Protein AF-V5IDM8-F1 (afdb_monomer)

InterPro domains:
  IPR000008 C2 domain [PF00168] (2-63)
  IPR000008 C2 domain [PS50004] (1-68)
  IPR001192 Phosphoinositide phospholipase C family [PTHR10336] (2-86)
  IPR035892 C2 domain superfamily [G3DSA:2.60.40.150] (1-118)
  IPR035892 C2 domain superfamily [SSF49562] (2-84)

Radius of gyration: 34.67 Å; Cα contacts (8 Å, |Δi|>4): 335; chains: 1; bounding box: 96×81×104 Å

Foldseek 3Di:
DDDFDDDPDDVLDDDRPDDDDDDDPCLQPDKDKDWDWCDDPPDTHGDFMDIGRSVPDDAAWDWDFTADPVRHTDPPDIDIDGDDDADQQDDDDPPPPPVVVVPPDLDADDLLQVVLNVLLVQLPVLLVVLVVLVVQLLVLLQLLCVLLVGPSPDALLSSLLSLLLVLLVDPQWPFWFWDDDPLFTDIDIDGDADPSNVSNNVSSVSNSVSLVCLLVCLVVSLVSLVVSLVVLVVCVVPLVVSCVVSVQDDPRSVVSVVSSVSSNVSSVVSSVSSVVSNVVSSVSRVVCNVCRVVSRVSSVVSNVVVVVVVPPDDDDDDDDDDDDDDDDDDDDDDDDDDDDDDDDDDDDDDDDDDDDDDDDDDDDDDDDDDDDDDDDDDDDDDDDDDDDDDDDDDDDDDDDDDDD

Secondary structure (DSSP, 8-state):
---PPP--S-TTS-----------S-TTS-EEEEEEEE--TTS-EEEEEEEEEGGGPPPEEEEEEEE-TTSPEEEEEEEEEEE----SS---------GGGS----PPPP-S-HHHHHHHHHTHHHHHHHHHHHHHHHHHHHHHHHHHT--TT--HHHHHHHHHHHHHTSTTEEEEEEEEETTEEEEEEEEPPPHHHHHHHHHHHHHHHHHHHHHHHHHHHHHHHHHHHHHHHHHHTTHHHHHHHTT--THHHHHHHHHHHHHHHHHHHHHHHHHHHHHHHHHHHHHHHHHHHHHHHHHHHHHHHHHHHHT-S-------------------PPPPPPPPP---------------------------------------------------PPPPPPP-----

Sequence (404 aa):
EARTKTVSNEGHSPIFDESFEFTVAAPELAILRFAVLDDE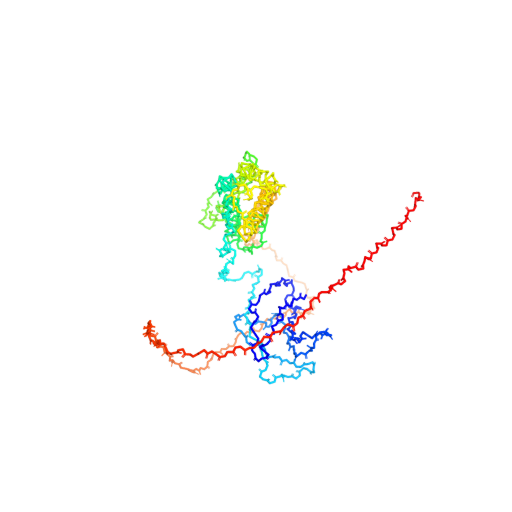FIGDDFIGQHSVPVSSLKTGYRHVQLTSDTGKALENSSLFLHVTMSTRSGDKKLKRKRSWQNRTQAEMRHIGLRNLDEACKGAAGALSDCQRLKGSLDRAMLECCEECGLPSSANLAQCLRAAALRLASAPEVLGLNIQEDKGCPVLKVQGELTVKATKLVSAFEKVLTECKTISETSQGVFKTLNELHKTMKSHAEDLNGLCAAVGLKGKKAEKAAEHFVWNASIVEARMDMLRKVDHESLLCMKQVLRLGPTARRLFQRERDGSSSRSHGSLSGSSSNTLSPPTGGANTLSCPQPPPPTPTSPGGTDLRIRGILKKTMNQPSSLGCLDTTSIGDTSNGDSLAPSPSPRMKEPPVAAEFGTSL

Mean predicted aligned error: 19.79 Å

pLDDT: mean 76.13, std 26.0, range [25.64, 97.88]

Nearest PDB structures (foldseek):
  5c22-assembly3_C  TM=2.563E-01  e=1.862E-01  Escherichia coli
  3qwe-assembly1_A-2  TM=3.216E-01  e=8.287E+00  Homo sapiens
  5xg2-assembly1_A  TM=2.304E-01  e=8.711E+00  Pyrococcus yayanosii CH1

Structure (mmCIF, N/CA/C/O backbone):
data_AF-V5IDM8-F1
#
_entry.id   AF-V5IDM8-F1
#
loop_
_atom_site.group_PDB
_atom_site.id
_atom_site.type_symbol
_atom_site.label_atom_id
_atom_site.label_alt_id
_atom_site.label_comp_id
_atom_site.label_asym_id
_atom_site.label_entity_id
_atom_site.label_seq_id
_atom_site.pdbx_PDB_ins_code
_atom_site.Cartn_x
_atom_site.Cartn_y
_atom_site.Cartn_z
_atom_site.occupancy
_atom_site.B_iso_or_equiv
_atom_site.auth_seq_id
_atom_site.auth_comp_id
_atom_site.auth_asym_id
_atom_site.auth_atom_id
_atom_site.pdbx_PDB_model_num
ATOM 1 N N . GLU A 1 1 ? -19.763 -9.813 -14.469 1.00 78.69 1 GLU A N 1
ATOM 2 C CA . GLU A 1 1 ? -19.396 -11.111 -15.069 1.00 78.69 1 GLU A CA 1
ATOM 3 C C . GLU A 1 1 ? -17.885 -11.269 -14.980 1.00 78.69 1 GLU A C 1
ATOM 5 O O . GLU A 1 1 ? -17.204 -10.251 -14.913 1.00 78.69 1 GLU A O 1
ATOM 10 N N . ALA A 1 2 ? -17.373 -12.494 -14.916 1.00 89.12 2 ALA A N 1
ATOM 11 C CA . ALA A 1 2 ? -15.947 -12.790 -15.014 1.00 89.12 2 ALA A CA 1
ATOM 12 C C . ALA A 1 2 ? -15.792 -14.075 -15.833 1.00 89.12 2 ALA A C 1
ATOM 14 O O . ALA A 1 2 ? -16.615 -14.979 -15.689 1.00 89.12 2 ALA A O 1
ATOM 15 N N . ARG A 1 3 ? -14.774 -14.129 -16.691 1.00 91.31 3 ARG A N 1
ATOM 16 C CA . ARG A 1 3 ? -14.491 -15.249 -17.594 1.00 91.31 3 ARG A CA 1
ATOM 17 C C . ARG A 1 3 ? -13.032 -15.657 -17.429 1.00 91.31 3 ARG A C 1
ATOM 19 O O . ARG A 1 3 ? -12.185 -14.793 -17.201 1.00 91.31 3 ARG A O 1
ATOM 26 N N . THR A 1 4 ? -12.766 -16.955 -17.507 1.00 90.88 4 THR A N 1
ATOM 27 C CA . THR A 1 4 ? -11.411 -17.504 -17.637 1.00 90.88 4 THR A CA 1
ATOM 28 C C . THR A 1 4 ? -10.895 -17.295 -19.057 1.00 90.88 4 THR A C 1
ATOM 30 O O . THR A 1 4 ? -11.645 -16.911 -19.956 1.00 90.88 4 THR A O 1
ATOM 33 N N . LYS A 1 5 ? -9.614 -17.573 -19.276 1.00 88.44 5 LYS A N 1
ATOM 34 C CA . LYS A 1 5 ? -9.050 -17.739 -20.615 1.00 88.44 5 LYS A CA 1
ATOM 35 C C . LYS A 1 5 ? -9.542 -19.040 -21.245 1.00 88.44 5 LYS A C 1
ATOM 37 O O . LYS A 1 5 ? -9.768 -20.032 -20.551 1.00 88.44 5 LYS A O 1
ATOM 42 N N . THR A 1 6 ? -9.624 -19.036 -22.566 1.00 87.31 6 THR A N 1
ATOM 43 C CA . THR A 1 6 ? -9.870 -20.215 -23.396 1.00 87.31 6 THR A CA 1
ATOM 44 C C . THR A 1 6 ? -8.682 -21.177 -23.329 1.00 87.31 6 THR A C 1
ATOM 46 O O . THR A 1 6 ? -7.527 -20.752 -23.415 1.00 87.31 6 THR A O 1
ATOM 49 N N . VAL A 1 7 ? -8.957 -22.476 -23.186 1.00 84.00 7 VAL A N 1
ATOM 50 C CA . VAL A 1 7 ? -7.949 -23.548 -23.192 1.00 84.00 7 VAL A CA 1
ATOM 51 C C . VAL A 1 7 ? -8.075 -24.321 -24.500 1.00 84.00 7 VAL A C 1
ATOM 53 O O . VAL A 1 7 ? -9.009 -25.098 -24.675 1.00 84.00 7 VAL A O 1
ATOM 56 N N . SER A 1 8 ? -7.133 -24.128 -25.421 1.00 69.06 8 SER A N 1
ATOM 57 C CA . SER A 1 8 ? -7.078 -24.904 -26.660 1.00 69.06 8 SER A CA 1
ATOM 58 C C . SER A 1 8 ? -6.445 -26.285 -26.429 1.00 69.06 8 SER A C 1
ATOM 60 O O . SER A 1 8 ? -5.420 -26.407 -25.763 1.00 69.06 8 SER A O 1
ATOM 62 N N . ASN A 1 9 ? -7.042 -27.316 -27.040 1.00 59.66 9 ASN A N 1
ATOM 63 C CA . ASN A 1 9 ? -6.574 -28.713 -27.140 1.00 59.66 9 ASN A CA 1
ATOM 64 C C . ASN A 1 9 ? -6.764 -29.685 -25.947 1.00 59.66 9 ASN A C 1
ATOM 66 O O . ASN A 1 9 ? -6.346 -30.833 -26.080 1.00 59.66 9 ASN A O 1
ATOM 70 N N . GLU A 1 10 ? -7.444 -29.335 -24.846 1.00 61.00 10 GLU A N 1
ATOM 71 C CA . GLU A 1 10 ? -7.716 -30.288 -23.736 1.00 61.00 10 GLU A CA 1
ATOM 72 C C . GLU A 1 10 ? -9.211 -30.447 -23.380 1.00 61.00 10 GLU A C 1
ATOM 74 O O . GLU A 1 10 ? -9.608 -30.416 -22.215 1.00 61.00 10 GLU A O 1
ATOM 79 N N . GLY A 1 11 ? -10.061 -30.682 -24.388 1.00 59.72 11 GLY A N 1
ATOM 80 C CA . GLY A 1 11 ? -11.528 -30.759 -24.244 1.00 59.72 11 GLY A CA 1
ATOM 81 C C . GLY A 1 11 ? -12.090 -31.831 -23.288 1.00 59.72 11 GLY A C 1
ATOM 82 O O . GLY A 1 11 ? -13.279 -31.812 -22.985 1.00 59.72 11 GLY A O 1
ATOM 83 N N . HIS A 1 12 ? -11.268 -32.754 -22.777 1.00 69.31 12 HIS A N 1
ATOM 84 C CA . HIS A 1 12 ? -11.696 -33.780 -21.815 1.00 69.31 12 HIS A CA 1
ATOM 85 C C . HIS A 1 12 ? -11.369 -33.454 -20.348 1.00 69.31 12 HIS A C 1
ATOM 87 O O . HIS A 1 12 ? -11.921 -34.104 -19.460 1.00 69.31 12 HIS A O 1
ATOM 93 N N . SER A 1 13 ? -10.473 -32.501 -20.056 1.00 81.25 13 SER A N 1
ATOM 94 C CA . SER A 1 13 ? -10.082 -32.118 -18.681 1.00 81.25 13 SER A CA 1
ATOM 95 C C . SER A 1 13 ? -9.376 -30.745 -18.624 1.00 81.25 13 SER A C 1
ATOM 97 O O . SER A 1 13 ? -8.239 -30.670 -18.162 1.00 81.25 13 SER A O 1
ATOM 99 N N . PRO A 1 14 ? -10.013 -29.643 -19.066 1.00 86.44 14 PRO A N 1
ATOM 100 C CA . PRO A 1 14 ? -9.356 -28.337 -19.126 1.00 86.44 14 PRO A CA 1
ATOM 101 C C . PRO A 1 14 ? -8.990 -27.804 -17.730 1.00 86.44 14 PRO A C 1
ATOM 103 O O . PRO A 1 14 ? -9.828 -27.747 -16.824 1.00 86.44 14 PRO A O 1
ATOM 106 N N . ILE A 1 15 ? -7.739 -27.363 -17.564 1.00 87.38 15 ILE A N 1
ATOM 107 C CA . ILE A 1 15 ? -7.224 -26.766 -16.323 1.00 87.38 15 ILE A CA 1
ATOM 108 C C . ILE A 1 15 ? -7.033 -25.259 -16.519 1.00 87.38 15 ILE A C 1
ATOM 110 O O . ILE A 1 15 ? -6.145 -24.826 -17.248 1.00 87.38 15 ILE A O 1
ATOM 114 N N . PHE A 1 16 ? -7.840 -24.456 -15.821 1.00 88.50 16 PHE A N 1
ATOM 115 C CA . PHE A 1 16 ? -7.758 -22.990 -15.879 1.00 88.50 16 PHE A CA 1
ATOM 116 C C . PHE A 1 16 ? -6.810 -22.389 -14.821 1.00 88.50 16 PHE A C 1
ATOM 118 O O . PHE A 1 16 ? -6.092 -21.440 -15.111 1.00 88.50 16 PHE A O 1
ATOM 125 N N . ASP A 1 17 ? -6.821 -22.922 -13.589 1.00 86.88 17 ASP A N 1
ATOM 126 C CA . ASP A 1 17 ? -6.099 -22.402 -12.401 1.00 86.88 17 ASP A CA 1
ATOM 127 C C . ASP A 1 17 ? -6.258 -20.878 -12.151 1.00 86.88 17 ASP A C 1
ATOM 129 O O . ASP A 1 17 ? -5.377 -20.191 -11.632 1.00 86.88 17 ASP A O 1
ATOM 133 N N . GLU A 1 18 ? -7.421 -20.328 -12.516 1.00 87.44 18 GLU A N 1
ATOM 134 C CA . GLU A 1 18 ? -7.778 -18.924 -12.291 1.00 87.44 18 GLU A CA 1
ATOM 135 C C . GLU A 1 18 ? -8.637 -18.739 -11.029 1.00 87.44 18 GLU A C 1
ATOM 137 O O . GLU A 1 18 ? -9.284 -19.659 -10.527 1.00 87.44 18 GLU A O 1
ATOM 142 N N . SER A 1 19 ? -8.637 -17.525 -10.473 1.00 88.38 19 SER A N 1
ATOM 143 C CA . SER A 1 19 ? -9.357 -17.193 -9.238 1.00 88.38 19 SER A CA 1
ATOM 144 C C . SER A 1 19 ? -10.042 -15.835 -9.338 1.00 88.38 19 SER A C 1
ATOM 146 O O . SER A 1 19 ? -9.403 -14.832 -9.652 1.00 88.38 19 SER A O 1
ATOM 148 N N . PHE A 1 20 ? -11.326 -15.795 -8.983 1.00 90.12 20 PHE A N 1
ATOM 149 C CA . PHE A 1 20 ? -12.156 -14.589 -8.994 1.00 90.12 20 PHE A CA 1
ATOM 150 C C . PHE A 1 20 ? -12.615 -14.228 -7.573 1.00 90.12 20 PHE A C 1
ATOM 152 O O . PHE A 1 20 ? -12.977 -15.107 -6.790 1.00 90.12 20 PHE A O 1
ATOM 159 N N . GLU A 1 21 ? -12.623 -12.935 -7.234 1.00 88.12 21 GLU A N 1
ATOM 160 C CA . GLU A 1 21 ? -13.109 -12.423 -5.945 1.00 88.12 21 GLU A CA 1
ATOM 161 C C . GLU A 1 21 ? -14.316 -11.502 -6.167 1.00 88.12 21 GLU A C 1
ATOM 163 O O . GLU A 1 21 ? -14.253 -10.546 -6.940 1.00 88.12 21 GLU A O 1
ATOM 168 N N . PHE A 1 22 ? -15.419 -11.776 -5.465 1.00 87.69 22 PHE A N 1
ATOM 169 C CA . PHE A 1 22 ? -16.663 -11.010 -5.552 1.00 87.69 22 PHE A CA 1
ATOM 170 C C . PHE A 1 22 ? -17.066 -10.500 -4.166 1.00 87.69 22 PHE A C 1
ATOM 172 O O . PHE A 1 22 ? -17.130 -11.267 -3.206 1.00 87.69 22 PHE A O 1
ATOM 179 N N . THR A 1 23 ? -17.386 -9.208 -4.054 1.00 88.00 23 THR A N 1
ATOM 180 C CA . THR A 1 23 ? -17.989 -8.645 -2.835 1.00 88.00 23 THR A CA 1
ATOM 181 C C . THR A 1 23 ? -19.506 -8.632 -2.986 1.00 88.00 23 THR A C 1
ATOM 183 O O . THR A 1 23 ? -20.047 -7.825 -3.736 1.00 88.00 23 THR A O 1
ATOM 186 N N . VAL A 1 24 ? -20.192 -9.516 -2.261 1.00 85.62 24 VAL A N 1
ATOM 187 C CA . VAL A 1 24 ? -21.658 -9.625 -2.271 1.00 85.62 24 VAL A CA 1
ATOM 188 C C . VAL A 1 24 ? -22.230 -8.893 -1.055 1.00 85.62 24 VAL A C 1
ATOM 190 O O . VAL A 1 24 ? -21.856 -9.194 0.077 1.00 85.62 24 VAL A O 1
ATOM 193 N N . ALA A 1 25 ? -23.115 -7.919 -1.284 1.00 81.25 25 ALA A N 1
ATOM 194 C CA . ALA A 1 25 ? -23.716 -7.113 -0.215 1.00 81.25 25 ALA A CA 1
ATOM 195 C C . ALA A 1 25 ? -24.873 -7.829 0.509 1.00 81.25 25 ALA A C 1
ATOM 197 O O . ALA A 1 25 ? -24.975 -7.723 1.727 1.00 81.25 25 ALA A O 1
ATOM 198 N N . ALA A 1 26 ? -25.695 -8.566 -0.246 1.00 85.69 26 ALA A N 1
ATOM 199 C CA . ALA A 1 26 ? -26.880 -9.298 0.210 1.00 85.69 26 ALA A CA 1
ATOM 200 C C . ALA A 1 26 ? -26.773 -10.781 -0.219 1.00 85.69 26 ALA A C 1
ATOM 202 O O . ALA A 1 26 ? -27.338 -11.169 -1.246 1.00 85.69 26 ALA A O 1
ATOM 203 N N . PRO A 1 27 ? -25.960 -11.612 0.468 1.00 87.19 27 PRO A N 1
ATOM 204 C CA . PRO A 1 27 ? -25.720 -13.008 0.080 1.00 87.19 27 PRO A CA 1
ATOM 205 C C . PRO A 1 27 ? -26.982 -13.885 0.102 1.00 87.19 27 PRO A C 1
ATOM 207 O O . PRO A 1 27 ? -27.043 -14.883 -0.610 1.00 87.19 27 PRO A O 1
ATOM 210 N N . GLU A 1 28 ? -27.994 -13.508 0.878 1.00 86.50 28 GLU A N 1
ATOM 211 C CA . GLU A 1 28 ? -29.312 -14.142 0.935 1.00 86.50 28 GLU A CA 1
ATOM 212 C C . GLU A 1 28 ? -30.166 -13.940 -0.330 1.00 86.50 28 GLU A C 1
ATOM 214 O O . GLU A 1 28 ? -31.054 -14.750 -0.584 1.00 86.50 28 GLU A O 1
ATOM 219 N N . LEU A 1 29 ? -29.871 -12.922 -1.150 1.00 90.69 29 LEU A N 1
ATOM 220 C CA . LEU A 1 29 ? -30.543 -12.654 -2.433 1.00 90.69 29 LEU A CA 1
ATOM 221 C C . LEU A 1 29 ? -29.679 -13.003 -3.658 1.00 90.69 29 LEU A C 1
ATOM 223 O O . LEU A 1 29 ? -30.114 -12.826 -4.795 1.00 90.69 29 LEU A O 1
ATOM 227 N N . ALA A 1 30 ? -28.443 -13.462 -3.452 1.00 93.38 30 ALA A N 1
ATOM 228 C CA . ALA A 1 30 ? -27.478 -13.675 -4.525 1.00 93.38 30 ALA A CA 1
ATOM 229 C C . ALA A 1 30 ? -27.435 -15.135 -5.003 1.00 93.38 30 ALA A C 1
ATOM 231 O O . ALA A 1 30 ? -27.435 -16.075 -4.206 1.00 93.38 30 ALA A O 1
ATOM 232 N N . ILE A 1 31 ? -27.304 -15.319 -6.317 1.00 94.94 31 ILE A N 1
ATOM 233 C CA . ILE A 1 31 ? -27.092 -16.614 -6.974 1.00 94.94 31 ILE A CA 1
ATOM 234 C C . ILE A 1 31 ? -25.758 -16.546 -7.717 1.00 94.94 31 ILE A C 1
ATOM 236 O O . ILE A 1 31 ? -25.507 -15.603 -8.466 1.00 94.94 31 ILE A O 1
ATOM 240 N N . LEU A 1 32 ? -24.903 -17.548 -7.517 1.00 94.00 32 LEU A N 1
ATOM 241 C CA . LEU A 1 32 ? -23.701 -17.751 -8.315 1.00 94.00 32 LEU A CA 1
ATOM 242 C C . LEU A 1 32 ? -24.046 -18.688 -9.476 1.00 94.00 32 LEU A C 1
ATOM 244 O O . LEU A 1 32 ? -24.414 -19.841 -9.246 1.00 94.00 32 LEU A O 1
ATOM 248 N N . ARG A 1 33 ? -23.931 -18.190 -10.712 1.00 95.38 33 ARG A N 1
ATOM 249 C CA . ARG A 1 33 ? -24.070 -18.987 -11.936 1.00 95.38 33 ARG A CA 1
ATOM 250 C C . ARG A 1 33 ? -22.698 -19.251 -12.541 1.00 95.38 33 ARG A C 1
ATOM 252 O O . ARG A 1 33 ? -21.981 -18.314 -12.882 1.00 95.38 33 ARG A O 1
ATOM 259 N N . PHE A 1 34 ? -22.380 -20.524 -12.710 1.00 94.94 34 PHE A N 1
ATOM 260 C CA . PHE A 1 34 ? -21.332 -21.009 -13.595 1.00 94.94 34 PHE A CA 1
ATOM 261 C C . PHE A 1 34 ? -21.943 -21.228 -14.979 1.00 94.94 34 PHE A C 1
ATOM 263 O O . PHE A 1 34 ? -23.047 -21.766 -15.083 1.00 94.94 34 PHE A O 1
ATOM 270 N N . ALA A 1 35 ? -21.236 -20.815 -16.022 1.00 94.50 35 ALA A N 1
ATOM 271 C CA . ALA A 1 35 ? -21.548 -21.127 -17.408 1.00 94.50 35 ALA A CA 1
ATOM 272 C C . ALA A 1 35 ? -20.244 -21.544 -18.088 1.00 94.50 35 ALA A C 1
ATOM 274 O O . ALA A 1 35 ? -19.215 -20.901 -17.885 1.00 94.50 35 ALA A O 1
ATOM 275 N N . VAL A 1 36 ? -20.301 -22.640 -18.831 1.00 92.94 36 VAL A N 1
ATOM 276 C CA . VAL A 1 36 ? -19.205 -23.201 -19.614 1.00 92.94 36 VAL A CA 1
ATOM 277 C C . VAL A 1 36 ? -19.596 -23.035 -21.071 1.00 92.94 36 VAL A C 1
ATOM 279 O O . VAL A 1 36 ? -20.703 -23.417 -21.457 1.00 92.94 36 VAL A O 1
ATOM 282 N N . LEU A 1 37 ? -18.702 -22.417 -21.832 1.00 91.81 37 LEU A N 1
ATOM 283 C CA . LEU A 1 37 ? -18.898 -22.053 -23.226 1.00 91.81 37 LEU A CA 1
ATOM 284 C C . LEU A 1 37 ? -17.716 -22.589 -24.040 1.00 91.81 37 LEU A C 1
ATOM 286 O O . LEU A 1 37 ? -16.608 -22.650 -23.497 1.00 91.81 37 LEU A O 1
ATOM 290 N N . ASP A 1 38 ? -17.950 -22.955 -25.297 1.00 88.12 38 ASP A N 1
ATOM 291 C CA . ASP A 1 38 ? -16.885 -23.171 -26.279 1.00 88.12 38 ASP A CA 1
ATOM 292 C C . ASP A 1 38 ? -16.620 -21.863 -27.036 1.00 88.12 38 ASP A C 1
ATOM 294 O O . ASP A 1 38 ? -17.557 -21.151 -27.387 1.00 88.12 38 ASP A O 1
ATOM 298 N N 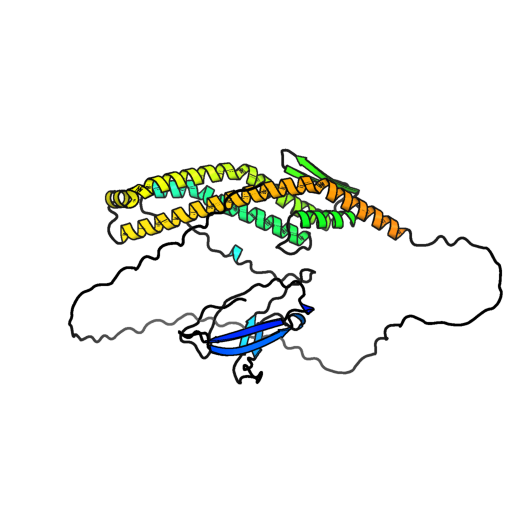. ASP A 1 39 ? -15.357 -21.512 -27.248 1.00 83.38 39 ASP A N 1
ATOM 299 C CA . ASP A 1 39 ? -14.941 -20.210 -27.795 1.00 83.38 39 ASP A CA 1
ATOM 300 C C . ASP A 1 39 ? -14.751 -20.321 -29.315 1.00 83.38 39 ASP A C 1
ATOM 302 O O . ASP A 1 39 ? -13.632 -20.445 -29.823 1.00 83.38 39 ASP A O 1
ATOM 306 N N . GLU A 1 40 ? -15.865 -20.348 -30.053 1.00 78.62 40 GLU A N 1
ATOM 307 C CA . GLU A 1 40 ? -15.843 -20.439 -31.512 1.00 78.62 40 GLU A CA 1
ATOM 308 C C . GLU A 1 40 ? -15.599 -19.085 -32.202 1.00 78.62 40 GLU A C 1
ATOM 310 O O . GLU A 1 40 ? -15.955 -18.007 -31.724 1.00 78.62 40 GLU A O 1
ATOM 315 N N . PHE A 1 41 ? -15.074 -19.144 -33.432 1.00 67.69 41 PHE A N 1
ATOM 316 C CA . PHE A 1 41 ? -14.824 -17.969 -34.280 1.00 67.69 41 PHE A CA 1
ATOM 317 C C . PHE A 1 41 ? -16.068 -17.097 -34.556 1.00 67.69 41 PHE A C 1
ATOM 319 O O . PHE A 1 41 ? -15.909 -15.946 -34.972 1.00 67.69 41 PHE A O 1
ATOM 326 N N . ILE A 1 42 ? -17.287 -17.629 -34.383 1.00 71.25 42 ILE A N 1
ATOM 327 C CA . ILE A 1 42 ? -18.558 -16.911 -34.583 1.00 71.25 42 ILE A CA 1
ATOM 328 C C . ILE A 1 42 ? -19.508 -17.163 -33.395 1.00 71.25 42 ILE A C 1
ATOM 330 O O . ILE A 1 42 ? -20.649 -17.586 -33.556 1.00 71.25 42 ILE A O 1
ATOM 334 N N . GLY A 1 43 ? -19.037 -16.810 -32.197 1.00 73.31 43 GLY A N 1
ATOM 335 C CA . GLY A 1 43 ? -19.850 -16.713 -30.983 1.00 73.31 43 GLY A CA 1
ATOM 336 C C . GLY A 1 43 ? -19.769 -17.946 -30.089 1.00 73.31 43 GLY A C 1
ATOM 337 O O . GLY A 1 43 ? -19.676 -19.068 -30.566 1.00 73.31 43 GLY A O 1
ATOM 338 N N . ASP A 1 44 ? -19.797 -17.706 -28.780 1.00 84.38 44 ASP A N 1
ATOM 339 C CA . ASP A 1 44 ? -19.539 -18.734 -27.778 1.00 84.38 44 ASP A CA 1
ATOM 340 C C . ASP A 1 44 ? -20.691 -19.770 -27.721 1.00 84.38 44 ASP A C 1
ATOM 342 O O . ASP A 1 44 ? -21.816 -19.412 -27.347 1.00 84.38 44 ASP A O 1
ATOM 346 N N . ASP A 1 45 ? -20.434 -21.045 -28.048 1.00 87.81 45 ASP A N 1
ATOM 347 C CA . ASP A 1 45 ? -21.450 -22.110 -27.959 1.00 87.81 45 ASP A CA 1
ATOM 348 C C . ASP A 1 45 ? -21.651 -22.568 -26.506 1.00 87.81 45 ASP A C 1
ATOM 350 O O . ASP A 1 45 ? -20.744 -22.512 -25.676 1.00 87.81 45 ASP A O 1
ATOM 354 N N . PHE A 1 46 ? -22.857 -23.008 -26.155 1.00 91.31 46 PHE A N 1
ATOM 355 C CA . PHE A 1 46 ? -23.216 -23.321 -24.776 1.00 91.31 46 PHE A CA 1
ATOM 356 C C . PHE A 1 46 ? -23.029 -24.806 -24.437 1.00 91.31 46 PHE A C 1
ATOM 358 O O . PHE A 1 46 ? -23.834 -25.657 -24.811 1.00 91.31 46 PHE A O 1
ATOM 365 N N . ILE A 1 47 ? -22.028 -25.107 -23.602 1.00 90.62 47 ILE A N 1
ATOM 366 C CA . ILE A 1 47 ? -21.748 -26.474 -23.136 1.00 90.62 47 ILE A CA 1
ATOM 367 C C . ILE A 1 47 ? -22.596 -26.834 -21.906 1.00 90.62 47 ILE A C 1
ATOM 369 O O . ILE A 1 47 ? -23.151 -27.929 -21.815 1.00 90.62 47 ILE A O 1
ATOM 373 N N . GLY A 1 48 ? -22.691 -25.941 -20.914 1.00 94.00 48 GLY A N 1
ATOM 374 C CA . GLY A 1 48 ? -23.409 -26.251 -19.675 1.00 94.00 48 GLY A CA 1
ATOM 375 C C . GLY A 1 48 ? -23.377 -25.154 -18.616 1.00 94.00 48 GLY A C 1
ATOM 376 O O . GLY A 1 48 ? -22.594 -24.210 -18.675 1.00 94.00 48 GLY A O 1
ATOM 377 N N . GLN A 1 49 ? -24.237 -25.271 -17.606 1.00 96.06 49 GLN A N 1
ATOM 378 C CA . GLN A 1 49 ? -24.354 -24.306 -16.512 1.00 96.06 49 GLN A CA 1
ATOM 379 C C . GLN A 1 49 ? -24.535 -24.967 -15.148 1.00 96.06 49 GLN A C 1
ATOM 381 O O . GLN A 1 49 ? -24.865 -26.141 -15.035 1.00 96.06 49 GLN A O 1
ATOM 386 N N . HIS A 1 50 ? -24.371 -24.179 -14.090 1.00 95.56 50 HIS A N 1
ATOM 387 C CA . HIS A 1 50 ? -24.858 -24.523 -12.760 1.00 95.56 50 HIS A CA 1
ATOM 388 C C . HIS A 1 50 ? -25.173 -23.248 -11.978 1.00 95.56 50 HIS A C 1
ATOM 390 O O . HIS A 1 50 ? -24.330 -22.358 -11.899 1.00 95.56 50 HIS A O 1
ATOM 396 N N . SER A 1 51 ? -26.352 -23.163 -11.364 1.00 94.94 51 SER A N 1
ATOM 397 C CA . SER A 1 51 ? -26.783 -21.996 -10.584 1.00 94.94 51 SER A CA 1
ATOM 398 C C . SER A 1 51 ? -27.042 -22.395 -9.137 1.00 94.94 51 SER A C 1
ATOM 400 O O . SER A 1 51 ? -27.881 -23.252 -8.875 1.00 94.94 51 SER A O 1
ATOM 402 N N . VAL A 1 52 ? -26.346 -21.759 -8.193 1.00 93.94 52 VAL A N 1
ATOM 403 C CA . VAL A 1 52 ? -26.429 -22.073 -6.759 1.00 93.94 52 VAL A CA 1
ATOM 404 C C . VAL A 1 52 ? -26.614 -20.796 -5.926 1.00 93.94 52 VAL A C 1
ATOM 406 O O . VAL A 1 52 ? -25.867 -19.832 -6.116 1.00 93.94 52 VAL A O 1
ATOM 409 N N . PRO A 1 53 ? -27.585 -20.740 -4.991 1.00 94.31 53 PRO A N 1
ATOM 410 C CA . PRO A 1 53 ? -27.708 -19.625 -4.055 1.00 94.31 53 PRO A CA 1
ATOM 411 C C . PRO A 1 53 ? -26.429 -19.458 -3.229 1.00 94.31 53 PRO A C 1
ATOM 413 O O . PRO A 1 53 ? -25.891 -20.437 -2.708 1.00 94.31 53 PRO A O 1
ATOM 416 N N . VAL A 1 54 ? -25.953 -18.224 -3.057 1.00 91.19 54 VAL A N 1
ATOM 417 C CA . VAL A 1 54 ? -24.713 -17.937 -2.313 1.00 91.19 54 VAL A CA 1
ATOM 418 C C . VAL A 1 54 ? -24.818 -18.401 -0.856 1.00 91.19 54 VAL A C 1
ATOM 420 O O . VAL A 1 54 ? -23.842 -18.897 -0.300 1.00 91.19 54 VAL A O 1
ATOM 423 N N . SER A 1 55 ? -26.015 -18.349 -0.267 1.00 86.62 55 SER A N 1
ATOM 424 C CA . SER A 1 55 ? -26.339 -18.915 1.052 1.00 86.62 55 SER A CA 1
ATOM 425 C C . SER A 1 55 ? -26.123 -20.434 1.175 1.00 86.62 55 SER A C 1
ATOM 427 O O . SER A 1 55 ? -25.966 -20.935 2.286 1.00 86.62 55 SER A O 1
ATOM 429 N N . SER A 1 56 ? -26.108 -21.169 0.058 1.00 90.44 56 SER A N 1
ATOM 430 C CA . SER A 1 56 ? -25.976 -22.635 0.003 1.00 90.44 56 SER A CA 1
ATOM 431 C C . SER A 1 56 ? -24.568 -23.116 -0.378 1.00 90.44 56 SER A C 1
ATOM 433 O O . SER A 1 56 ? -24.307 -24.323 -0.392 1.00 90.44 56 SER A O 1
ATOM 435 N N . LEU A 1 57 ? -23.645 -22.198 -0.683 1.00 90.69 57 LEU A N 1
ATOM 436 C CA . LEU A 1 57 ? -22.270 -22.533 -1.050 1.00 90.69 57 LEU A CA 1
ATOM 437 C C . LEU A 1 57 ? -21.488 -23.113 0.141 1.00 90.69 57 LEU A C 1
ATOM 439 O O . LEU A 1 57 ? -21.447 -22.549 1.232 1.00 90.69 57 LEU A O 1
ATOM 443 N N . LYS A 1 58 ? -20.802 -24.239 -0.091 1.00 88.81 58 LYS A N 1
ATOM 444 C CA . LYS A 1 58 ? -19.899 -24.873 0.884 1.00 88.81 58 LYS A CA 1
ATOM 445 C C . LYS A 1 58 ? -18.450 -24.560 0.530 1.00 88.81 58 LYS A C 1
ATOM 447 O O . LYS A 1 58 ? -18.012 -24.865 -0.575 1.00 88.81 58 LYS A O 1
ATOM 452 N N . THR A 1 59 ? -17.687 -24.032 1.483 1.00 90.56 59 THR A N 1
ATOM 453 C CA . THR A 1 59 ? -16.261 -23.719 1.295 1.00 90.56 59 THR A CA 1
ATOM 454 C C . THR A 1 59 ? -15.384 -24.968 1.132 1.00 90.56 59 THR A C 1
ATOM 456 O O . THR A 1 59 ? -15.794 -26.085 1.468 1.00 90.56 59 THR A O 1
ATOM 459 N N . GLY A 1 60 ? -14.164 -24.772 0.625 1.00 92.38 60 GLY A N 1
ATOM 460 C CA . GLY A 1 60 ? -13.179 -25.810 0.315 1.00 92.38 60 GLY A CA 1
ATOM 461 C C . GLY A 1 60 ? -13.262 -26.307 -1.131 1.00 92.38 60 GLY A C 1
ATOM 462 O O . GLY A 1 60 ? -13.931 -25.706 -1.969 1.00 92.38 60 GLY A O 1
ATOM 463 N N . TYR A 1 61 ? -12.572 -27.413 -1.416 1.00 94.25 61 TYR A N 1
ATOM 464 C CA . TYR A 1 61 ? -12.605 -28.075 -2.723 1.00 94.25 61 TYR A CA 1
ATOM 465 C C . TYR A 1 61 ? -13.935 -28.815 -2.938 1.00 94.25 61 TYR A C 1
ATOM 467 O O . TYR A 1 61 ? -14.392 -29.556 -2.056 1.00 94.25 61 TYR A O 1
ATOM 475 N N . ARG A 1 62 ? -14.567 -28.596 -4.095 1.00 93.75 62 ARG A N 1
ATOM 476 C CA . ARG A 1 62 ? -15.893 -29.117 -4.462 1.00 93.75 62 ARG A CA 1
ATOM 477 C C . ARG A 1 62 ? -15.949 -29.446 -5.953 1.00 93.75 62 ARG A C 1
ATOM 479 O O . ARG A 1 62 ? -15.367 -28.727 -6.758 1.00 93.75 62 ARG A O 1
ATOM 486 N N . HIS A 1 63 ? -16.713 -30.479 -6.296 1.00 93.19 63 HIS A N 1
ATOM 487 C CA . HIS A 1 63 ? -17.225 -30.666 -7.652 1.00 93.19 63 HIS A CA 1
ATOM 488 C C . HIS A 1 63 ? -18.602 -30.012 -7.773 1.00 93.19 63 HIS A C 1
ATOM 490 O O . HIS A 1 63 ? -19.404 -30.072 -6.838 1.00 93.19 63 HIS A O 1
ATOM 496 N N . VAL A 1 64 ? -18.866 -29.408 -8.926 1.00 93.81 64 VAL A N 1
ATOM 497 C CA . VAL A 1 64 ? -20.151 -28.819 -9.305 1.00 93.81 64 VAL A CA 1
ATOM 498 C C . VAL A 1 64 ? -20.618 -29.510 -10.581 1.00 93.81 64 VAL A C 1
ATOM 500 O O . VAL A 1 64 ? -19.962 -29.383 -11.612 1.00 93.81 64 VAL A O 1
ATOM 503 N N . GLN A 1 65 ? -21.719 -30.263 -10.511 1.00 94.81 65 GLN A N 1
ATOM 504 C CA . GLN A 1 65 ? -22.265 -30.971 -11.672 1.00 94.81 65 GLN A CA 1
ATOM 505 C C . GLN A 1 65 ? -22.903 -29.980 -12.645 1.00 94.81 65 GLN A C 1
ATOM 507 O O . GLN A 1 65 ? -23.724 -29.156 -12.232 1.00 94.81 65 GLN A O 1
ATOM 512 N N . LEU A 1 66 ? -22.552 -30.074 -13.925 1.00 95.19 66 LEU A N 1
ATOM 513 C CA . LEU A 1 66 ? -23.132 -29.227 -14.960 1.00 95.19 66 LEU A CA 1
ATOM 514 C C . LEU A 1 66 ? -24.510 -29.741 -15.393 1.00 95.19 66 LEU A C 1
ATOM 516 O O . LEU A 1 66 ? -24.787 -30.943 -15.411 1.00 95.19 66 LEU A O 1
ATOM 520 N N . THR A 1 67 ? -25.376 -28.803 -15.754 1.00 96.00 67 THR A N 1
ATOM 5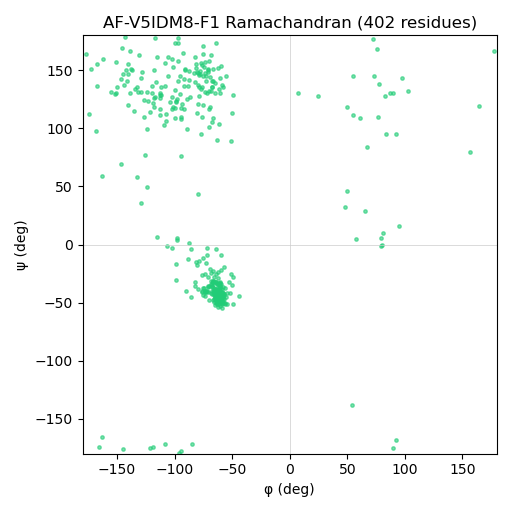21 C CA . THR A 1 67 ? -26.670 -29.041 -16.384 1.00 96.00 67 THR A CA 1
ATOM 522 C C . THR A 1 67 ? -26.7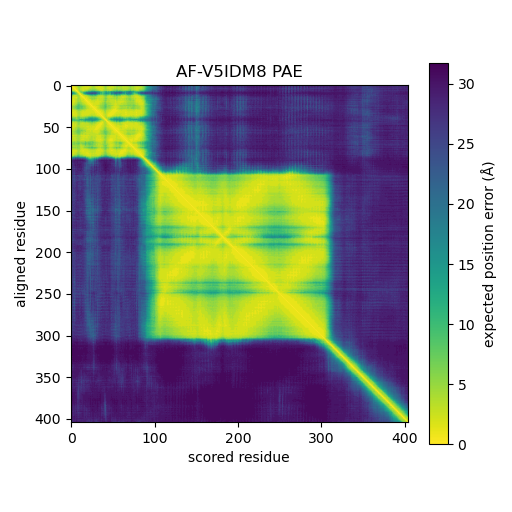06 -28.394 -17.764 1.00 96.00 67 THR A C 1
ATOM 524 O O . THR A 1 67 ? -26.062 -27.376 -18.015 1.00 96.00 67 THR A O 1
ATOM 527 N N . SER A 1 68 ? -27.481 -28.991 -18.660 1.00 93.38 68 SER A N 1
ATOM 528 C CA . SER A 1 68 ? -27.839 -28.413 -19.957 1.00 93.38 68 SER A CA 1
ATOM 529 C C . SER A 1 68 ? -28.677 -27.133 -19.806 1.00 93.38 68 SER A C 1
ATOM 531 O O . SER A 1 68 ? -29.131 -26.763 -18.716 1.00 93.38 68 SER A O 1
ATOM 533 N N . ASP A 1 69 ? -28.925 -26.472 -20.931 1.00 90.69 69 ASP A N 1
ATOM 534 C CA . ASP A 1 69 ? -29.863 -25.361 -21.093 1.00 90.69 69 ASP A CA 1
ATOM 535 C C . ASP A 1 69 ? -31.276 -25.735 -20.601 1.00 90.69 69 ASP A C 1
ATOM 537 O O . ASP A 1 69 ? -31.893 -24.982 -19.849 1.00 90.69 69 ASP A O 1
ATOM 541 N N . THR A 1 70 ? -31.726 -26.959 -20.906 1.00 89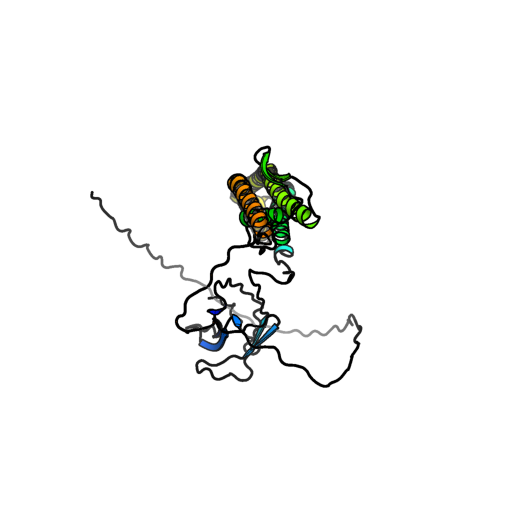.69 70 THR A N 1
ATOM 542 C CA . THR A 1 70 ? -32.992 -27.549 -20.431 1.00 89.69 70 THR A CA 1
ATOM 543 C C . THR A 1 70 ? -32.992 -27.929 -18.943 1.00 89.69 70 THR A C 1
ATOM 545 O O . THR A 1 70 ? -34.001 -28.407 -18.425 1.00 89.69 70 THR A O 1
ATOM 548 N N . GLY A 1 71 ? -31.870 -27.758 -18.237 1.00 87.44 71 GLY A N 1
ATOM 549 C CA . GLY A 1 71 ? -31.725 -28.083 -16.817 1.00 87.44 71 GLY A CA 1
ATOM 550 C C . GLY A 1 71 ? -31.488 -29.565 -16.505 1.00 87.44 71 GLY A C 1
ATOM 551 O O . GLY A 1 71 ? -31.301 -29.907 -15.337 1.00 87.44 71 GLY A O 1
ATOM 552 N N . LYS A 1 72 ? -31.437 -30.454 -17.507 1.00 92.88 72 LYS A N 1
ATOM 553 C CA . LYS A 1 72 ? -31.038 -31.859 -17.304 1.00 92.88 72 LYS A CA 1
ATOM 554 C C . LYS A 1 72 ? -29.561 -31.939 -16.926 1.00 92.88 72 LYS A C 1
ATOM 556 O O . LYS A 1 72 ? -28.741 -31.280 -17.567 1.00 92.88 72 LYS A O 1
ATOM 561 N N . ALA A 1 73 ? -29.226 -32.753 -15.927 1.00 91.88 73 ALA A N 1
ATOM 562 C CA . ALA A 1 73 ? -27.841 -33.024 -15.550 1.00 91.88 73 ALA A CA 1
ATOM 563 C C . ALA A 1 73 ? -27.077 -33.683 -16.706 1.00 91.88 73 ALA A C 1
ATOM 565 O O . ALA A 1 73 ? -27.583 -34.608 -17.337 1.00 91.88 73 ALA A O 1
ATOM 566 N N . LEU A 1 74 ? -25.867 -33.192 -16.967 1.00 92.00 74 LEU A N 1
ATOM 567 C CA . LEU A 1 74 ? -24.955 -33.760 -17.953 1.00 92.00 74 LEU A CA 1
ATOM 568 C C . LEU A 1 74 ? -24.137 -34.868 -17.283 1.00 92.00 74 LEU A C 1
ATOM 570 O O . LEU A 1 74 ? -23.536 -34.650 -16.226 1.00 92.00 74 LEU A O 1
ATOM 574 N N . GLU A 1 75 ? -24.130 -36.066 -17.864 1.00 90.94 75 GLU A N 1
ATOM 575 C CA . GLU A 1 75 ? -23.341 -37.183 -17.341 1.00 90.94 75 GLU A CA 1
ATOM 576 C C . GLU A 1 75 ? -21.841 -36.900 -17.481 1.00 90.94 75 GLU A C 1
ATOM 578 O O . GLU A 1 75 ? -21.388 -36.321 -18.465 1.00 90.94 75 GLU A O 1
ATOM 583 N N . ASN A 1 76 ? -21.058 -37.290 -16.472 1.00 87.38 76 ASN A N 1
ATOM 584 C CA . ASN A 1 76 ? -19.599 -37.114 -16.412 1.00 87.38 76 ASN A CA 1
ATOM 585 C C . ASN A 1 76 ? -19.075 -35.661 -16.537 1.00 87.38 76 ASN A C 1
ATOM 587 O O . ASN A 1 76 ? -17.865 -35.450 -16.514 1.00 87.38 76 ASN A O 1
ATOM 591 N N . SER A 1 77 ? -19.946 -34.646 -16.596 1.00 91.50 77 SER A N 1
ATOM 592 C CA . SER A 1 77 ? -19.562 -33.233 -16.724 1.00 91.50 77 SER A CA 1
ATOM 593 C C . SER A 1 77 ? -19.610 -32.496 -15.379 1.00 91.50 77 SER A C 1
ATOM 595 O O . SER A 1 77 ? -20.685 -32.204 -14.846 1.00 91.50 77 SER A O 1
ATOM 597 N N . SER A 1 78 ? -18.445 -32.149 -14.823 1.00 93.75 78 SER A N 1
ATOM 598 C CA . SER A 1 78 ? -18.354 -31.369 -13.580 1.00 93.75 78 SER A CA 1
ATOM 599 C C . SER A 1 78 ? -17.209 -30.357 -13.597 1.00 93.75 78 SER A C 1
ATOM 601 O O . SER A 1 78 ? -16.170 -30.601 -14.203 1.00 93.75 78 SER A O 1
ATOM 603 N N . LEU A 1 79 ? -17.378 -29.248 -12.876 1.00 93.88 79 LEU A N 1
ATOM 604 C CA . LEU A 1 79 ? -16.306 -28.299 -12.575 1.00 93.88 79 LEU A CA 1
ATOM 605 C C . LEU A 1 79 ? -15.693 -28.620 -11.210 1.00 93.88 79 LEU A C 1
ATOM 607 O O . LEU A 1 79 ? -16.421 -28.723 -10.221 1.00 93.88 79 LEU A O 1
ATOM 611 N N . PHE A 1 80 ? -14.365 -28.722 -11.133 1.00 94.38 80 PHE A N 1
ATOM 612 C CA . PHE A 1 80 ? -13.640 -28.800 -9.864 1.00 94.38 80 PHE A CA 1
ATOM 613 C C . PHE A 1 80 ? -13.185 -27.405 -9.428 1.00 94.38 80 PHE A C 1
ATOM 615 O O . PHE A 1 80 ? -12.472 -26.719 -10.154 1.00 94.38 80 PHE A O 1
ATOM 622 N N . LEU A 1 81 ? -13.619 -26.970 -8.244 1.00 94.56 81 LEU A N 1
ATOM 623 C CA . LEU A 1 81 ? -13.487 -25.589 -7.780 1.00 94.56 81 LEU A CA 1
ATOM 624 C C . LEU A 1 81 ? -13.047 -25.532 -6.314 1.00 94.56 81 LEU A C 1
ATOM 626 O O . LEU A 1 81 ? -13.418 -26.385 -5.505 1.00 94.56 81 LEU A O 1
ATOM 630 N N . HIS A 1 82 ? -12.324 -24.474 -5.941 1.00 92.94 82 HIS A N 1
ATOM 631 C CA . HIS A 1 82 ? -12.014 -24.156 -4.547 1.00 92.94 82 HIS A CA 1
ATOM 632 C C . HIS A 1 82 ? -12.788 -22.913 -4.089 1.00 92.94 82 HIS A C 1
ATOM 634 O O . HIS A 1 82 ? -12.429 -21.779 -4.406 1.00 92.94 82 HIS A O 1
ATOM 640 N N . VAL A 1 83 ? -13.855 -23.117 -3.316 1.00 92.38 83 VAL A N 1
ATOM 641 C CA . VAL A 1 83 ? -14.722 -22.030 -2.845 1.00 92.38 83 VAL A CA 1
ATOM 642 C C . VAL A 1 83 ? -14.199 -21.476 -1.521 1.00 92.38 83 VAL A C 1
ATOM 644 O O . VAL A 1 83 ? -14.076 -22.201 -0.532 1.00 92.38 83 VAL A O 1
ATOM 647 N N . THR A 1 84 ? -13.959 -20.165 -1.454 1.00 90.12 84 THR A N 1
ATOM 648 C CA . THR A 1 84 ? -13.712 -19.466 -0.183 1.00 90.12 84 THR A CA 1
ATOM 649 C C . THR A 1 84 ? -14.766 -18.399 0.044 1.00 90.12 84 THR A C 1
ATOM 651 O O . THR A 1 84 ? -15.132 -17.671 -0.871 1.00 90.12 84 THR A O 1
ATOM 654 N N . MET A 1 85 ? -15.262 -18.321 1.276 1.00 85.81 85 MET A N 1
ATOM 655 C CA . MET A 1 85 ? -16.235 -17.325 1.703 1.00 85.81 85 MET A CA 1
ATOM 656 C C . MET A 1 85 ? -15.758 -16.737 3.024 1.00 85.81 85 MET A C 1
ATOM 658 O O . MET A 1 85 ? -15.325 -17.469 3.914 1.00 85.81 85 MET A O 1
ATOM 662 N N . SER A 1 86 ? -15.839 -15.417 3.148 1.00 78.50 86 SER A N 1
ATOM 663 C CA . SER A 1 86 ? -15.531 -14.695 4.380 1.00 78.50 86 SER A CA 1
ATOM 664 C C . SER A 1 86 ? -16.605 -13.649 4.631 1.00 78.50 86 SER A C 1
ATOM 666 O O . SER A 1 86 ? -16.737 -12.696 3.860 1.00 78.50 86 SER A O 1
ATOM 668 N N . THR A 1 87 ? -17.362 -13.809 5.710 1.00 65.56 87 THR A N 1
ATOM 669 C CA . THR A 1 87 ? -18.309 -12.799 6.181 1.00 65.56 87 THR A CA 1
ATOM 670 C C . THR A 1 87 ? -17.555 -11.586 6.728 1.00 65.56 87 THR A C 1
ATOM 672 O O . THR A 1 87 ? -16.503 -11.713 7.355 1.00 65.56 87 THR A O 1
ATOM 675 N N . ARG A 1 88 ? -18.098 -10.378 6.520 1.00 56.34 88 ARG A N 1
ATOM 676 C CA . ARG A 1 88 ? -17.539 -9.142 7.108 1.00 56.34 88 ARG A CA 1
ATOM 677 C C . ARG A 1 88 ? -17.676 -9.112 8.641 1.00 56.34 88 ARG A C 1
ATOM 679 O O . ARG A 1 88 ? -16.904 -8.427 9.305 1.00 56.34 88 ARG A O 1
ATOM 686 N N . SER A 1 89 ? -18.630 -9.872 9.176 1.00 46.34 89 SER A N 1
ATOM 687 C CA . SER A 1 89 ? -18.846 -10.119 10.604 1.00 46.34 89 SER A CA 1
ATOM 688 C C . SER A 1 89 ? -18.249 -11.481 10.956 1.00 46.34 89 SER A C 1
ATOM 690 O O . SER A 1 89 ? -18.629 -12.485 10.355 1.00 46.34 89 SER A O 1
ATOM 692 N N . GLY A 1 90 ? -17.252 -11.492 11.839 1.00 51.94 90 GLY A N 1
ATOM 693 C CA . GLY A 1 90 ? -16.232 -12.540 11.864 1.00 51.94 90 GLY A CA 1
ATOM 694 C C . GLY A 1 90 ? -16.672 -13.953 12.252 1.00 51.94 90 GLY A C 1
ATOM 695 O O . GLY A 1 90 ? -17.521 -14.138 13.116 1.00 51.94 90 GLY A O 1
ATOM 696 N N . ASP A 1 91 ? -15.944 -14.935 11.713 1.00 39.25 91 ASP A N 1
ATOM 697 C CA . ASP A 1 91 ? -15.188 -15.873 12.551 1.00 39.25 91 ASP A CA 1
ATOM 698 C C . ASP A 1 91 ? -13.938 -16.404 11.801 1.00 39.25 91 ASP A C 1
ATOM 700 O O . ASP A 1 91 ? -13.881 -16.390 10.575 1.00 39.25 91 ASP A O 1
ATOM 704 N N . LYS A 1 92 ? -12.944 -16.859 12.573 1.00 42.38 92 LYS A N 1
ATOM 705 C CA . LYS A 1 92 ? -11.747 -17.660 12.230 1.00 42.38 92 LYS A CA 1
ATOM 706 C C . LYS A 1 92 ? -10.850 -17.242 11.049 1.00 42.38 92 LYS A C 1
ATOM 708 O O . LYS A 1 92 ? -11.160 -17.344 9.868 1.00 42.38 92 LYS A O 1
ATOM 713 N N . LYS A 1 93 ? -9.597 -16.958 11.428 1.00 43.00 93 LYS A N 1
ATOM 714 C CA . LYS A 1 93 ? -8.407 -16.766 10.584 1.00 43.00 93 LYS A CA 1
ATOM 715 C C . LYS A 1 93 ? -8.177 -17.898 9.566 1.00 43.00 93 LYS A C 1
ATOM 717 O O . LYS A 1 93 ? -7.349 -18.781 9.795 1.00 43.00 93 LYS A O 1
ATOM 722 N N . LEU A 1 94 ? -8.750 -17.785 8.370 1.00 44.72 94 LEU A N 1
ATOM 723 C CA . LEU A 1 94 ? -8.051 -18.264 7.179 1.00 44.72 94 LEU A CA 1
ATOM 724 C C . LEU A 1 94 ? -6.839 -17.352 6.968 1.00 44.72 94 LEU A C 1
ATOM 726 O O . LEU A 1 94 ? -6.972 -16.204 6.540 1.00 44.72 94 LEU A O 1
ATOM 730 N N . LYS A 1 95 ? -5.639 -17.856 7.283 1.00 46.41 95 LYS A N 1
ATOM 731 C CA . LYS A 1 95 ? -4.388 -17.220 6.856 1.00 46.41 95 LYS A CA 1
ATOM 732 C C . LYS A 1 95 ? -4.348 -17.252 5.326 1.00 46.41 95 LYS A C 1
ATOM 734 O O . LYS A 1 95 ? -3.813 -18.198 4.751 1.00 46.41 95 LYS A O 1
ATOM 739 N N . ARG A 1 96 ? -4.886 -16.218 4.665 1.00 47.44 96 ARG A N 1
ATOM 740 C CA . ARG A 1 96 ? -4.586 -15.943 3.254 1.00 47.44 96 ARG A CA 1
ATOM 741 C C . ARG A 1 96 ? -3.062 -15.963 3.123 1.00 47.44 96 ARG A C 1
ATOM 743 O O . ARG A 1 96 ? -2.402 -15.087 3.683 1.00 47.44 96 ARG A O 1
ATOM 750 N N . LYS A 1 97 ? -2.503 -16.937 2.394 1.00 44.00 97 LYS A N 1
ATOM 751 C CA . LYS A 1 97 ? -1.161 -16.783 1.823 1.00 44.00 97 LYS A CA 1
ATOM 752 C C . LYS A 1 97 ? -1.273 -15.586 0.889 1.00 44.00 97 LYS A C 1
ATOM 754 O O . LYS A 1 97 ? -1.927 -15.665 -0.145 1.00 44.00 97 LYS A O 1
ATOM 759 N N . ARG A 1 98 ? -0.760 -14.436 1.321 1.00 50.88 98 ARG A N 1
ATOM 760 C CA . ARG A 1 98 ? -0.940 -13.182 0.593 1.00 50.88 98 ARG A CA 1
ATOM 761 C C . ARG A 1 98 ? 0.013 -13.268 -0.592 1.00 50.88 98 ARG A C 1
ATOM 763 O O . ARG A 1 98 ? 1.217 -13.215 -0.378 1.00 50.88 98 ARG A O 1
ATOM 770 N N . SER A 1 99 ? -0.494 -13.418 -1.814 1.00 45.31 99 SER A N 1
ATOM 771 C CA . SER A 1 99 ? 0.345 -13.526 -3.024 1.00 45.31 99 SER A CA 1
ATOM 772 C C . SER A 1 99 ? 1.357 -12.374 -3.138 1.00 45.31 99 SER A C 1
ATOM 774 O O . SER A 1 99 ? 2.495 -12.583 -3.543 1.00 45.31 99 SER A O 1
ATOM 776 N N . TRP A 1 100 ? 0.986 -11.192 -2.639 1.00 45.94 100 TRP A N 1
ATOM 777 C CA . TRP A 1 100 ? 1.836 -10.016 -2.425 1.00 45.94 100 TRP A CA 1
ATOM 778 C C . TRP A 1 100 ? 3.158 -10.268 -1.675 1.00 45.94 100 TRP A C 1
ATOM 780 O O . TRP A 1 100 ? 4.110 -9.531 -1.895 1.00 45.94 100 TRP A O 1
ATOM 790 N N . GLN A 1 101 ? 3.240 -11.283 -0.808 1.00 46.38 101 GLN A N 1
ATOM 791 C CA . GLN A 1 101 ? 4.464 -11.647 -0.075 1.00 46.38 101 GLN A CA 1
ATOM 792 C C . GLN A 1 101 ? 5.443 -12.475 -0.925 1.00 46.38 101 GLN A C 1
ATOM 794 O O . GLN A 1 101 ? 6.620 -12.536 -0.591 1.00 46.38 101 GLN A O 1
ATOM 799 N N . ASN A 1 102 ? 4.965 -13.071 -2.024 1.00 42.75 102 ASN A N 1
ATOM 800 C CA . ASN A 1 102 ? 5.738 -13.919 -2.935 1.00 42.75 102 ASN A CA 1
ATOM 801 C C . ASN A 1 102 ? 5.869 -13.321 -4.348 1.00 42.75 102 ASN A C 1
ATOM 803 O O . ASN A 1 102 ? 6.380 -13.992 -5.243 1.00 42.75 102 ASN A O 1
ATOM 807 N N . ARG A 1 103 ? 5.411 -12.082 -4.584 1.00 52.03 103 ARG A N 1
ATOM 808 C CA . ARG A 1 103 ? 5.643 -11.406 -5.866 1.00 52.03 103 ARG A CA 1
ATOM 809 C C . ARG A 1 103 ? 7.142 -11.140 -5.988 1.00 52.03 103 ARG A C 1
ATOM 811 O O . ARG A 1 103 ? 7.664 -10.289 -5.272 1.00 52.03 103 ARG A O 1
ATOM 818 N N . THR A 1 104 ? 7.808 -11.870 -6.881 1.00 55.09 104 THR A N 1
ATOM 819 C CA . THR A 1 104 ? 9.230 -11.698 -7.187 1.00 55.09 104 THR A CA 1
ATOM 820 C C . THR A 1 104 ? 9.528 -10.225 -7.436 1.00 55.09 104 THR A C 1
ATOM 822 O O . THR A 1 104 ? 8.817 -9.541 -8.183 1.00 55.09 104 THR A O 1
ATOM 825 N N . GLN A 1 105 ? 10.548 -9.720 -6.745 1.00 65.25 105 GLN A N 1
ATOM 826 C CA . GLN A 1 105 ? 10.956 -8.331 -6.859 1.00 65.25 105 GLN A CA 1
ATOM 827 C C . GLN A 1 105 ? 11.358 -8.055 -8.310 1.00 65.25 105 GLN A C 1
ATOM 829 O O . GLN A 1 105 ? 12.120 -8.806 -8.911 1.00 65.25 105 GLN A O 1
ATOM 834 N N . ALA A 1 106 ? 10.821 -6.980 -8.887 1.00 70.81 106 ALA A N 1
ATOM 835 C CA . ALA A 1 106 ? 11.274 -6.511 -10.187 1.00 70.81 106 ALA A CA 1
ATOM 836 C C . ALA A 1 106 ? 12.689 -5.941 -10.010 1.00 70.81 106 ALA A C 1
ATOM 838 O O . ALA A 1 106 ? 12.859 -4.848 -9.464 1.00 70.81 106 ALA A O 1
ATOM 839 N N . GLU A 1 107 ? 13.685 -6.737 -10.388 1.00 84.06 107 GLU A N 1
ATOM 840 C CA . GLU A 1 107 ? 15.103 -6.394 -10.314 1.00 84.06 107 GLU A CA 1
ATOM 841 C C . GLU A 1 107 ? 15.567 -5.670 -11.579 1.00 84.06 107 GLU A C 1
ATOM 843 O O . GLU A 1 107 ? 15.059 -5.895 -12.683 1.00 84.06 107 GLU A O 1
ATOM 848 N N . MET A 1 108 ? 16.548 -4.789 -11.399 1.00 91.81 108 MET A N 1
ATOM 849 C CA . MET A 1 108 ? 17.190 -4.055 -12.485 1.00 91.81 108 MET A CA 1
ATOM 850 C C . MET A 1 108 ? 18.152 -4.990 -13.225 1.00 91.81 108 MET A C 1
ATOM 852 O O . MET A 1 108 ? 18.904 -5.740 -12.605 1.00 91.81 108 MET A O 1
ATOM 856 N N . ARG A 1 109 ? 18.130 -4.950 -14.556 1.00 94.62 109 ARG A N 1
ATOM 857 C CA . ARG A 1 109 ? 18.967 -5.779 -15.430 1.00 94.62 109 ARG A CA 1
ATOM 858 C C . ARG A 1 109 ? 20.217 -5.011 -15.845 1.00 94.62 109 ARG A C 1
ATOM 860 O O . ARG A 1 109 ? 20.151 -3.809 -16.078 1.00 94.62 109 ARG A O 1
ATOM 867 N N . HIS A 1 110 ? 21.337 -5.712 -15.988 1.00 95.75 110 HIS A N 1
ATOM 868 C CA . HIS A 1 110 ? 22.581 -5.134 -16.499 1.00 95.75 110 HIS A CA 1
ATOM 869 C C . HIS A 1 110 ? 22.441 -4.796 -17.991 1.00 95.75 110 HIS A C 1
ATOM 871 O O . HIS A 1 110 ? 22.203 -5.693 -18.804 1.00 95.75 110 HIS A O 1
ATOM 877 N N . ILE A 1 111 ? 22.578 -3.522 -18.350 1.00 96.12 111 ILE A N 1
ATOM 878 C CA . ILE A 1 111 ? 22.365 -2.997 -19.706 1.00 96.12 111 ILE A CA 1
ATOM 879 C C . ILE A 1 111 ? 23.612 -3.223 -20.575 1.00 96.12 111 ILE A C 1
ATOM 881 O O . ILE A 1 111 ? 23.485 -3.546 -21.753 1.00 96.12 111 ILE A O 1
ATOM 885 N N . GLY A 1 112 ? 24.815 -3.123 -20.000 1.00 94.31 112 GLY A N 1
ATOM 886 C CA . GLY A 1 112 ? 26.082 -3.171 -20.742 1.00 94.31 112 GLY A CA 1
ATOM 887 C C . GLY A 1 112 ? 26.632 -1.792 -21.113 1.00 94.31 112 GLY A C 1
ATOM 888 O O . GLY A 1 112 ? 27.519 -1.693 -21.957 1.00 94.31 112 GLY A O 1
ATOM 889 N N . LEU A 1 113 ? 26.129 -0.736 -20.473 1.00 94.81 113 LEU A N 1
ATOM 890 C CA . LEU A 1 113 ? 26.537 0.651 -20.660 1.00 94.81 113 LEU A CA 1
ATOM 891 C C . LEU A 1 113 ? 26.949 1.206 -19.294 1.00 94.81 113 LEU A C 1
ATOM 893 O O . LEU A 1 113 ? 26.099 1.607 -18.504 1.00 94.81 113 LEU A O 1
ATOM 897 N N . ARG A 1 114 ? 28.264 1.246 -19.026 1.00 94.88 114 ARG A N 1
ATOM 898 C CA . ARG A 1 114 ? 28.854 1.534 -17.698 1.00 94.88 114 ARG A CA 1
ATOM 899 C C . ARG A 1 114 ? 28.197 2.706 -16.958 1.00 94.88 114 ARG A C 1
ATOM 901 O O . ARG A 1 114 ? 27.928 2.587 -15.768 1.00 94.88 114 ARG A O 1
ATOM 908 N N . ASN A 1 115 ? 27.933 3.815 -17.650 1.00 93.44 115 ASN A N 1
ATOM 909 C CA . ASN A 1 115 ? 27.333 5.013 -17.053 1.00 93.44 115 ASN A CA 1
ATOM 910 C C . ASN A 1 115 ? 25.908 4.749 -16.534 1.00 93.44 115 ASN A C 1
ATOM 912 O O . ASN A 1 115 ? 25.556 5.191 -15.442 1.00 93.44 115 ASN A O 1
ATOM 916 N N . LEU A 1 116 ? 25.105 3.998 -17.293 1.00 96.00 116 LEU A N 1
ATOM 917 C CA . LEU A 1 116 ? 23.759 3.596 -16.890 1.00 96.00 116 LEU A CA 1
ATOM 918 C C . LEU A 1 116 ? 23.795 2.509 -15.820 1.00 96.00 116 LEU A C 1
ATOM 920 O O . LEU A 1 116 ? 23.026 2.597 -14.871 1.00 96.00 116 LEU A O 1
ATOM 924 N N . ASP A 1 117 ? 24.684 1.523 -15.934 1.00 96.88 117 ASP A N 1
ATOM 925 C CA . ASP A 1 117 ? 24.795 0.432 -14.960 1.00 96.88 117 ASP A CA 1
ATOM 926 C C . ASP A 1 117 ? 25.250 0.942 -13.574 1.00 96.88 117 ASP A C 1
ATOM 928 O O . ASP A 1 117 ? 24.675 0.551 -12.555 1.00 96.88 117 ASP A O 1
ATOM 932 N N . GLU A 1 118 ? 26.190 1.894 -13.504 1.00 96.50 118 GLU A N 1
ATOM 933 C CA . GLU A 1 118 ? 26.565 2.544 -12.236 1.00 96.50 118 GLU A CA 1
ATOM 934 C C . GLU A 1 118 ? 25.469 3.493 -11.709 1.00 96.50 118 GLU A C 1
ATOM 936 O O . GLU A 1 118 ? 25.212 3.502 -10.504 1.00 96.50 118 GLU A O 1
ATOM 941 N N . ALA A 1 119 ? 24.741 4.222 -12.568 1.00 96.69 119 ALA A N 1
ATOM 942 C CA . ALA A 1 119 ? 23.579 5.013 -12.134 1.00 96.69 119 ALA A CA 1
ATOM 943 C C . ALA A 1 119 ? 22.449 4.122 -11.572 1.00 96.69 119 ALA A C 1
ATOM 945 O O . ALA A 1 119 ? 21.863 4.419 -10.528 1.00 96.69 119 ALA A O 1
ATOM 946 N N . CYS A 1 120 ? 22.184 2.990 -12.231 1.00 96.44 120 CYS A N 1
ATOM 947 C CA . CYS A 1 120 ? 21.240 1.958 -11.804 1.00 96.44 120 CYS A CA 1
ATOM 948 C C . CYS A 1 120 ? 21.602 1.398 -10.420 1.00 96.44 120 CYS A C 1
ATOM 950 O O . CYS A 1 120 ? 20.745 1.288 -9.541 1.00 96.44 120 CYS A O 1
ATOM 952 N N . LYS A 1 121 ? 22.884 1.086 -10.214 1.00 95.94 121 LYS A N 1
ATOM 953 C CA . LYS A 1 121 ? 23.451 0.597 -8.952 1.00 95.94 121 LYS A CA 1
ATOM 954 C C . LYS A 1 121 ? 23.393 1.649 -7.840 1.00 95.94 121 LYS A C 1
ATOM 956 O O . LYS A 1 121 ? 22.998 1.317 -6.726 1.00 95.94 121 LYS A O 1
ATOM 961 N N . GLY A 1 122 ? 23.689 2.916 -8.142 1.00 95.88 122 GLY A N 1
ATOM 962 C CA . GLY A 1 122 ? 23.561 4.031 -7.196 1.00 95.88 122 GLY A CA 1
ATOM 963 C C . GLY A 1 122 ? 22.130 4.231 -6.681 1.00 95.88 122 GLY A C 1
ATOM 964 O O . GLY A 1 122 ? 21.927 4.533 -5.507 1.00 95.88 122 GLY A O 1
ATOM 965 N N . ALA A 1 123 ? 21.122 3.982 -7.521 1.00 96.50 123 ALA A N 1
ATOM 966 C CA . ALA A 1 123 ? 19.709 4.082 -7.147 1.00 96.50 123 ALA A CA 1
ATOM 967 C C . ALA A 1 123 ? 19.115 2.809 -6.504 1.00 96.50 123 ALA A C 1
ATOM 969 O O . ALA A 1 123 ? 17.955 2.825 -6.080 1.00 96.50 123 ALA A O 1
ATOM 970 N N . ALA A 1 124 ? 19.864 1.702 -6.408 1.00 93.69 124 ALA A N 1
ATOM 971 C CA . ALA A 1 124 ? 19.340 0.417 -5.929 1.00 93.69 124 ALA A CA 1
ATOM 972 C C . ALA A 1 124 ? 18.800 0.478 -4.483 1.00 93.69 124 ALA A C 1
ATOM 974 O O . ALA A 1 124 ? 17.798 -0.171 -4.163 1.00 93.69 124 ALA A O 1
ATOM 975 N N . GLY A 1 125 ? 19.409 1.311 -3.628 1.00 94.56 125 GLY A N 1
ATOM 976 C CA . GLY A 1 125 ? 18.900 1.612 -2.286 1.00 94.56 125 GLY A CA 1
ATOM 977 C C . GLY A 1 125 ? 17.520 2.274 -2.331 1.00 94.56 125 GLY A C 1
ATOM 978 O O . GLY A 1 125 ? 16.569 1.751 -1.757 1.00 94.56 125 GLY A O 1
ATOM 979 N N . ALA A 1 126 ? 17.369 3.343 -3.118 1.00 95.94 126 ALA A N 1
ATOM 980 C CA . ALA A 1 126 ? 16.103 4.064 -3.279 1.00 95.94 126 ALA A CA 1
ATOM 981 C C . ALA A 1 126 ? 14.972 3.172 -3.843 1.00 95.94 126 ALA A C 1
ATOM 983 O O . ALA A 1 126 ? 13.839 3.211 -3.362 1.00 95.94 126 ALA A O 1
ATOM 984 N N . LEU A 1 127 ? 15.277 2.298 -4.811 1.00 94.19 127 LEU A N 1
ATOM 985 C CA . LEU A 1 127 ? 14.321 1.313 -5.344 1.00 94.19 127 LEU A CA 1
ATOM 986 C C . LEU A 1 127 ? 13.866 0.283 -4.296 1.00 94.19 127 LEU A C 1
ATOM 988 O O . LEU A 1 127 ? 12.726 -0.199 -4.347 1.00 94.19 127 LEU A O 1
ATOM 992 N N . SER A 1 128 ? 14.749 -0.061 -3.359 1.00 93.25 128 SER A N 1
ATOM 993 C CA . SER A 1 128 ? 14.455 -0.951 -2.232 1.00 93.25 128 SER A CA 1
ATOM 994 C C . SER A 1 128 ? 13.636 -0.226 -1.160 1.00 93.25 128 SER A C 1
ATOM 996 O O . SER A 1 128 ? 12.649 -0.770 -0.662 1.00 93.25 128 SER A O 1
ATOM 998 N N . ASP A 1 129 ? 13.961 1.036 -0.878 1.00 94.75 129 ASP A N 1
ATOM 999 C CA . ASP A 1 129 ? 13.240 1.876 0.078 1.00 94.75 129 ASP A CA 1
ATOM 1000 C C . ASP A 1 129 ? 11.792 2.142 -0.340 1.00 94.75 129 ASP A C 1
ATOM 1002 O O . ASP A 1 129 ? 10.901 2.002 0.496 1.00 94.75 129 ASP A O 1
ATOM 1006 N N . CYS A 1 130 ? 11.504 2.393 -1.624 1.00 93.75 130 CYS A N 1
ATOM 1007 C CA . CYS A 1 130 ? 10.120 2.482 -2.116 1.00 93.75 130 CYS A CA 1
ATOM 1008 C C . CYS A 1 130 ? 9.270 1.259 -1.730 1.00 93.75 130 CYS A C 1
ATOM 1010 O O . CYS A 1 130 ? 8.105 1.387 -1.351 1.00 93.75 130 CYS A O 1
ATOM 1012 N N . GLN A 1 131 ? 9.848 0.060 -1.838 1.00 90.25 131 GLN A N 1
ATOM 1013 C CA . GLN A 1 131 ? 9.163 -1.197 -1.528 1.00 90.25 131 GLN A CA 1
ATOM 1014 C C . GLN A 1 131 ? 9.048 -1.413 -0.017 1.00 90.25 131 GLN A C 1
ATOM 1016 O O . GLN A 1 131 ? 7.992 -1.824 0.466 1.00 90.25 131 GLN A O 1
ATOM 1021 N N . ARG A 1 132 ? 10.107 -1.084 0.732 1.00 93.75 132 ARG A N 1
ATOM 1022 C CA . ARG A 1 132 ? 10.143 -1.134 2.198 1.00 93.75 132 ARG A CA 1
ATOM 1023 C C . ARG A 1 132 ? 9.085 -0.219 2.815 1.00 93.75 132 ARG A C 1
ATOM 1025 O O . ARG A 1 132 ? 8.332 -0.684 3.663 1.00 93.75 132 ARG A O 1
ATOM 1032 N N . LEU A 1 133 ? 8.990 1.030 2.356 1.00 95.62 133 LEU A N 1
ATOM 1033 C CA . LEU A 1 133 ? 8.017 2.022 2.823 1.00 95.62 133 LEU A CA 1
ATOM 1034 C C . LEU A 1 133 ? 6.569 1.552 2.583 1.00 95.62 133 LEU A C 1
ATOM 1036 O O . LEU A 1 133 ? 5.803 1.437 3.540 1.00 95.62 133 LEU A O 1
ATOM 1040 N N . LYS A 1 134 ? 6.213 1.166 1.343 1.00 94.38 134 LYS A N 1
ATOM 1041 C CA . LYS A 1 134 ? 4.886 0.587 1.031 1.00 94.38 134 LYS A CA 1
ATOM 1042 C C . LYS A 1 134 ? 4.593 -0.642 1.896 1.00 94.38 134 LYS A C 1
ATOM 1044 O O . LYS A 1 134 ? 3.533 -0.739 2.508 1.00 94.38 134 LYS A O 1
ATOM 1049 N N . GLY A 1 135 ? 5.534 -1.585 1.938 1.00 92.50 135 GLY A N 1
ATOM 1050 C CA . GLY A 1 135 ? 5.358 -2.874 2.601 1.00 92.50 135 GLY A CA 1
ATOM 1051 C C . GLY A 1 135 ? 5.272 -2.776 4.123 1.00 92.50 135 GLY A C 1
ATOM 1052 O O . GLY A 1 135 ? 4.583 -3.582 4.746 1.00 92.50 135 GLY A O 1
ATOM 1053 N N . SER A 1 136 ? 5.947 -1.815 4.755 1.00 94.88 136 SER A N 1
ATOM 1054 C CA . SER A 1 136 ? 5.818 -1.581 6.196 1.00 94.88 136 SER A CA 1
ATOM 1055 C C . SER A 1 136 ? 4.493 -0.913 6.558 1.00 94.88 136 SER A C 1
ATOM 1057 O O . SER A 1 136 ? 3.807 -1.442 7.434 1.00 94.88 136 SER A O 1
ATOM 1059 N N . LEU A 1 137 ? 4.055 0.119 5.822 1.00 95.88 137 LEU A N 1
ATOM 1060 C CA . LEU A 1 137 ? 2.726 0.713 6.019 1.00 95.88 137 LEU A CA 1
ATOM 1061 C C . LEU A 1 137 ? 1.604 -0.315 5.819 1.00 95.88 137 LEU A C 1
ATOM 1063 O O . LEU A 1 137 ? 0.710 -0.411 6.658 1.00 95.88 137 LEU A O 1
ATOM 1067 N N . ASP A 1 138 ? 1.675 -1.131 4.762 1.00 92.62 138 ASP A N 1
ATOM 1068 C CA . ASP A 1 138 ? 0.703 -2.203 4.526 1.00 92.62 138 ASP A CA 1
ATOM 1069 C C . ASP A 1 138 ? 0.663 -3.181 5.704 1.00 92.62 138 ASP A C 1
ATOM 1071 O O . ASP A 1 138 ? -0.409 -3.488 6.222 1.00 92.62 138 ASP A O 1
ATOM 1075 N N . ARG A 1 139 ? 1.824 -3.658 6.175 1.00 93.06 139 ARG A N 1
ATOM 1076 C CA . ARG A 1 139 ? 1.895 -4.578 7.322 1.00 93.06 139 ARG A CA 1
ATOM 1077 C C . ARG A 1 139 ? 1.320 -3.951 8.595 1.00 93.06 139 ARG A C 1
ATOM 1079 O O . ARG A 1 139 ? 0.541 -4.620 9.270 1.00 93.06 139 ARG A O 1
ATOM 1086 N N . ALA A 1 140 ? 1.635 -2.688 8.883 1.00 96.88 140 ALA A N 1
ATOM 1087 C CA . ALA A 1 140 ? 1.095 -1.966 10.033 1.00 96.88 140 ALA A CA 1
ATOM 1088 C C . ALA A 1 140 ? -0.431 -1.786 9.939 1.00 96.88 140 ALA A C 1
ATOM 1090 O O . ALA A 1 140 ? -1.143 -2.064 10.902 1.00 96.88 140 ALA A O 1
ATOM 1091 N N . MET A 1 141 ? -0.956 -1.404 8.769 1.00 95.75 141 MET A N 1
ATOM 1092 C CA . MET A 1 141 ? -2.401 -1.292 8.533 1.00 95.75 141 MET A CA 1
ATOM 1093 C C . MET A 1 141 ? -3.125 -2.622 8.758 1.00 95.75 141 MET A C 1
ATOM 1095 O O . MET A 1 141 ? -4.225 -2.648 9.306 1.00 95.75 141 MET A O 1
ATOM 1099 N N . LEU A 1 142 ? -2.506 -3.734 8.367 1.00 91.38 142 LEU A N 1
ATOM 1100 C CA . LEU A 1 142 ? -3.078 -5.072 8.497 1.00 91.38 142 LEU A CA 1
ATOM 1101 C C . LEU A 1 142 ? -3.076 -5.588 9.937 1.00 91.38 142 LEU A C 1
ATOM 1103 O O . LEU A 1 142 ? -4.068 -6.174 10.364 1.00 91.38 142 LEU A O 1
ATOM 1107 N N . GLU A 1 143 ? -2.003 -5.332 10.681 1.00 93.00 143 GLU A N 1
ATOM 1108 C CA . GLU A 1 143 ? -1.910 -5.584 12.123 1.00 93.00 143 GLU A CA 1
ATOM 1109 C C . GLU A 1 143 ? -2.942 -4.744 12.892 1.00 93.00 143 GLU A C 1
ATOM 1111 O O . GLU A 1 143 ? -3.688 -5.271 13.714 1.00 93.00 143 GLU A O 1
ATOM 1116 N N . CYS A 1 144 ? -3.086 -3.464 12.532 1.00 96.06 144 CYS A N 1
ATOM 1117 C CA . CYS A 1 144 ? -4.114 -2.575 13.068 1.00 96.06 144 CYS A CA 1
ATOM 1118 C C . CYS A 1 144 ? -5.538 -3.079 12.768 1.00 96.06 144 CYS A C 1
ATOM 1120 O O . CYS A 1 144 ? -6.379 -3.090 13.665 1.00 96.06 144 CYS A O 1
ATOM 1122 N N . CYS A 1 145 ? -5.816 -3.566 11.551 1.00 91.69 145 CYS A N 1
ATOM 1123 C CA . CYS A 1 145 ? -7.103 -4.195 11.225 1.00 91.69 145 CYS A CA 1
ATOM 1124 C C . CYS A 1 145 ? -7.359 -5.459 12.062 1.00 91.69 145 CYS A C 1
ATOM 1126 O O . CYS A 1 145 ? -8.475 -5.641 12.549 1.00 91.69 145 CYS A O 1
ATOM 1128 N N . GLU A 1 146 ? -6.344 -6.310 12.253 1.00 91.19 146 GLU A N 1
ATOM 1129 C CA . GLU A 1 146 ? -6.452 -7.551 13.029 1.00 91.19 146 GLU A CA 1
ATOM 1130 C C . GLU A 1 146 ? -6.764 -7.273 14.508 1.00 91.19 146 GLU A C 1
ATOM 1132 O O . GLU A 1 146 ? -7.754 -7.794 15.023 1.00 91.19 146 GLU A O 1
ATOM 1137 N N . GLU A 1 147 ? -6.005 -6.390 15.164 1.00 92.00 147 GLU A N 1
ATOM 1138 C CA . GLU A 1 147 ? -6.273 -5.963 16.548 1.00 92.00 147 GLU A CA 1
ATOM 1139 C C . GLU A 1 147 ? -7.600 -5.182 16.663 1.00 92.00 147 GLU A C 1
ATOM 1141 O O . GLU A 1 147 ? -8.290 -5.232 17.686 1.00 92.00 147 GLU A O 1
ATOM 1146 N N . CYS A 1 148 ? -8.035 -4.508 15.590 1.00 91.62 148 CYS A N 1
ATOM 1147 C CA . CYS A 1 148 ? -9.360 -3.895 15.522 1.00 91.62 148 CYS A CA 1
ATOM 1148 C C . CYS A 1 148 ? -10.511 -4.891 15.306 1.00 91.62 148 CYS A C 1
ATOM 1150 O O . CYS A 1 148 ? -11.663 -4.485 15.480 1.00 91.62 148 CYS A O 1
ATOM 1152 N N . GLY A 1 149 ? -10.248 -6.156 14.962 1.00 87.31 149 GLY A N 1
ATOM 1153 C CA . GLY A 1 149 ? -11.280 -7.127 14.582 1.00 87.31 149 GLY A CA 1
ATOM 1154 C C . GLY A 1 149 ? -12.002 -6.766 13.276 1.00 87.31 149 GLY A C 1
ATOM 1155 O O . GLY A 1 149 ? -13.184 -7.066 13.121 1.00 87.31 149 GLY A O 1
ATOM 1156 N N . LEU A 1 150 ? -11.315 -6.071 12.367 1.00 86.06 150 LEU A N 1
ATOM 1157 C CA . LEU A 1 150 ? -11.846 -5.538 11.112 1.00 86.06 150 LEU A CA 1
ATOM 1158 C C . LEU A 1 150 ? -11.309 -6.310 9.892 1.00 86.06 150 LEU A C 1
ATOM 1160 O O . LEU A 1 150 ? -10.231 -6.905 9.955 1.00 86.06 150 LEU A O 1
ATOM 1164 N N . PRO A 1 151 ? -12.023 -6.297 8.747 1.00 80.31 151 PRO A N 1
ATOM 1165 C CA . PRO A 1 151 ? -11.504 -6.868 7.507 1.00 80.31 151 PRO A CA 1
ATOM 1166 C C . PRO A 1 151 ? -10.234 -6.138 7.054 1.00 80.31 151 PRO A C 1
ATOM 1168 O O . PRO A 1 151 ? -10.092 -4.935 7.248 1.00 80.31 151 PRO A O 1
ATOM 1171 N N . SER A 1 152 ? -9.350 -6.837 6.337 1.00 83.00 152 SER A N 1
ATOM 1172 C CA . SER A 1 152 ? -8.089 -6.279 5.813 1.00 83.00 152 SER A CA 1
ATOM 1173 C C . SER A 1 152 ? -8.244 -5.154 4.778 1.00 83.00 152 SER A C 1
ATOM 1175 O O . SER A 1 152 ? -7.242 -4.638 4.297 1.00 83.00 152 SER A O 1
ATOM 1177 N N . SER A 1 153 ? -9.477 -4.833 4.385 1.00 83.25 153 SER A N 1
ATOM 1178 C CA . SER A 1 153 ? -9.842 -3.709 3.519 1.00 83.25 153 SER A CA 1
ATOM 1179 C C . SER A 1 153 ? -10.317 -2.481 4.311 1.00 83.25 153 SER A C 1
ATOM 1181 O O . SER A 1 153 ? -10.870 -1.556 3.718 1.00 83.25 153 SER A O 1
ATOM 1183 N N . ALA A 1 154 ? -10.239 -2.508 5.645 1.00 87.56 154 ALA A N 1
ATOM 1184 C CA . ALA A 1 154 ? -10.663 -1.396 6.480 1.00 87.56 154 ALA A CA 1
ATOM 1185 C C . ALA A 1 154 ? -9.647 -0.246 6.434 1.00 87.56 154 ALA A C 1
ATOM 1187 O O . ALA A 1 154 ? -8.438 -0.456 6.353 1.00 87.56 154 ALA A O 1
ATOM 1188 N N . ASN A 1 155 ? -10.153 0.984 6.490 1.00 91.62 155 ASN A N 1
ATOM 1189 C CA . ASN A 1 155 ? -9.326 2.188 6.537 1.00 91.62 155 ASN A CA 1
ATOM 1190 C C . ASN A 1 155 ? -9.045 2.625 7.984 1.00 91.62 155 ASN A C 1
ATOM 1192 O O . ASN A 1 155 ? -9.729 2.213 8.925 1.00 91.62 155 ASN A O 1
ATOM 1196 N N . LEU A 1 156 ? -8.058 3.507 8.175 1.00 94.81 156 LEU A N 1
ATOM 1197 C CA . LEU A 1 156 ? -7.632 3.906 9.519 1.00 94.81 156 LEU A CA 1
ATOM 1198 C C . LEU A 1 156 ? -8.732 4.638 10.312 1.00 94.81 156 LEU A C 1
ATOM 1200 O O . LEU A 1 156 ? -8.762 4.547 11.536 1.00 94.81 156 LEU A O 1
ATOM 1204 N N . ALA A 1 157 ? -9.690 5.294 9.648 1.00 93.94 157 ALA A N 1
ATOM 1205 C CA . ALA A 1 157 ? -10.855 5.885 10.312 1.00 93.94 157 ALA A CA 1
ATOM 1206 C C . ALA A 1 157 ? -11.802 4.829 10.916 1.00 93.94 157 ALA A C 1
ATOM 1208 O O . ALA A 1 157 ? -12.357 5.039 11.997 1.00 93.94 157 ALA A O 1
ATOM 1209 N N . GLN A 1 158 ? -11.970 3.680 10.253 1.00 94.56 158 GLN A N 1
ATOM 1210 C CA . GLN A 1 158 ? -12.714 2.539 10.795 1.00 94.56 158 GLN A CA 1
ATOM 1211 C C . GLN A 1 158 ? -11.962 1.905 11.971 1.00 94.56 158 GLN A C 1
ATOM 1213 O O . GLN A 1 158 ? -12.582 1.636 13.001 1.00 94.56 158 GLN A O 1
ATOM 1218 N N . CYS A 1 159 ? -10.637 1.756 11.865 1.00 96.94 159 CYS A N 1
ATOM 1219 C CA . CYS A 1 159 ? -9.792 1.303 12.972 1.00 96.94 159 CYS A CA 1
ATOM 1220 C C . CYS A 1 159 ? -9.875 2.250 14.180 1.00 96.94 159 CYS A C 1
ATOM 1222 O O . CYS A 1 159 ? -10.124 1.795 15.292 1.00 96.94 159 CYS A O 1
ATOM 1224 N N . LEU A 1 160 ? -9.785 3.570 13.971 1.00 97.50 160 LEU A N 1
ATOM 1225 C CA . LEU A 1 160 ? -9.930 4.579 15.026 1.00 97.50 160 LEU A CA 1
ATOM 1226 C C . LEU A 1 160 ? -11.292 4.482 15.731 1.00 97.50 160 LEU A C 1
ATOM 1228 O O . LEU A 1 160 ? -11.363 4.538 16.957 1.00 97.50 160 LEU A O 1
ATOM 1232 N N . ARG A 1 161 ? -12.381 4.296 14.973 1.00 96.00 161 ARG A N 1
ATOM 1233 C CA . ARG A 1 161 ? -13.718 4.084 15.549 1.00 96.00 161 ARG A CA 1
ATOM 1234 C C . ARG A 1 161 ? -13.777 2.806 16.391 1.00 96.00 161 ARG A C 1
ATOM 1236 O O . ARG A 1 161 ? -14.328 2.838 17.488 1.00 96.00 161 ARG A O 1
ATOM 1243 N N . ALA A 1 162 ? -13.230 1.698 15.890 1.00 95.31 162 ALA A N 1
ATOM 1244 C CA . ALA A 1 162 ? -13.189 0.430 16.617 1.00 95.31 162 ALA A CA 1
ATOM 1245 C C . ALA A 1 162 ? -12.331 0.527 17.891 1.00 95.31 162 ALA A C 1
ATOM 1247 O O . ALA A 1 162 ? -12.722 0.002 18.933 1.00 95.31 162 ALA A O 1
ATOM 1248 N N . ALA A 1 163 ? -11.206 1.246 17.827 1.00 96.12 163 ALA A N 1
ATOM 1249 C CA . ALA A 1 163 ? -10.345 1.515 18.969 1.00 96.12 163 ALA A CA 1
ATOM 1250 C C . ALA A 1 163 ? -11.053 2.360 20.035 1.00 96.12 163 ALA A C 1
ATOM 1252 O O . ALA A 1 163 ? -11.080 1.961 21.195 1.00 96.12 163 ALA A O 1
ATOM 1253 N N . ALA A 1 164 ? -11.699 3.464 19.646 1.00 96.81 164 ALA A N 1
ATOM 1254 C CA . ALA A 1 164 ? -12.429 4.329 20.571 1.00 96.81 164 ALA A CA 1
ATOM 1255 C C . ALA A 1 164 ? -13.547 3.589 21.325 1.00 96.81 164 ALA A C 1
ATOM 1257 O O . ALA A 1 164 ? -13.661 3.738 22.538 1.00 96.81 164 ALA A O 1
ATOM 1258 N N . LEU A 1 165 ? -14.328 2.751 20.631 1.00 94.50 165 LEU A N 1
ATOM 1259 C CA . LEU A 1 165 ? -15.379 1.946 21.263 1.00 94.50 165 LEU A CA 1
ATOM 1260 C C . LEU A 1 165 ? -14.796 0.885 22.207 1.00 94.50 165 LEU A C 1
ATOM 1262 O O . LEU A 1 165 ? -15.220 0.789 23.353 1.00 94.50 165 LEU A O 1
ATOM 1266 N N . ARG A 1 166 ? -13.783 0.123 21.768 1.00 93.38 166 ARG A N 1
ATOM 1267 C CA . ARG A 1 166 ? -13.200 -0.955 22.586 1.00 93.38 166 ARG A CA 1
ATOM 1268 C C . ARG A 1 166 ? -12.454 -0.437 23.816 1.00 93.38 166 ARG A C 1
ATOM 1270 O O . ARG A 1 166 ? -12.476 -1.094 24.851 1.00 93.38 166 ARG A O 1
ATOM 1277 N N . LEU A 1 167 ? -11.808 0.724 23.706 1.00 95.00 167 LEU A N 1
ATOM 1278 C CA . LEU A 1 167 ? -11.172 1.396 24.837 1.00 95.00 167 LEU A CA 1
ATOM 1279 C C . LEU A 1 167 ? -12.214 1.949 25.817 1.00 95.00 167 LEU A C 1
ATOM 1281 O O . LEU A 1 167 ? -12.000 1.854 27.017 1.00 95.00 167 LEU A O 1
ATOM 1285 N N . ALA A 1 168 ? -13.364 2.442 25.344 1.00 93.94 168 ALA A N 1
ATOM 1286 C CA . ALA A 1 168 ? -14.453 2.858 26.230 1.00 93.94 168 ALA A CA 1
ATOM 1287 C C . ALA A 1 168 ? -15.087 1.684 26.997 1.00 93.94 168 ALA A C 1
ATOM 1289 O O . ALA A 1 168 ? -15.502 1.852 28.139 1.00 93.94 168 ALA A O 1
ATOM 1290 N N . SER A 1 169 ? -15.119 0.481 26.416 1.00 91.31 169 SER A N 1
ATOM 1291 C CA . SER A 1 169 ? -15.574 -0.730 27.116 1.00 91.31 169 SER A CA 1
ATOM 1292 C C . SER A 1 169 ? -14.602 -1.242 28.195 1.00 91.31 169 SER A C 1
ATOM 1294 O O . SER A 1 169 ? -14.953 -2.172 28.918 1.00 91.31 169 SER A O 1
ATOM 1296 N N . ALA A 1 170 ? -13.383 -0.699 28.301 1.00 90.00 170 ALA A N 1
ATOM 1297 C CA . ALA A 1 170 ? -12.395 -1.117 29.296 1.00 90.00 170 ALA A CA 1
ATOM 1298 C C . ALA A 1 170 ? -12.475 -0.217 30.549 1.00 90.00 170 ALA A C 1
ATOM 1300 O O . ALA A 1 170 ? -12.211 0.980 30.432 1.00 90.00 170 ALA A O 1
ATOM 1301 N N . PRO A 1 171 ? -12.806 -0.750 31.745 1.00 88.31 171 PRO A N 1
ATOM 1302 C CA . PRO A 1 171 ? -13.088 0.064 32.931 1.00 88.31 171 PRO A CA 1
ATOM 1303 C C . PRO A 1 171 ? -11.904 0.925 33.382 1.00 88.31 171 PRO A C 1
ATOM 1305 O O . PRO A 1 171 ? -12.124 2.072 33.765 1.00 88.31 171 PRO A O 1
ATOM 1308 N N . GLU A 1 172 ? -10.676 0.431 33.227 1.00 91.94 172 GLU A N 1
ATOM 1309 C CA . GLU A 1 172 ? -9.447 1.129 33.628 1.00 91.94 172 GLU A CA 1
ATOM 1310 C C . GLU A 1 172 ? -9.062 2.313 32.726 1.00 91.94 172 GLU A C 1
ATOM 1312 O O . GLU A 1 172 ? -8.241 3.146 33.106 1.0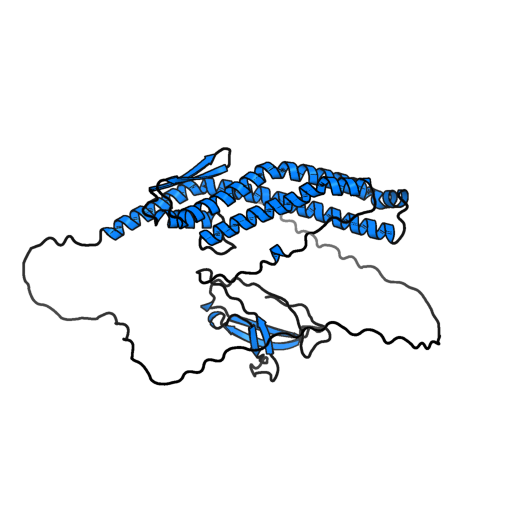0 91.94 172 GLU A O 1
ATOM 1317 N N . VAL A 1 173 ? -9.635 2.413 31.519 1.00 94.50 173 VAL A N 1
ATOM 1318 C CA . VAL A 1 173 ? -9.261 3.437 30.533 1.00 94.50 173 VAL A CA 1
ATOM 1319 C C . VAL A 1 173 ? -10.111 4.686 30.734 1.00 94.50 173 VAL A C 1
ATOM 1321 O O . VAL A 1 173 ? -11.251 4.751 30.282 1.00 94.50 173 VAL A O 1
ATOM 1324 N N . LEU A 1 174 ? -9.575 5.693 31.413 1.00 93.44 174 LEU A N 1
ATOM 1325 C CA . LEU A 1 174 ? -10.304 6.899 31.818 1.00 93.44 174 LEU A CA 1
ATOM 1326 C C . LEU A 1 174 ? -10.593 7.872 30.664 1.00 93.44 174 LEU A C 1
ATOM 1328 O O . LEU A 1 174 ? -11.558 8.630 30.731 1.00 93.44 174 LEU A O 1
ATOM 1332 N N . GLY A 1 175 ? -9.793 7.860 29.594 1.00 93.38 175 GLY A N 1
ATOM 1333 C CA . GLY A 1 175 ? -9.941 8.837 28.515 1.00 93.38 175 GLY A CA 1
ATOM 1334 C C . GLY A 1 175 ? -9.163 8.508 27.246 1.00 93.38 175 GLY A C 1
ATOM 1335 O O . GLY A 1 175 ? -8.137 7.832 27.283 1.00 93.38 175 GLY A O 1
ATOM 1336 N N . LEU A 1 176 ? -9.636 9.037 26.116 1.00 95.50 176 LEU A N 1
ATOM 1337 C CA . LEU A 1 176 ? -8.975 8.953 24.814 1.00 95.50 176 LEU A CA 1
ATOM 1338 C C . LEU A 1 176 ? -8.871 10.339 24.174 1.00 95.50 176 LEU A C 1
ATOM 1340 O O . LEU A 1 176 ? -9.853 11.075 24.063 1.00 95.50 176 LEU A O 1
ATOM 1344 N N . ASN A 1 177 ? -7.681 10.683 23.699 1.00 94.81 177 ASN A N 1
ATOM 1345 C CA . ASN A 1 177 ? -7.406 11.921 22.992 1.00 94.81 177 ASN A CA 1
ATOM 1346 C C . ASN A 1 177 ? -6.485 11.672 21.789 1.00 94.81 177 ASN A C 1
ATOM 1348 O O . ASN A 1 177 ? -5.647 10.779 21.819 1.00 94.81 177 ASN A O 1
ATOM 1352 N N . ILE A 1 178 ? -6.612 12.490 20.747 1.00 96.06 178 ILE A N 1
ATOM 1353 C CA . ILE A 1 178 ? -5.629 12.584 19.667 1.00 96.06 178 ILE A CA 1
ATOM 1354 C C . ILE A 1 178 ? -5.092 14.011 19.685 1.00 96.06 178 ILE A C 1
ATOM 1356 O O . ILE A 1 178 ? -5.869 14.965 19.665 1.00 96.06 178 ILE A O 1
ATOM 1360 N N . GLN A 1 179 ? -3.772 14.140 19.755 1.00 91.75 179 GLN A N 1
ATOM 1361 C CA . GLN A 1 179 ? -3.053 15.412 19.679 1.00 91.75 179 GLN A CA 1
ATOM 1362 C C . GLN A 1 179 ? -2.180 15.435 18.428 1.00 91.75 179 GLN A C 1
ATOM 1364 O O . GLN A 1 179 ? -1.885 14.388 17.859 1.00 91.75 179 GLN A O 1
ATOM 1369 N N . GLU A 1 180 ? -1.771 16.626 18.011 1.00 93.19 180 GLU A N 1
ATOM 1370 C CA . GLU A 1 180 ? -0.786 16.813 16.951 1.00 93.19 180 GLU A CA 1
ATOM 1371 C C . GLU A 1 180 ? 0.585 17.077 17.585 1.00 93.19 180 GLU A C 1
ATOM 1373 O O . GLU A 1 180 ? 0.727 18.008 18.375 1.00 93.19 180 GLU A O 1
ATOM 1378 N N . ASP A 1 181 ? 1.585 16.261 17.251 1.00 89.50 181 ASP A N 1
ATOM 1379 C CA . ASP A 1 181 ? 2.999 16.522 17.533 1.00 89.50 181 ASP A CA 1
ATOM 1380 C C . ASP A 1 181 ? 3.742 16.619 16.200 1.00 89.50 181 ASP A C 1
ATOM 1382 O O . ASP A 1 181 ? 3.765 15.664 15.423 1.00 89.50 181 ASP A O 1
ATOM 1386 N N . LYS A 1 182 ? 4.331 17.786 15.912 1.00 84.56 182 LYS A N 1
ATOM 1387 C CA . LYS A 1 182 ? 5.132 18.040 14.697 1.00 84.56 182 LYS A CA 1
ATOM 1388 C C . LYS A 1 182 ? 4.427 17.608 13.393 1.00 84.56 182 LYS A C 1
ATOM 1390 O O . LYS A 1 182 ? 5.020 16.934 12.555 1.00 84.56 182 LYS A O 1
ATOM 1395 N N . GLY A 1 183 ? 3.146 17.955 13.236 1.00 80.50 183 GLY A N 1
ATOM 1396 C CA . GLY A 1 183 ? 2.340 17.596 12.058 1.00 80.50 183 GLY A CA 1
ATOM 1397 C C . GLY A 1 183 ? 1.788 16.164 12.048 1.00 80.50 183 GLY A C 1
ATOM 1398 O O . GLY A 1 183 ? 1.075 15.790 11.117 1.00 80.50 183 GLY A O 1
ATOM 1399 N N . CYS A 1 184 ? 2.098 15.354 13.065 1.00 89.62 184 CYS A N 1
ATOM 1400 C CA . CYS A 1 184 ? 1.709 13.948 13.146 1.00 89.62 184 CYS A CA 1
ATOM 1401 C C . CYS A 1 184 ? 0.673 13.721 14.263 1.00 89.62 184 CYS A C 1
ATOM 1403 O O . CYS A 1 184 ? 0.852 14.224 15.374 1.00 89.62 184 CYS A O 1
ATOM 1405 N N . PRO A 1 185 ? -0.400 12.944 14.030 1.00 95.06 185 PRO A N 1
ATOM 1406 C CA . PRO A 1 185 ? -1.302 12.525 15.098 1.00 95.06 185 PRO A CA 1
ATOM 1407 C C . PRO A 1 185 ? -0.598 11.610 16.108 1.00 95.06 185 PRO A C 1
ATOM 1409 O O . PRO A 1 185 ? 0.120 10.685 15.734 1.00 95.06 185 PRO A O 1
ATOM 1412 N N . VAL A 1 186 ? -0.888 11.817 17.390 1.00 94.31 186 VAL A N 1
ATOM 1413 C CA . VAL A 1 186 ? -0.462 10.972 18.509 1.00 94.31 186 VAL A CA 1
ATOM 1414 C C . VAL A 1 186 ? -1.691 10.581 19.320 1.00 94.31 186 VAL A C 1
ATOM 1416 O O . VAL A 1 186 ? -2.443 11.447 19.779 1.00 94.31 186 VAL A O 1
ATOM 1419 N N . LEU A 1 187 ? -1.899 9.277 19.507 1.00 94.50 187 LEU A N 1
ATOM 1420 C CA . LEU A 1 187 ? -2.963 8.746 20.352 1.00 94.50 187 LEU A CA 1
ATOM 1421 C C . LEU A 1 187 ? -2.521 8.831 21.821 1.00 94.50 187 LEU A C 1
ATOM 1423 O O . LEU A 1 187 ? -1.505 8.274 22.215 1.00 94.50 187 LEU A O 1
ATOM 1427 N N . LYS A 1 188 ? -3.280 9.547 22.648 1.00 94.12 188 LYS A N 1
ATOM 1428 C CA . LYS A 1 188 ? -3.071 9.633 24.095 1.00 94.12 188 LYS A CA 1
ATOM 1429 C C . LYS A 1 188 ? -4.235 8.956 24.798 1.00 94.12 188 LYS A C 1
ATOM 1431 O O . LYS A 1 188 ? -5.374 9.409 24.689 1.00 94.12 188 LYS A O 1
ATOM 1436 N N . VAL A 1 189 ? -3.941 7.885 25.522 1.00 95.19 189 VAL A N 1
ATOM 1437 C CA . VAL A 1 189 ? -4.912 7.167 26.351 1.00 95.19 189 VAL A CA 1
ATOM 1438 C C . VAL A 1 189 ? -4.592 7.438 27.820 1.00 95.19 189 VAL A C 1
ATOM 1440 O O . VAL A 1 189 ? -3.425 7.477 28.202 1.00 95.19 189 VAL A O 1
ATOM 1443 N N . GLN A 1 190 ? -5.622 7.695 28.621 1.00 93.88 190 GLN A N 1
ATOM 1444 C CA . GLN A 1 190 ? -5.532 7.937 30.062 1.00 93.88 190 GLN A CA 1
ATOM 1445 C C . GLN A 1 190 ? -6.051 6.710 30.816 1.00 93.88 190 GLN A C 1
ATOM 1447 O O . GLN A 1 190 ? -7.014 6.090 30.366 1.00 93.88 190 GLN A O 1
ATOM 1452 N N . GLY A 1 191 ? -5.459 6.400 31.971 1.00 92.56 191 GLY A N 1
ATOM 1453 C CA . GLY A 1 191 ? -5.769 5.195 32.750 1.00 92.56 191 GLY A CA 1
ATOM 1454 C C . GLY A 1 191 ? -4.903 3.987 32.375 1.00 92.56 191 GLY A C 1
ATOM 1455 O O . GLY A 1 191 ? -3.966 4.112 31.584 1.00 92.56 191 GLY A O 1
ATOM 1456 N N . GLU A 1 192 ? -5.191 2.823 32.958 1.00 91.44 192 GLU A N 1
ATOM 1457 C CA . GLU A 1 192 ? -4.381 1.616 32.755 1.00 91.44 192 GLU A CA 1
ATOM 1458 C C . GLU A 1 192 ?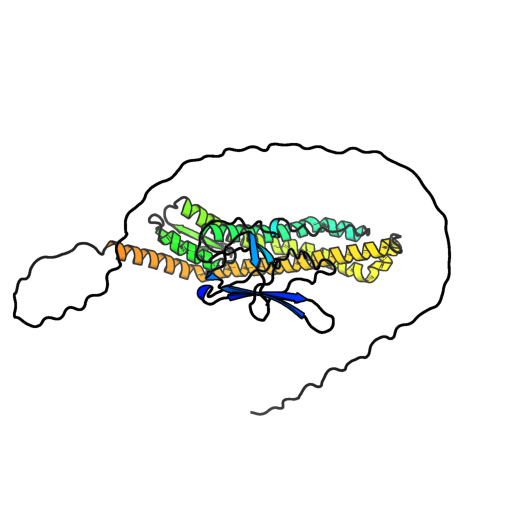 -4.830 0.815 31.524 1.00 91.44 192 GLU A C 1
ATOM 1460 O O . GLU A 1 192 ? -6.017 0.672 31.221 1.00 91.44 192 GLU A O 1
ATOM 1465 N N . LEU A 1 193 ? -3.861 0.266 30.785 1.00 92.00 193 LEU A N 1
ATOM 1466 C CA . LEU A 1 193 ? -4.116 -0.527 29.585 1.00 92.00 193 LEU A CA 1
ATOM 1467 C C . LEU A 1 193 ? -3.973 -2.021 29.882 1.00 92.00 193 LEU A C 1
ATOM 1469 O O . LEU A 1 193 ? -2.882 -2.523 30.150 1.00 92.00 193 LEU A O 1
ATOM 1473 N N . THR A 1 194 ? -5.073 -2.763 29.735 1.00 91.62 194 THR A N 1
ATOM 1474 C CA . THR A 1 194 ? -5.012 -4.232 29.667 1.00 91.62 194 THR A CA 1
ATOM 1475 C C . THR A 1 194 ? -4.145 -4.680 28.485 1.00 91.62 194 THR A C 1
ATOM 1477 O O . THR A 1 194 ? -4.104 -4.009 27.456 1.00 91.62 194 THR A O 1
ATOM 1480 N N . VAL A 1 195 ? -3.544 -5.874 28.551 1.00 91.31 195 VAL A N 1
ATOM 1481 C CA . VAL A 1 195 ? -2.687 -6.425 27.473 1.00 91.31 195 VAL A CA 1
ATOM 1482 C C . VAL A 1 195 ? -3.343 -6.369 26.080 1.00 91.31 195 VAL A C 1
ATOM 1484 O O . VAL A 1 195 ? -2.660 -6.145 25.081 1.00 91.31 195 VAL A O 1
ATOM 1487 N N . LYS A 1 196 ? -4.670 -6.546 25.992 1.00 88.56 196 LYS A N 1
ATOM 1488 C CA . LYS A 1 196 ? -5.431 -6.424 24.732 1.00 88.56 196 LYS A CA 1
ATOM 1489 C C . LYS A 1 196 ? -5.565 -4.968 24.268 1.00 88.56 196 LYS A C 1
ATOM 1491 O O . LYS A 1 196 ? -5.455 -4.699 23.077 1.00 88.56 196 LYS A O 1
ATOM 1496 N N . ALA A 1 197 ? -5.790 -4.037 25.194 1.00 91.25 197 ALA A N 1
ATOM 1497 C CA . ALA A 1 197 ? -5.856 -2.610 24.897 1.00 91.25 197 ALA A CA 1
ATOM 1498 C C . ALA A 1 197 ? -4.484 -2.058 24.467 1.00 91.25 197 ALA A C 1
ATOM 1500 O O . ALA A 1 197 ? -4.416 -1.314 23.493 1.00 91.25 197 ALA A O 1
ATOM 1501 N N . THR A 1 198 ? -3.393 -2.489 25.109 1.00 94.81 198 THR A N 1
ATOM 1502 C CA . THR A 1 198 ? -2.021 -2.111 24.732 1.00 94.81 198 THR A CA 1
ATOM 1503 C C . THR A 1 198 ? -1.701 -2.518 23.297 1.00 94.81 198 THR A C 1
ATOM 1505 O O . THR A 1 198 ? -1.271 -1.676 22.518 1.00 94.81 198 THR A O 1
ATOM 1508 N N . LYS A 1 199 ? -1.975 -3.772 22.904 1.00 94.44 199 LYS A N 1
ATOM 1509 C CA . LYS A 1 199 ? -1.741 -4.242 21.524 1.00 94.44 199 LYS A CA 1
ATOM 1510 C C . LYS A 1 199 ? -2.492 -3.420 20.481 1.00 94.44 199 LYS A C 1
ATOM 1512 O O . LYS A 1 199 ? -1.906 -3.023 19.480 1.00 94.44 199 LYS A O 1
ATOM 1517 N N . LEU A 1 200 ? -3.762 -3.122 20.746 1.00 94.69 200 LEU A N 1
ATOM 1518 C CA . LEU A 1 200 ? -4.601 -2.283 19.893 1.00 94.69 200 LEU A CA 1
ATOM 1519 C C . LEU A 1 200 ? -4.044 -0.862 19.731 1.00 94.69 200 LEU A C 1
ATOM 1521 O O . LEU A 1 200 ? -3.991 -0.354 18.612 1.00 94.69 200 LEU A O 1
ATOM 1525 N N . VAL A 1 201 ? -3.623 -0.233 20.833 1.00 96.00 201 VAL A N 1
ATOM 1526 C CA . VAL A 1 201 ? -3.004 1.102 20.820 1.00 96.00 201 VAL A CA 1
ATOM 1527 C C . VAL A 1 201 ? -1.691 1.063 20.038 1.00 96.00 201 VAL A C 1
ATOM 1529 O O . VAL A 1 201 ? -1.553 1.811 19.074 1.00 96.00 201 VAL A O 1
ATOM 1532 N N . SER A 1 202 ? -0.785 0.132 20.350 1.00 96.62 202 SER A N 1
ATOM 1533 C CA . SER A 1 202 ? 0.502 0.002 19.658 1.00 96.62 202 SER A CA 1
ATOM 1534 C C . SER A 1 202 ? 0.351 -0.298 18.163 1.00 96.62 202 SER A C 1
ATOM 1536 O O . SER A 1 202 ? 1.093 0.259 17.359 1.00 96.62 202 SER A O 1
ATOM 1538 N N . ALA A 1 203 ? -0.617 -1.125 17.757 1.00 97.12 203 ALA A N 1
ATOM 1539 C CA . ALA A 1 203 ? -0.883 -1.398 16.344 1.00 97.12 203 ALA A CA 1
ATOM 1540 C C . ALA A 1 203 ? -1.422 -0.160 15.601 1.00 97.12 203 ALA A C 1
ATOM 1542 O O . ALA A 1 203 ? -1.068 0.063 14.443 1.00 97.12 203 ALA A O 1
ATOM 1543 N N . PHE A 1 204 ? -2.231 0.675 16.262 1.00 97.19 204 PHE A N 1
ATOM 1544 C CA . PHE A 1 204 ? -2.694 1.948 15.705 1.00 97.19 204 PHE A CA 1
ATOM 1545 C C . PHE A 1 204 ? -1.555 2.975 15.607 1.00 97.19 204 PHE A C 1
ATOM 1547 O O . PHE A 1 204 ? -1.344 3.555 14.544 1.00 97.19 204 PHE A O 1
ATOM 1554 N N . GLU A 1 205 ? -0.775 3.156 16.676 1.00 95.75 205 GLU A N 1
ATOM 1555 C CA . GLU A 1 205 ? 0.392 4.050 16.706 1.00 95.75 205 GLU A CA 1
ATOM 1556 C C . GLU A 1 205 ? 1.458 3.650 15.682 1.00 95.75 205 GLU A C 1
ATOM 1558 O O . GLU A 1 205 ? 2.047 4.516 15.040 1.00 95.75 205 GLU A O 1
ATOM 1563 N N . LYS A 1 206 ? 1.661 2.349 15.451 1.00 97.25 206 LYS A N 1
ATOM 1564 C CA . LYS A 1 206 ? 2.568 1.838 14.417 1.00 97.25 206 LYS A CA 1
ATOM 1565 C C . LYS A 1 206 ? 2.198 2.342 13.023 1.00 97.25 206 LYS A C 1
ATOM 1567 O O . LYS A 1 206 ? 3.088 2.758 12.292 1.00 97.25 206 LYS A O 1
ATOM 1572 N N . VAL A 1 207 ? 0.910 2.385 12.665 1.00 97.62 207 VAL A N 1
ATOM 1573 C CA . VAL A 1 207 ? 0.471 2.970 11.381 1.00 97.62 207 VAL A CA 1
ATOM 1574 C C . VAL A 1 207 ? 0.860 4.445 11.286 1.00 97.62 207 VAL A C 1
ATOM 1576 O O . VAL A 1 207 ? 1.345 4.884 10.246 1.00 97.62 207 VAL A O 1
ATOM 1579 N N . LEU A 1 208 ? 0.669 5.211 12.364 1.00 96.75 208 LEU A N 1
ATOM 1580 C CA . LEU A 1 208 ? 1.007 6.637 12.393 1.00 96.75 208 LEU A CA 1
ATOM 1581 C C . LEU A 1 208 ? 2.520 6.857 12.267 1.00 96.75 208 LEU A C 1
ATOM 1583 O O . LEU A 1 208 ? 2.946 7.742 11.528 1.00 96.75 208 LEU A O 1
ATOM 1587 N N . THR A 1 209 ? 3.320 6.008 12.916 1.00 96.38 209 THR A N 1
ATOM 1588 C CA . THR A 1 209 ? 4.783 5.991 12.795 1.00 96.38 209 THR A CA 1
ATOM 1589 C C . THR A 1 209 ? 5.229 5.699 11.361 1.00 96.38 209 THR A C 1
ATOM 1591 O O . THR A 1 209 ? 6.039 6.449 10.829 1.00 96.38 209 THR A O 1
ATOM 1594 N N . GLU A 1 210 ? 4.668 4.685 10.692 1.00 97.44 210 GLU A N 1
ATOM 1595 C CA . GLU A 1 210 ? 4.998 4.392 9.286 1.00 97.44 210 GLU A CA 1
ATOM 1596 C C . GLU A 1 210 ? 4.595 5.551 8.353 1.00 97.44 210 GLU A C 1
ATOM 1598 O O . GLU A 1 210 ? 5.391 5.960 7.509 1.00 97.44 210 GLU A O 1
ATOM 1603 N N . CYS A 1 211 ? 3.407 6.148 8.534 1.00 96.62 211 CYS A N 1
ATOM 1604 C CA . CYS A 1 211 ? 2.985 7.342 7.784 1.00 96.62 211 CYS A CA 1
ATOM 1605 C C . CYS A 1 211 ? 3.947 8.527 7.972 1.00 96.62 211 CYS A C 1
ATOM 1607 O O . CYS A 1 211 ? 4.259 9.224 7.004 1.00 96.62 211 CYS A O 1
ATOM 1609 N N . LYS A 1 212 ? 4.436 8.741 9.198 1.00 95.75 212 LYS A N 1
ATOM 1610 C CA . LYS A 1 212 ? 5.440 9.763 9.506 1.00 95.75 212 LYS A CA 1
ATOM 1611 C C . LYS A 1 212 ? 6.770 9.462 8.813 1.00 95.75 212 LYS A C 1
ATOM 1613 O O . LYS A 1 212 ? 7.265 10.308 8.071 1.00 95.75 212 LYS A O 1
ATOM 1618 N N . THR A 1 213 ? 7.306 8.251 8.978 1.00 96.50 213 THR A N 1
ATOM 1619 C CA . THR A 1 213 ? 8.557 7.815 8.336 1.00 96.50 213 THR A CA 1
ATOM 1620 C C . THR A 1 213 ? 8.489 7.946 6.816 1.00 96.50 213 THR A C 1
ATOM 1622 O O . THR A 1 213 ? 9.468 8.365 6.201 1.00 96.50 213 THR A O 1
ATOM 1625 N N . ILE A 1 214 ? 7.336 7.658 6.203 1.00 97.31 214 ILE A N 1
ATOM 1626 C CA . ILE A 1 214 ? 7.089 7.920 4.782 1.00 97.31 214 ILE A CA 1
ATOM 1627 C C . ILE A 1 214 ? 7.253 9.409 4.473 1.00 97.31 214 ILE A C 1
ATOM 1629 O O . ILE A 1 214 ? 8.085 9.733 3.634 1.00 97.31 214 ILE A O 1
ATOM 1633 N N . SER A 1 215 ? 6.552 10.304 5.177 1.00 94.38 215 SER A N 1
ATOM 1634 C CA . SER A 1 215 ? 6.626 11.753 4.913 1.00 94.38 215 SER A CA 1
ATOM 1635 C C . SER A 1 215 ? 8.021 12.367 5.120 1.00 94.38 215 SER A C 1
ATOM 1637 O O . SER A 1 215 ? 8.377 13.333 4.449 1.00 94.38 215 SER A O 1
ATOM 1639 N N . GLU A 1 216 ? 8.833 11.791 6.012 1.00 93.94 216 GLU A N 1
ATOM 1640 C CA . GLU A 1 216 ? 10.212 12.226 6.277 1.00 93.94 216 GLU A CA 1
ATOM 1641 C C . GLU A 1 216 ? 11.215 11.657 5.250 1.00 93.94 216 GLU A C 1
ATOM 1643 O O . GLU A 1 216 ? 12.203 12.310 4.917 1.00 93.94 216 GLU A O 1
ATOM 1648 N N . THR A 1 217 ? 10.966 10.452 4.720 1.00 96.62 217 THR A N 1
ATOM 1649 C CA . THR A 1 217 ? 11.914 9.719 3.853 1.00 96.62 217 THR A CA 1
ATOM 1650 C C . THR A 1 217 ? 11.611 9.872 2.355 1.00 96.62 217 THR A C 1
ATOM 1652 O O . THR A 1 217 ? 12.526 9.827 1.527 1.00 96.62 217 THR A O 1
ATOM 1655 N N . SER A 1 218 ? 10.339 10.042 1.977 1.00 96.62 218 SER A N 1
ATOM 1656 C CA . SER A 1 218 ? 9.855 9.962 0.590 1.00 96.62 218 SER A CA 1
ATOM 1657 C C . SER A 1 218 ? 10.566 10.932 -0.351 1.00 96.62 218 SER A C 1
ATOM 1659 O O . SER A 1 218 ? 10.963 10.540 -1.446 1.00 96.62 218 SER A O 1
ATOM 1661 N N . GLN A 1 219 ? 10.791 12.173 0.081 1.00 95.69 219 GLN A N 1
ATOM 1662 C CA . GLN A 1 219 ? 11.390 13.222 -0.747 1.00 95.69 219 GLN A CA 1
ATOM 1663 C C . GLN A 1 219 ? 12.845 12.911 -1.131 1.00 95.69 219 GLN A C 1
ATOM 1665 O O . GLN A 1 219 ? 13.246 13.149 -2.271 1.00 95.69 219 GLN A O 1
ATOM 1670 N N . GLY A 1 220 ? 13.624 12.322 -0.216 1.00 97.12 220 GLY A N 1
ATOM 1671 C CA . GLY A 1 220 ? 14.999 11.894 -0.494 1.00 97.12 220 GLY A CA 1
ATOM 1672 C C . GLY A 1 220 ? 15.045 10.763 -1.522 1.00 97.12 220 GLY A C 1
ATOM 1673 O O . GLY A 1 220 ? 15.730 10.869 -2.538 1.00 97.12 220 GLY A O 1
ATOM 1674 N N . VAL A 1 221 ? 14.234 9.722 -1.305 1.00 97.69 221 VAL A N 1
ATOM 1675 C CA . VAL A 1 221 ? 14.104 8.575 -2.222 1.00 97.69 221 VAL A CA 1
ATOM 1676 C C . VAL A 1 221 ? 13.618 9.030 -3.603 1.00 97.69 221 VAL A C 1
ATOM 1678 O O . VAL A 1 221 ? 14.175 8.633 -4.628 1.00 97.69 221 VAL A O 1
ATOM 1681 N N . PHE A 1 222 ? 12.615 9.912 -3.644 1.00 97.31 222 PHE A N 1
ATOM 1682 C CA . PHE A 1 222 ? 12.076 10.467 -4.881 1.00 97.31 222 PHE A CA 1
ATOM 1683 C C . PHE A 1 222 ? 13.124 11.272 -5.657 1.00 97.31 222 PHE A C 1
ATOM 1685 O O . PHE A 1 222 ? 13.209 11.131 -6.877 1.00 97.31 222 PHE A O 1
ATOM 1692 N N . LYS A 1 223 ? 13.955 12.072 -4.972 1.00 97.56 223 LYS A N 1
ATOM 1693 C CA . LYS A 1 223 ? 15.047 12.825 -5.603 1.00 97.56 223 LYS A CA 1
ATOM 1694 C C . LYS A 1 223 ? 16.033 11.891 -6.313 1.00 97.56 223 LYS A C 1
ATOM 1696 O O . LYS A 1 223 ? 16.278 12.090 -7.500 1.00 97.56 223 LYS A O 1
ATOM 1701 N N . THR A 1 224 ? 16.521 10.848 -5.637 1.00 97.88 224 THR A N 1
ATOM 1702 C CA . THR A 1 224 ? 17.462 9.874 -6.221 1.00 97.88 224 THR A CA 1
ATOM 1703 C C . THR A 1 224 ? 16.863 9.131 -7.420 1.00 97.88 224 THR A C 1
ATOM 1705 O O . THR A 1 224 ? 17.527 8.968 -8.443 1.00 97.88 224 THR A O 1
ATOM 1708 N N . LEU A 1 225 ? 15.590 8.718 -7.349 1.00 97.38 225 LEU A N 1
ATOM 1709 C CA . LEU A 1 225 ? 14.922 8.076 -8.489 1.00 97.38 225 LEU A CA 1
ATOM 1710 C C . LEU A 1 225 ? 14.693 9.041 -9.660 1.00 97.38 225 LEU A C 1
ATOM 1712 O O . LEU A 1 225 ? 14.840 8.645 -10.812 1.00 97.38 225 LEU A O 1
ATOM 1716 N N . ASN A 1 226 ? 14.385 10.309 -9.383 1.00 97.69 226 ASN A N 1
ATOM 1717 C CA . ASN A 1 226 ? 14.226 11.346 -10.401 1.00 97.69 226 ASN A CA 1
ATOM 1718 C C . ASN A 1 226 ? 15.558 11.694 -11.093 1.00 97.69 226 ASN A C 1
ATOM 1720 O O . ASN A 1 226 ? 15.573 11.984 -12.287 1.00 97.69 226 ASN A O 1
ATOM 1724 N N . GLU A 1 227 ? 16.679 11.641 -10.371 1.00 97.56 227 GLU A N 1
ATOM 1725 C CA . GLU A 1 227 ? 18.026 11.771 -10.940 1.00 97.56 227 GLU A CA 1
ATOM 1726 C C . GLU A 1 227 ? 18.352 10.594 -11.873 1.00 97.56 227 GLU A C 1
ATOM 1728 O O . GLU A 1 227 ? 18.741 10.827 -13.018 1.00 97.56 227 GLU A O 1
ATOM 1733 N N . LEU A 1 228 ? 18.091 9.344 -11.459 1.00 97.56 228 LEU A N 1
ATOM 1734 C CA . LEU A 1 228 ? 18.225 8.185 -12.352 1.00 97.56 228 LEU A CA 1
ATOM 1735 C C . LEU A 1 228 ? 17.309 8.301 -13.581 1.00 97.56 228 LEU A C 1
ATOM 1737 O O . LEU A 1 228 ? 17.779 8.124 -14.702 1.00 97.56 228 LEU A O 1
ATOM 1741 N N . HIS A 1 229 ? 16.029 8.634 -13.399 1.00 97.50 229 HIS A N 1
ATOM 1742 C CA . HIS A 1 229 ? 15.072 8.781 -14.499 1.00 97.50 229 HIS A CA 1
ATOM 1743 C C . HIS A 1 229 ? 15.533 9.829 -15.528 1.00 97.50 229 HIS A C 1
ATOM 1745 O O . HIS A 1 229 ? 15.473 9.573 -16.729 1.00 9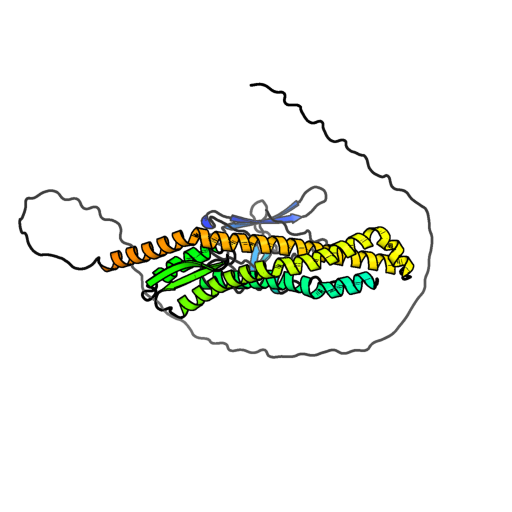7.50 229 HIS A O 1
ATOM 1751 N N . LYS A 1 230 ? 16.074 10.974 -15.083 1.00 96.94 230 LYS A N 1
ATOM 1752 C CA . LYS A 1 230 ? 16.676 11.982 -15.975 1.00 96.94 230 LYS A CA 1
ATOM 1753 C C . LYS A 1 230 ? 17.883 11.440 -16.741 1.00 96.94 230 LYS A C 1
ATOM 1755 O O . LYS A 1 230 ? 17.960 11.640 -17.951 1.00 96.94 230 LYS A O 1
ATOM 1760 N N . THR A 1 231 ? 18.793 10.735 -16.065 1.00 96.12 231 THR A N 1
ATOM 1761 C CA . THR A 1 231 ? 19.960 10.103 -16.704 1.00 96.12 231 THR A CA 1
ATOM 1762 C C . THR A 1 231 ? 19.526 9.098 -17.768 1.00 96.12 231 THR A C 1
ATOM 1764 O O . THR A 1 231 ? 20.008 9.162 -18.897 1.00 96.12 231 THR A O 1
ATOM 1767 N N . MET A 1 232 ? 18.570 8.220 -17.445 1.00 96.81 232 MET A N 1
ATOM 1768 C CA . MET A 1 232 ? 18.015 7.257 -18.397 1.00 96.81 232 MET A CA 1
ATOM 1769 C C . MET A 1 232 ? 17.361 7.965 -19.584 1.00 96.81 232 MET A C 1
ATOM 1771 O O . MET A 1 232 ? 17.695 7.652 -20.721 1.00 96.81 232 MET A O 1
ATOM 1775 N N . LYS A 1 233 ? 16.506 8.968 -19.345 1.00 96.12 233 LYS A N 1
ATOM 1776 C CA . LYS A 1 233 ? 15.849 9.735 -20.411 1.00 96.12 233 LYS A CA 1
ATOM 1777 C C . LYS A 1 233 ? 16.853 10.386 -21.369 1.00 96.12 233 LYS A C 1
ATOM 1779 O O . LYS A 1 233 ? 16.678 10.275 -22.573 1.00 96.12 233 LYS A O 1
ATOM 1784 N N . SER A 1 234 ? 17.930 10.978 -20.850 1.00 94.88 234 SER A N 1
ATOM 1785 C CA . SER A 1 234 ? 19.003 11.549 -21.677 1.00 94.88 234 SER A CA 1
ATOM 1786 C C . SER A 1 234 ? 19.751 10.497 -22.510 1.00 94.88 234 SER A C 1
ATOM 1788 O O . SER A 1 234 ? 20.175 10.802 -23.618 1.00 94.88 234 SER A O 1
ATOM 1790 N N . HIS A 1 235 ? 19.895 9.260 -22.021 1.00 93.62 235 HIS A N 1
ATOM 1791 C CA . HIS A 1 235 ? 20.518 8.176 -22.792 1.00 93.62 235 HIS A CA 1
ATOM 1792 C C . HIS A 1 235 ? 19.547 7.506 -23.781 1.00 93.62 235 HIS A C 1
ATOM 1794 O O . HIS A 1 235 ? 20.002 6.798 -24.673 1.00 93.62 235 HIS A O 1
ATOM 1800 N N . ALA A 1 236 ? 18.230 7.712 -23.650 1.00 94.62 236 ALA A N 1
ATOM 1801 C CA . ALA A 1 236 ? 17.238 7.159 -24.574 1.00 94.62 236 ALA A CA 1
ATOM 1802 C C . ALA A 1 236 ? 17.345 7.769 -25.983 1.00 94.62 236 ALA A C 1
ATOM 1804 O O . ALA A 1 236 ? 17.089 7.078 -26.965 1.00 94.62 236 ALA A O 1
ATOM 1805 N N . GLU A 1 237 ? 17.738 9.044 -26.073 1.00 92.56 237 GLU A N 1
ATOM 1806 C CA . GLU A 1 237 ? 17.814 9.811 -27.325 1.00 92.56 237 GLU A CA 1
ATOM 1807 C C . GLU A 1 237 ? 18.902 9.286 -28.283 1.00 92.56 237 GLU A C 1
ATOM 1809 O O . GLU A 1 237 ? 18.699 9.307 -29.494 1.00 92.56 237 GLU A O 1
ATOM 1814 N N . ASP A 1 238 ? 20.007 8.742 -27.754 1.00 93.75 238 ASP A N 1
ATOM 1815 C CA . ASP A 1 238 ? 21.104 8.133 -28.531 1.00 93.75 238 ASP A CA 1
ATOM 1816 C C . ASP A 1 238 ? 21.484 6.724 -28.028 1.00 93.75 238 ASP A C 1
ATOM 1818 O O . ASP A 1 238 ? 22.646 6.313 -28.018 1.00 93.75 238 ASP A O 1
ATOM 1822 N N . LEU A 1 239 ? 20.504 5.930 -27.582 1.00 94.50 239 LEU A N 1
ATOM 1823 C CA . LEU A 1 239 ? 20.789 4.603 -27.015 1.00 94.50 239 LEU A CA 1
ATOM 1824 C C . LEU A 1 239 ? 21.535 3.691 -28.008 1.00 94.50 239 LEU A C 1
ATOM 1826 O O . LEU A 1 239 ? 22.424 2.929 -27.619 1.00 94.50 239 LEU A O 1
ATOM 1830 N N . ASN A 1 240 ? 21.204 3.799 -29.298 1.00 93.12 240 ASN A N 1
ATOM 1831 C CA . ASN A 1 240 ? 21.829 3.024 -30.369 1.00 93.12 240 ASN A CA 1
ATOM 1832 C C . ASN A 1 240 ? 23.275 3.467 -30.655 1.00 93.12 240 ASN A C 1
ATOM 1834 O O . ASN A 1 240 ? 24.135 2.599 -30.830 1.00 93.12 240 ASN A O 1
ATOM 1838 N N . GLY A 1 241 ? 23.569 4.774 -30.666 1.00 94.06 241 GLY A N 1
ATOM 1839 C CA . GLY A 1 241 ? 24.934 5.287 -30.817 1.00 94.06 241 GLY A CA 1
ATOM 1840 C C . GLY A 1 241 ? 25.812 4.914 -29.626 1.00 94.06 241 GLY A C 1
ATOM 1841 O O . GLY A 1 241 ? 26.912 4.389 -29.809 1.00 94.06 241 GLY A O 1
ATOM 1842 N N . LEU A 1 242 ? 25.282 5.043 -28.406 1.00 94.25 242 LEU A N 1
ATOM 1843 C CA . LEU A 1 242 ? 25.943 4.613 -27.170 1.00 94.25 242 LEU A CA 1
ATOM 1844 C C . LEU A 1 242 ? 26.246 3.104 -27.162 1.00 94.25 242 LEU A C 1
ATOM 1846 O O . LEU A 1 242 ? 27.359 2.700 -26.819 1.00 94.25 242 LEU A O 1
ATOM 1850 N N . CYS A 1 243 ? 25.302 2.262 -27.598 1.00 94.94 243 CYS A N 1
ATOM 1851 C CA . CYS A 1 243 ? 25.539 0.827 -27.774 1.00 94.94 243 CYS A CA 1
ATOM 1852 C C . CYS A 1 243 ? 26.647 0.554 -28.800 1.00 94.94 243 CYS A C 1
ATOM 1854 O O . CYS A 1 243 ? 27.575 -0.208 -28.517 1.00 94.94 243 CYS A O 1
ATOM 1856 N N . ALA A 1 244 ? 26.593 1.207 -29.965 1.00 94.44 244 ALA A N 1
ATOM 1857 C CA . ALA A 1 244 ? 27.582 1.036 -31.024 1.00 94.44 244 ALA A CA 1
ATOM 1858 C C . ALA A 1 244 ? 28.995 1.479 -30.596 1.00 94.44 244 ALA A C 1
ATOM 1860 O O . ALA A 1 244 ? 29.963 0.788 -30.922 1.00 94.44 244 ALA A O 1
ATOM 1861 N N . ALA A 1 245 ? 29.111 2.568 -29.828 1.00 94.25 245 ALA A N 1
ATOM 1862 C CA . ALA A 1 245 ? 30.370 3.090 -29.290 1.00 94.25 245 ALA A CA 1
ATOM 1863 C C . ALA A 1 245 ? 31.042 2.132 -28.287 1.00 94.25 245 ALA A C 1
ATOM 1865 O O . ALA A 1 245 ? 32.267 2.046 -28.240 1.00 94.25 245 ALA A O 1
ATOM 1866 N N . VAL A 1 246 ? 30.253 1.359 -27.530 1.00 94.38 246 VAL A N 1
ATOM 1867 C CA . VAL A 1 246 ? 30.737 0.297 -26.621 1.00 94.38 246 VAL A CA 1
ATOM 1868 C C . VAL A 1 246 ? 30.901 -1.056 -27.353 1.00 94.38 246 VAL A C 1
ATOM 1870 O O . VAL A 1 246 ? 31.308 -2.057 -26.768 1.00 94.38 246 VAL A O 1
ATOM 1873 N N . GLY A 1 247 ? 30.630 -1.108 -28.663 1.00 93.31 247 GLY A N 1
ATOM 1874 C CA . GLY A 1 247 ? 30.775 -2.310 -29.491 1.00 93.31 247 GLY A CA 1
ATOM 1875 C C . GLY A 1 247 ? 29.605 -3.298 -29.407 1.00 93.31 247 GLY A C 1
ATOM 1876 O O . GLY A 1 247 ? 29.698 -4.405 -29.943 1.00 93.31 247 GLY A O 1
ATOM 1877 N N . LEU A 1 248 ? 28.488 -2.921 -28.777 1.00 93.44 248 LEU A N 1
ATOM 1878 C CA . LEU A 1 248 ? 27.250 -3.700 -28.785 1.00 93.44 248 LEU A CA 1
ATOM 1879 C C . LEU A 1 248 ? 26.571 -3.549 -30.155 1.00 93.44 248 LEU A C 1
ATOM 1881 O O . LEU A 1 248 ? 26.232 -2.446 -30.577 1.00 93.44 248 LEU A O 1
ATOM 1885 N N . LYS A 1 249 ? 26.383 -4.667 -30.867 1.00 93.56 249 LYS A N 1
ATOM 1886 C CA . LYS A 1 249 ? 25.784 -4.716 -32.214 1.00 93.56 249 LYS A CA 1
ATOM 1887 C C . LYS A 1 249 ? 24.848 -5.921 -32.365 1.00 93.56 249 LYS A C 1
ATOM 1889 O O . LYS A 1 249 ? 25.003 -6.925 -31.663 1.00 93.56 249 LYS A O 1
ATOM 1894 N N . GLY A 1 250 ? 23.885 -5.823 -33.285 1.00 93.81 250 GLY A N 1
ATOM 1895 C CA . GLY A 1 250 ? 22.883 -6.866 -33.548 1.00 93.81 250 GLY A CA 1
ATOM 1896 C C . GLY A 1 250 ? 22.126 -7.280 -32.280 1.00 93.81 250 GLY A C 1
ATOM 1897 O O . GLY A 1 250 ? 21.836 -6.438 -31.431 1.00 93.81 250 GLY A O 1
ATOM 1898 N N . LYS A 1 251 ? 21.905 -8.590 -32.101 1.00 93.62 251 LYS A N 1
ATOM 1899 C CA . LYS A 1 251 ? 21.185 -9.179 -30.950 1.00 93.62 251 LYS A CA 1
ATOM 1900 C C . LYS A 1 251 ? 21.688 -8.724 -29.566 1.00 93.62 251 LYS A C 1
ATOM 1902 O O . LYS A 1 251 ? 20.938 -8.761 -28.596 1.00 93.62 251 LYS A O 1
ATOM 1907 N N . LYS A 1 252 ? 22.958 -8.304 -29.437 1.00 93.31 252 LYS A N 1
ATOM 1908 C CA . LYS A 1 252 ? 23.491 -7.766 -28.168 1.00 93.31 252 LYS A CA 1
ATOM 1909 C C . LYS A 1 252 ? 23.001 -6.344 -27.877 1.00 93.31 252 LYS A C 1
ATOM 1911 O O . LYS A 1 252 ? 22.747 -6.037 -26.719 1.00 93.31 252 LYS A O 1
ATOM 1916 N N . ALA A 1 253 ? 22.870 -5.502 -28.904 1.00 94.25 253 ALA A N 1
ATOM 1917 C CA . ALA A 1 253 ? 22.322 -4.150 -28.769 1.00 94.25 253 ALA A CA 1
ATOM 1918 C C . ALA A 1 253 ? 20.804 -4.190 -28.538 1.00 94.25 253 ALA A C 1
ATOM 1920 O O . ALA A 1 253 ? 20.299 -3.505 -27.658 1.00 94.25 253 ALA A O 1
ATOM 1921 N N . GLU A 1 254 ? 20.100 -5.071 -29.252 1.00 94.25 254 GLU A N 1
ATOM 1922 C CA . GLU A 1 254 ? 18.670 -5.350 -29.057 1.00 94.25 254 GLU A CA 1
ATOM 1923 C C . GLU A 1 254 ? 18.363 -5.734 -27.598 1.00 94.25 254 GLU A C 1
ATOM 1925 O O . GLU A 1 254 ? 17.571 -5.073 -26.930 1.00 94.25 254 GLU A O 1
ATOM 1930 N N . LYS A 1 255 ? 19.098 -6.706 -27.040 1.00 95.81 255 LYS A N 1
ATOM 1931 C CA . LYS A 1 255 ? 18.961 -7.098 -25.630 1.00 95.81 255 LYS A CA 1
ATOM 1932 C C . LYS A 1 255 ? 19.327 -5.982 -24.638 1.00 95.81 255 LYS A C 1
ATOM 1934 O O . LYS A 1 255 ? 18.723 -5.889 -23.569 1.00 95.81 255 LYS A O 1
ATOM 1939 N N . ALA A 1 256 ? 20.297 -5.126 -24.967 1.00 96.06 256 ALA A N 1
ATOM 1940 C CA . ALA A 1 256 ? 20.614 -3.953 -24.150 1.00 96.06 256 ALA A CA 1
ATOM 1941 C C . ALA A 1 256 ? 19.448 -2.945 -24.141 1.00 96.06 256 ALA A C 1
ATOM 1943 O O . ALA A 1 256 ? 19.104 -2.423 -23.079 1.00 96.06 256 ALA A O 1
ATOM 1944 N N . ALA A 1 257 ? 18.783 -2.737 -25.282 1.00 95.75 257 ALA A N 1
ATOM 1945 C CA . ALA A 1 257 ? 17.587 -1.904 -25.381 1.00 95.75 257 ALA A CA 1
ATOM 1946 C C . ALA A 1 257 ? 16.395 -2.491 -24.598 1.00 95.75 257 ALA A C 1
ATOM 1948 O O . ALA A 1 257 ? 15.747 -1.762 -23.848 1.00 95.75 257 ALA A O 1
ATOM 1949 N N . GLU A 1 258 ? 16.153 -3.806 -24.665 1.00 95.62 258 GLU A N 1
ATOM 1950 C CA . GLU A 1 258 ? 15.152 -4.481 -23.818 1.00 95.62 258 GLU A CA 1
ATOM 1951 C C . GLU A 1 258 ? 15.421 -4.259 -22.320 1.00 95.62 258 GLU A C 1
ATOM 1953 O O . GLU A 1 258 ? 14.518 -3.927 -21.550 1.00 95.62 258 GLU A O 1
ATOM 1958 N N . HIS A 1 259 ? 16.676 -4.436 -21.892 1.00 96.75 259 HIS A N 1
ATOM 1959 C CA . HIS A 1 259 ? 17.091 -4.238 -20.503 1.00 96.75 259 HIS A CA 1
ATOM 1960 C C . HIS A 1 259 ? 16.943 -2.774 -20.064 1.00 96.75 259 HIS A C 1
ATOM 1962 O O . HIS A 1 259 ? 16.505 -2.511 -18.944 1.00 96.75 259 HIS A O 1
ATOM 1968 N N . PHE A 1 260 ? 17.252 -1.824 -20.949 1.00 97.62 260 PHE A N 1
ATOM 1969 C CA . PHE A 1 260 ? 17.048 -0.398 -20.716 1.00 97.62 260 PHE A CA 1
ATOM 1970 C C . PHE A 1 260 ? 15.562 -0.063 -20.503 1.00 97.62 260 PHE A C 1
ATOM 1972 O O . PHE A 1 260 ? 15.220 0.557 -19.495 1.00 97.62 260 PHE A O 1
ATOM 1979 N N . VAL A 1 261 ? 14.672 -0.526 -21.389 1.00 95.62 261 VAL A N 1
ATOM 1980 C CA . VAL A 1 261 ? 13.215 -0.299 -21.287 1.00 95.62 261 VAL A CA 1
ATOM 1981 C C . VAL A 1 261 ? 12.635 -0.951 -20.025 1.00 95.62 261 VAL A C 1
ATOM 1983 O O . VAL A 1 261 ? 11.813 -0.349 -19.326 1.00 95.62 261 VAL A O 1
ATOM 1986 N N . TRP A 1 262 ? 13.100 -2.152 -19.675 1.00 95.06 262 TRP A N 1
ATOM 1987 C CA . TRP A 1 262 ? 12.727 -2.828 -18.430 1.00 95.06 262 TRP A CA 1
ATOM 1988 C C . TRP A 1 262 ? 13.141 -2.024 -17.187 1.00 95.06 262 TRP A C 1
ATOM 1990 O O . TRP A 1 262 ? 12.337 -1.834 -16.275 1.00 95.06 262 TRP A O 1
ATOM 2000 N N . ASN A 1 263 ? 14.366 -1.493 -17.154 1.00 96.56 263 ASN A N 1
ATOM 2001 C CA . ASN A 1 263 ? 14.830 -0.681 -16.027 1.00 96.56 263 ASN A CA 1
ATOM 2002 C C . ASN A 1 263 ? 14.069 0.653 -15.941 1.00 96.56 263 ASN A C 1
ATOM 2004 O O . ASN A 1 263 ? 13.650 1.045 -14.853 1.00 96.56 263 ASN A O 1
ATOM 2008 N N . ALA A 1 264 ? 13.832 1.322 -17.074 1.00 96.31 264 ALA A N 1
ATOM 2009 C CA . ALA A 1 264 ? 13.114 2.596 -17.120 1.00 96.31 264 ALA A CA 1
ATOM 2010 C C . ALA A 1 264 ? 11.679 2.454 -16.583 1.00 96.31 264 ALA A C 1
ATOM 2012 O O . ALA A 1 264 ? 11.264 3.214 -15.706 1.00 96.31 264 ALA A O 1
ATOM 2013 N N . SER A 1 265 ? 10.962 1.416 -17.027 1.00 95.12 265 SER A N 1
ATOM 2014 C CA . SER A 1 265 ? 9.599 1.127 -16.562 1.00 95.12 265 SER A CA 1
ATOM 2015 C C . SER A 1 265 ? 9.538 0.720 -15.081 1.00 95.12 265 SER A C 1
ATOM 2017 O O . SER A 1 265 ? 8.581 1.084 -14.392 1.00 95.12 265 SER A O 1
ATOM 2019 N N . ILE A 1 266 ? 10.569 0.055 -14.533 1.00 94.25 266 ILE A N 1
ATOM 2020 C CA . ILE A 1 266 ? 10.696 -0.145 -13.075 1.00 94.25 266 ILE A CA 1
ATOM 2021 C C . ILE A 1 266 ? 10.822 1.195 -12.344 1.00 94.25 266 ILE A C 1
ATOM 2023 O O . ILE A 1 266 ? 10.116 1.407 -11.355 1.00 94.25 266 ILE A O 1
ATOM 2027 N N . VAL A 1 267 ? 11.707 2.090 -12.793 1.00 95.81 267 VAL A N 1
ATOM 2028 C CA . VAL A 1 267 ? 11.947 3.384 -12.129 1.00 95.81 267 VAL A CA 1
ATOM 2029 C C . VAL A 1 267 ? 10.670 4.224 -12.102 1.00 95.81 267 VAL A C 1
ATOM 2031 O O . VAL A 1 267 ? 10.263 4.669 -11.027 1.00 95.81 267 VAL A O 1
ATOM 2034 N N . GLU A 1 268 ? 9.982 4.361 -13.237 1.00 95.00 268 GLU A N 1
ATOM 2035 C CA . GLU A 1 268 ? 8.708 5.087 -13.335 1.00 95.00 268 GLU A CA 1
ATOM 2036 C C . GLU A 1 268 ? 7.635 4.492 -12.411 1.00 95.00 268 GLU A C 1
ATOM 2038 O O . GLU A 1 268 ? 7.071 5.201 -11.571 1.00 95.00 268 GLU A O 1
ATOM 2043 N N . ALA A 1 269 ? 7.417 3.173 -12.471 1.00 93.44 269 ALA A N 1
ATOM 2044 C CA . ALA A 1 269 ? 6.430 2.496 -11.632 1.00 93.44 269 ALA A CA 1
ATOM 2045 C C . ALA A 1 269 ? 6.732 2.631 -10.126 1.00 93.44 269 ALA A C 1
ATOM 2047 O O . ALA A 1 269 ? 5.813 2.701 -9.304 1.00 93.44 269 ALA A O 1
ATOM 2048 N N . ARG A 1 270 ? 8.014 2.682 -9.735 1.00 92.88 270 ARG A N 1
ATOM 2049 C CA . ARG A 1 270 ? 8.434 2.904 -8.341 1.00 92.88 270 ARG A CA 1
ATOM 2050 C C . ARG A 1 270 ? 8.250 4.355 -7.907 1.00 92.88 270 ARG A C 1
ATOM 2052 O O . ARG A 1 270 ? 7.827 4.566 -6.771 1.00 92.88 270 ARG A O 1
ATOM 2059 N N . MET A 1 271 ? 8.501 5.328 -8.784 1.00 96.00 271 MET A N 1
ATOM 2060 C CA . MET A 1 271 ? 8.228 6.745 -8.518 1.00 96.00 271 MET A CA 1
ATOM 2061 C C . MET A 1 271 ? 6.726 7.004 -8.340 1.00 96.00 271 MET A C 1
ATOM 2063 O O . MET A 1 271 ? 6.334 7.656 -7.375 1.00 96.00 271 MET A O 1
ATOM 2067 N N . ASP A 1 272 ? 5.874 6.441 -9.199 1.00 94.75 272 ASP A N 1
ATOM 2068 C CA . ASP A 1 272 ? 4.416 6.571 -9.080 1.00 94.75 272 ASP A CA 1
ATOM 2069 C C . ASP A 1 272 ? 3.851 5.885 -7.839 1.00 94.75 272 ASP A C 1
ATOM 2071 O O . ASP A 1 272 ? 2.971 6.433 -7.171 1.00 94.75 272 ASP A O 1
ATOM 2075 N N . MET A 1 273 ? 4.370 4.704 -7.495 1.00 94.50 273 MET A N 1
ATOM 2076 C CA . MET A 1 273 ? 4.020 4.034 -6.246 1.00 94.50 273 MET A CA 1
ATOM 2077 C C . MET A 1 273 ? 4.399 4.896 -5.035 1.00 94.50 273 MET A C 1
ATOM 2079 O O . MET A 1 273 ? 3.579 5.053 -4.135 1.00 94.50 273 MET A O 1
ATOM 2083 N N . LEU A 1 274 ? 5.597 5.491 -5.021 1.00 96.31 274 LEU A N 1
ATOM 2084 C CA . LEU A 1 274 ? 6.050 6.345 -3.921 1.00 96.31 274 LEU A CA 1
ATOM 2085 C C . LEU A 1 274 ? 5.198 7.616 -3.783 1.00 96.31 274 LEU A C 1
ATOM 2087 O O . LEU A 1 274 ? 4.771 7.924 -2.675 1.00 96.31 274 LEU A O 1
ATOM 2091 N N . ARG A 1 275 ? 4.888 8.306 -4.893 1.00 96.44 275 ARG A N 1
ATOM 2092 C CA . ARG A 1 275 ? 3.993 9.482 -4.907 1.00 96.44 275 ARG A CA 1
ATOM 2093 C C . ARG A 1 275 ? 2.624 9.164 -4.296 1.00 96.44 275 ARG A C 1
ATOM 2095 O O . ARG A 1 275 ? 2.115 9.941 -3.493 1.00 96.44 275 ARG A O 1
ATOM 2102 N N . LYS A 1 276 ? 2.032 8.022 -4.670 1.00 95.00 276 LYS A N 1
ATOM 2103 C CA . LYS A 1 276 ? 0.730 7.573 -4.145 1.00 95.00 276 LYS A CA 1
ATOM 2104 C C . LYS A 1 276 ? 0.801 7.289 -2.647 1.00 95.00 276 LYS A C 1
ATOM 2106 O O . LYS A 1 276 ? -0.029 7.798 -1.906 1.00 95.00 276 LYS A O 1
ATOM 2111 N N . VAL A 1 277 ? 1.821 6.554 -2.203 1.00 95.31 277 VAL A N 1
ATOM 2112 C CA . VAL A 1 277 ? 2.029 6.206 -0.786 1.00 95.31 277 VAL A CA 1
ATOM 2113 C C . VAL A 1 277 ? 2.240 7.438 0.086 1.00 95.31 277 VAL A C 1
ATOM 2115 O O . VAL A 1 277 ? 1.606 7.549 1.127 1.00 95.31 277 VAL A O 1
ATOM 2118 N N . ASP A 1 278 ? 3.078 8.379 -0.349 1.00 96.88 278 ASP A N 1
ATOM 2119 C CA . ASP A 1 278 ? 3.324 9.636 0.364 1.00 96.88 278 ASP A CA 1
ATOM 2120 C C . ASP A 1 278 ? 2.032 10.453 0.538 1.00 96.88 278 ASP A C 1
ATOM 2122 O O . ASP A 1 278 ? 1.671 10.858 1.648 1.00 96.88 278 ASP A O 1
ATOM 2126 N N . HIS A 1 279 ? 1.267 10.597 -0.547 1.00 96.00 279 HIS A N 1
ATOM 2127 C CA . HIS A 1 279 ? -0.016 11.288 -0.531 1.00 96.00 279 HIS A CA 1
ATOM 2128 C C . HIS A 1 279 ? -1.054 10.588 0.366 1.00 96.00 279 HIS A C 1
ATOM 2130 O O . HIS A 1 279 ? -1.702 11.240 1.189 1.00 96.00 279 HIS A O 1
ATOM 2136 N N . GLU A 1 280 ? -1.192 9.264 0.251 1.00 93.25 280 GLU A N 1
ATOM 2137 C CA . GLU A 1 280 ? -2.082 8.448 1.083 1.00 93.25 280 GLU A CA 1
ATOM 2138 C C . GLU A 1 280 ? -1.713 8.547 2.571 1.00 93.25 280 GLU A C 1
ATOM 2140 O O . GLU A 1 280 ? -2.600 8.758 3.400 1.00 93.25 280 GLU A O 1
ATOM 2145 N N . SER A 1 281 ? -0.424 8.483 2.923 1.00 95.94 281 SER A N 1
ATOM 2146 C CA . SER A 1 281 ? 0.064 8.656 4.298 1.00 95.94 281 SER A CA 1
ATOM 2147 C C . SER A 1 281 ? -0.277 10.032 4.871 1.00 95.94 281 SER A C 1
ATOM 2149 O O . SER A 1 281 ? -0.772 10.125 5.999 1.00 95.94 281 SER A O 1
ATOM 2151 N N . LEU A 1 282 ? -0.094 11.103 4.093 1.00 94.81 282 LEU A N 1
ATOM 2152 C CA . LEU A 1 282 ? -0.449 12.460 4.509 1.00 94.81 282 LEU A CA 1
ATOM 2153 C C . LEU A 1 282 ? -1.965 12.631 4.703 1.00 94.81 282 LEU A C 1
ATOM 2155 O O . LEU A 1 282 ? -2.401 13.233 5.690 1.00 94.81 282 LEU A O 1
ATOM 2159 N N . LEU A 1 283 ? -2.785 12.093 3.792 1.00 93.81 283 LEU A N 1
ATOM 2160 C CA . LEU A 1 283 ? -4.246 12.093 3.935 1.00 93.81 283 LEU A CA 1
ATOM 2161 C C . LEU A 1 283 ? -4.694 11.288 5.161 1.00 93.81 283 LEU A C 1
ATOM 2163 O O . LEU A 1 283 ? -5.594 11.724 5.879 1.00 93.81 283 LEU A O 1
ATOM 2167 N N . CYS A 1 284 ? -4.046 10.154 5.426 1.00 93.81 284 CYS A N 1
ATOM 2168 C CA . CYS A 1 284 ? -4.303 9.287 6.571 1.00 93.81 284 CYS A CA 1
ATOM 2169 C C . CYS A 1 284 ? -4.064 10.030 7.900 1.00 93.81 284 CYS A C 1
ATOM 2171 O O . CYS A 1 284 ? -4.954 10.085 8.753 1.00 93.81 284 CYS A O 1
ATOM 2173 N N . MET A 1 285 ? -2.918 10.709 8.039 1.00 95.31 285 MET A N 1
ATOM 2174 C CA . MET A 1 285 ? -2.601 11.526 9.219 1.00 95.31 285 MET A CA 1
ATOM 2175 C C . MET A 1 285 ? -3.602 12.677 9.419 1.00 95.31 285 MET A C 1
ATOM 2177 O O . MET A 1 285 ? -4.176 12.820 10.502 1.00 95.31 285 MET A O 1
ATOM 2181 N N . LYS A 1 286 ? -3.902 13.439 8.356 1.00 94.56 286 LYS A N 1
ATOM 2182 C CA . LYS A 1 286 ? -4.906 14.523 8.384 1.00 94.56 286 LYS A CA 1
ATOM 2183 C C . LYS A 1 286 ? -6.308 14.016 8.741 1.00 94.56 286 LYS A C 1
ATOM 2185 O O . LYS A 1 286 ? -7.044 14.682 9.471 1.00 94.56 286 LYS A O 1
ATOM 2190 N N . GLN A 1 287 ? -6.690 12.833 8.256 1.00 95.12 287 GLN A N 1
ATOM 2191 C CA . GLN A 1 287 ? -7.972 12.206 8.575 1.00 95.12 287 GLN A CA 1
ATOM 2192 C C . GLN A 1 287 ? -8.068 11.837 10.061 1.00 95.12 287 GLN A C 1
ATOM 2194 O O . GLN A 1 287 ? -9.115 12.077 10.661 1.00 95.12 287 GLN A O 1
ATOM 2199 N N . VAL A 1 288 ? -7.002 11.298 10.663 1.00 96.56 288 VAL A N 1
ATOM 2200 C CA . VAL A 1 288 ? -6.972 10.953 12.095 1.00 96.56 288 VAL A CA 1
ATOM 2201 C C . VAL A 1 288 ? -7.082 12.199 12.973 1.00 96.56 288 VAL A C 1
ATOM 2203 O O . VAL A 1 288 ? -7.928 12.215 13.867 1.00 96.56 288 VAL A O 1
ATOM 2206 N N . LEU A 1 289 ? -6.328 13.265 12.677 1.00 95.69 289 LEU A N 1
ATOM 2207 C CA . LEU A 1 289 ? -6.435 14.549 13.385 1.00 95.69 289 LEU A 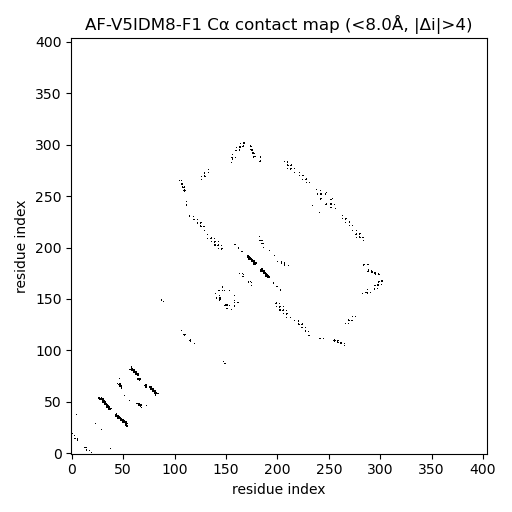CA 1
ATOM 2208 C C . LEU A 1 289 ? -7.871 15.101 13.333 1.00 95.69 289 LEU A C 1
ATOM 2210 O O . LEU A 1 289 ? -8.484 15.357 14.370 1.00 95.69 289 LEU A O 1
ATOM 2214 N N . ARG A 1 290 ? -8.462 15.177 12.131 1.00 95.38 290 ARG A N 1
ATOM 2215 C CA . ARG A 1 290 ? -9.848 15.639 11.919 1.00 95.38 290 ARG A CA 1
ATOM 2216 C C . ARG A 1 290 ? -10.889 14.793 12.663 1.00 95.38 290 ARG A C 1
ATOM 2218 O O . ARG A 1 290 ? -11.919 15.314 13.085 1.00 95.38 290 ARG A O 1
ATOM 2225 N N . LEU A 1 291 ? -10.661 13.486 12.798 1.00 96.50 291 LEU A N 1
ATOM 2226 C CA . LEU A 1 291 ? -11.587 12.567 13.467 1.00 96.50 291 LEU A CA 1
ATOM 2227 C C . LEU A 1 291 ? -11.361 12.449 14.981 1.00 96.50 291 LEU A C 1
ATOM 2229 O O . LEU A 1 291 ? -12.253 11.947 15.664 1.00 96.50 291 LEU A O 1
ATOM 2233 N N . GLY A 1 292 ? -10.248 12.953 15.521 1.00 96.00 292 GLY A N 1
ATOM 2234 C CA . GLY A 1 292 ? -9.920 12.920 16.950 1.00 96.00 292 GLY A CA 1
ATOM 2235 C C . GLY A 1 292 ? -11.045 13.402 17.881 1.00 96.00 292 GLY A C 1
ATOM 2236 O O . GLY A 1 292 ? -11.447 12.650 18.774 1.00 96.00 292 GLY A O 1
ATOM 2237 N N . PRO A 1 293 ? -11.646 14.588 17.655 1.00 96.31 293 PRO A N 1
ATOM 2238 C CA . PRO A 1 293 ? -12.775 15.067 18.456 1.00 96.31 293 PRO A CA 1
ATOM 2239 C C . PRO A 1 293 ? -14.009 14.155 18.382 1.00 96.31 293 PRO A C 1
ATOM 2241 O O . PRO A 1 293 ? -14.728 13.990 19.367 1.00 96.31 293 PRO A O 1
ATOM 2244 N N . THR A 1 294 ? -14.254 13.527 17.228 1.00 96.31 294 THR A N 1
ATOM 2245 C CA . THR A 1 294 ? -15.353 12.567 17.045 1.00 96.31 294 THR A CA 1
ATOM 2246 C C . THR A 1 294 ? -15.066 11.249 17.765 1.00 96.31 294 THR A C 1
ATOM 2248 O O . THR A 1 294 ? -15.967 10.712 18.404 1.00 96.31 294 THR A O 1
ATOM 2251 N N . ALA A 1 295 ? -13.824 10.758 17.732 1.00 96.94 295 ALA A N 1
ATOM 2252 C CA . ALA A 1 295 ? -13.401 9.577 18.482 1.00 96.94 295 ALA A CA 1
ATOM 2253 C C . ALA A 1 295 ? -13.550 9.785 19.999 1.00 96.94 295 ALA A C 1
ATOM 2255 O O . ALA A 1 295 ? -14.122 8.927 20.668 1.00 96.94 295 ALA A O 1
ATOM 2256 N N . ARG A 1 296 ? -13.153 10.955 20.528 1.00 96.69 296 ARG A N 1
ATOM 2257 C CA . ARG A 1 296 ? -13.365 11.318 21.942 1.00 96.69 296 ARG A CA 1
ATOM 2258 C C . ARG A 1 296 ? -14.853 11.337 22.320 1.00 96.69 296 ARG A C 1
ATOM 2260 O O . ARG A 1 296 ? -15.228 10.765 23.338 1.00 96.69 296 ARG A O 1
ATOM 2267 N N . ARG A 1 297 ? -15.722 11.945 21.498 1.00 96.06 297 ARG A N 1
ATOM 2268 C CA . ARG A 1 297 ? -17.180 11.950 21.751 1.00 96.06 297 ARG A CA 1
ATOM 2269 C C . ARG A 1 297 ? -17.797 10.549 21.701 1.00 96.06 297 ARG A C 1
ATOM 2271 O O . ARG A 1 297 ? -18.679 10.254 22.499 1.00 96.06 297 ARG A O 1
ATOM 2278 N N . LEU A 1 298 ? -17.348 9.692 20.781 1.00 95.69 298 LEU A N 1
ATOM 2279 C CA . LEU A 1 298 ? -17.797 8.297 20.707 1.00 95.69 298 LEU A CA 1
ATOM 2280 C C . LEU A 1 298 ? -17.387 7.507 21.953 1.00 95.69 298 LEU A C 1
ATOM 2282 O O . LEU A 1 298 ? -18.219 6.789 22.498 1.00 95.69 298 LEU A O 1
ATOM 2286 N N . PHE A 1 299 ? -16.147 7.687 22.413 1.00 96.25 299 PHE A N 1
ATOM 2287 C CA . PHE A 1 299 ? -15.639 7.089 23.646 1.00 96.25 299 PHE A CA 1
ATOM 2288 C C . PHE A 1 299 ? -16.485 7.501 24.862 1.00 96.25 299 PHE A C 1
ATOM 2290 O O . PHE A 1 299 ? -16.971 6.638 25.590 1.00 96.25 299 PHE A O 1
ATOM 2297 N N . GLN A 1 300 ? -16.732 8.806 25.041 1.00 94.94 300 GLN A N 1
ATOM 2298 C CA . GLN A 1 300 ? -17.512 9.307 26.178 1.00 94.94 300 GLN A CA 1
ATOM 2299 C C . GLN A 1 300 ? -18.951 8.776 26.163 1.00 94.94 300 GLN A C 1
ATOM 2301 O O . GLN A 1 300 ? -19.433 8.267 27.165 1.00 94.94 300 GLN A O 1
ATOM 2306 N N . ARG A 1 301 ? -19.617 8.798 25.002 1.00 94.19 301 ARG A N 1
ATOM 2307 C CA . ARG A 1 301 ? -20.997 8.310 24.879 1.00 94.19 301 ARG A CA 1
ATOM 2308 C C . ARG A 1 301 ? -21.134 6.820 25.215 1.00 94.19 301 ARG A C 1
ATOM 2310 O O . ARG A 1 301 ? -22.149 6.414 25.773 1.00 94.19 301 ARG A O 1
ATOM 2317 N N . GLU A 1 302 ? -20.141 6.007 24.858 1.00 92.50 302 GLU A N 1
ATOM 2318 C CA . GLU A 1 302 ? -20.124 4.575 25.186 1.00 92.50 302 GLU A CA 1
ATOM 2319 C C . GLU A 1 302 ? -19.896 4.346 26.694 1.00 92.50 302 GLU A C 1
ATOM 2321 O O . GLU A 1 302 ? -20.521 3.462 27.284 1.00 92.50 302 GLU A O 1
ATOM 2326 N N . ARG A 1 303 ? -19.079 5.192 27.342 1.00 89.31 303 ARG A N 1
ATOM 2327 C CA . ARG A 1 303 ? -18.935 5.232 28.807 1.00 89.31 303 ARG A CA 1
ATOM 2328 C C . ARG A 1 303 ? -20.245 5.602 29.501 1.00 89.31 303 ARG A C 1
ATOM 2330 O O . ARG A 1 303 ? -20.726 4.827 30.323 1.00 89.31 303 ARG A O 1
ATOM 2337 N N . ASP A 1 304 ? -20.857 6.722 29.125 1.00 87.44 304 ASP A N 1
ATOM 2338 C CA . ASP A 1 304 ? -22.096 7.219 29.740 1.00 87.44 304 ASP A CA 1
ATOM 2339 C C . ASP A 1 304 ? -23.257 6.221 29.557 1.00 87.44 304 ASP A C 1
ATOM 2341 O O . ASP A 1 304 ? -24.010 5.936 30.491 1.00 87.44 304 ASP A O 1
ATOM 2345 N N . GLY A 1 305 ? -23.367 5.625 28.362 1.00 78.44 305 GLY A N 1
ATOM 2346 C CA . GLY A 1 305 ? -24.351 4.585 28.052 1.00 78.44 305 GLY A CA 1
ATOM 2347 C C . GLY A 1 305 ? -24.116 3.256 28.781 1.00 78.44 305 GLY A C 1
ATOM 2348 O O . GLY A 1 305 ? -25.064 2.500 28.993 1.00 78.44 305 GLY A O 1
ATOM 2349 N N . SER A 1 306 ? -22.879 2.966 29.193 1.00 65.19 306 SER A N 1
ATOM 2350 C CA . SER A 1 306 ? -22.574 1.809 30.042 1.00 65.19 306 SER A CA 1
ATOM 2351 C C . SER A 1 306 ? -23.001 2.068 31.491 1.00 65.19 306 SER A C 1
ATOM 2353 O O . SER A 1 306 ? -23.659 1.219 32.090 1.00 65.19 306 SER A O 1
ATOM 2355 N N . SER A 1 307 ? -22.724 3.266 32.018 1.00 57.97 307 SER A N 1
ATOM 2356 C CA . SER A 1 307 ? -23.113 3.681 33.376 1.00 57.97 307 SER A CA 1
ATOM 2357 C C . SER A 1 307 ? -24.633 3.725 33.586 1.00 57.97 307 SER A C 1
ATOM 2359 O O . SER A 1 307 ? -25.120 3.387 34.667 1.00 57.97 307 SER A O 1
ATOM 2361 N N . SER A 1 308 ? -25.409 4.092 32.559 1.00 54.03 308 SER A N 1
ATOM 2362 C CA . SER A 1 308 ? -26.879 4.083 32.640 1.00 54.03 308 SER A CA 1
ATOM 2363 C C . SER A 1 308 ? -27.474 2.669 32.669 1.00 54.03 308 SER A C 1
ATOM 2365 O O . SER A 1 308 ? -28.521 2.456 33.278 1.00 54.03 308 SER A O 1
ATOM 2367 N N . ARG A 1 309 ? -26.794 1.678 32.076 1.00 51.88 309 ARG A N 1
ATOM 2368 C CA . ARG A 1 309 ? -27.226 0.269 32.080 1.00 51.88 309 ARG A CA 1
ATOM 2369 C C . ARG A 1 309 ? -26.976 -0.439 33.412 1.00 51.88 309 ARG A C 1
ATOM 2371 O O . ARG A 1 309 ? -27.713 -1.366 33.733 1.00 51.88 309 ARG A O 1
ATOM 2378 N N . SER A 1 310 ? -25.995 -0.002 34.201 1.00 48.69 310 SER A N 1
ATOM 2379 C CA . SER A 1 310 ? -25.701 -0.579 35.524 1.00 48.69 310 SER A CA 1
ATOM 2380 C C . SER A 1 310 ? -26.639 -0.125 36.650 1.00 48.69 310 SER A C 1
ATOM 2382 O O . SER A 1 310 ? -26.656 -0.767 37.694 1.00 48.69 310 SER A O 1
ATOM 2384 N N . HIS A 1 311 ? -27.436 0.934 36.458 1.00 43.81 311 HIS A N 1
ATOM 2385 C CA . HIS A 1 311 ? -28.354 1.456 37.487 1.00 43.81 311 HIS A CA 1
ATOM 2386 C C . HIS A 1 311 ? -29.817 0.993 37.352 1.00 43.81 311 HIS A C 1
ATOM 2388 O O . HIS A 1 311 ? -30.670 1.397 38.138 1.00 43.81 311 HIS A O 1
ATOM 2394 N N . GLY A 1 312 ? -30.119 0.111 36.395 1.00 43.12 312 GLY A N 1
ATOM 2395 C CA . GLY A 1 312 ? -31.458 -0.447 36.169 1.00 43.12 312 GLY A CA 1
ATOM 2396 C C . GLY A 1 312 ? -31.856 -1.585 37.118 1.00 43.12 312 GLY A C 1
ATOM 2397 O O . GLY A 1 312 ? -32.387 -2.587 36.648 1.00 43.12 312 GLY A O 1
ATOM 2398 N N . SER A 1 313 ? -31.581 -1.478 38.423 1.00 44.16 313 SER A N 1
ATOM 2399 C CA . SER A 1 313 ? -32.019 -2.468 39.418 1.00 44.16 313 SER A CA 1
ATOM 2400 C C . SER A 1 313 ? -32.141 -1.872 40.827 1.00 44.16 313 SER A C 1
ATOM 2402 O O . SER A 1 313 ? -31.206 -1.248 41.319 1.00 44.16 313 SER A O 1
ATOM 2404 N N . LEU A 1 314 ? -33.281 -2.146 41.476 1.00 45.44 314 LEU A N 1
ATOM 2405 C CA . LEU A 1 314 ? -33.582 -1.961 42.907 1.00 45.44 314 LEU A CA 1
ATOM 2406 C C . LEU A 1 314 ? -33.662 -0.521 43.465 1.00 45.44 314 LEU A C 1
ATOM 2408 O O . LEU A 1 314 ? -32.788 -0.057 44.192 1.00 45.44 314 LEU A O 1
ATOM 2412 N N . SER A 1 315 ? -34.840 0.091 43.310 1.00 35.03 315 SER A N 1
ATOM 2413 C CA . SER A 1 315 ? -35.432 0.967 44.340 1.00 35.03 315 SER A CA 1
ATOM 2414 C C . SER A 1 315 ? -36.967 0.875 44.342 1.00 35.03 315 SER A C 1
ATOM 2416 O O . SER A 1 315 ? -37.684 1.799 43.969 1.00 35.03 315 SER A O 1
ATOM 2418 N N . GLY A 1 316 ? -37.493 -0.278 44.766 1.00 32.44 316 GLY A N 1
ATOM 2419 C CA . GLY A 1 316 ? -38.924 -0.433 45.038 1.00 32.44 316 GLY A CA 1
ATOM 2420 C C . GLY A 1 316 ? -39.292 0.197 46.382 1.00 32.44 316 GLY A C 1
ATOM 2421 O O . GLY A 1 316 ? -39.138 -0.448 47.415 1.00 32.44 316 GLY A O 1
ATOM 2422 N N . SER A 1 317 ? -39.759 1.446 46.377 1.00 34.41 317 SER A N 1
ATOM 2423 C CA . SER A 1 317 ? -40.346 2.094 47.553 1.00 34.41 317 SER A CA 1
ATOM 2424 C C . SER A 1 317 ? -41.794 1.641 47.773 1.00 34.41 317 SER A C 1
ATOM 2426 O O . SER A 1 317 ? -42.592 1.536 46.842 1.00 34.41 317 SER A O 1
ATOM 2428 N N . SER A 1 318 ? -42.116 1.342 49.030 1.00 33.66 318 SER A N 1
ATOM 2429 C CA . SER A 1 318 ? -43.380 0.730 49.446 1.00 33.66 318 SER A CA 1
ATOM 2430 C C . SER A 1 318 ? -44.581 1.685 49.453 1.00 33.66 318 SER A C 1
ATOM 2432 O O . SER A 1 318 ? -44.437 2.900 49.554 1.00 33.66 318 SER A O 1
ATOM 2434 N N . SER A 1 319 ? -45.768 1.067 49.492 1.00 31.45 319 SER A N 1
ATOM 2435 C CA . SER A 1 319 ? -47.069 1.608 49.930 1.00 31.45 319 SER A CA 1
ATOM 2436 C C . SER A 1 319 ? -47.661 2.806 49.172 1.00 31.45 319 SER A C 1
ATOM 2438 O O . SER A 1 319 ? -47.337 3.957 49.439 1.00 31.45 319 SER A O 1
ATOM 2440 N N . ASN A 1 320 ? -48.727 2.531 48.412 1.00 31.88 320 ASN A N 1
ATOM 2441 C CA . ASN A 1 320 ? -50.060 2.885 48.911 1.00 31.88 320 ASN A CA 1
ATOM 2442 C C . ASN A 1 320 ? -51.148 1.934 48.387 1.00 31.88 320 ASN A C 1
ATOM 2444 O O . ASN A 1 320 ? -51.174 1.560 47.218 1.00 31.88 320 ASN A O 1
ATOM 2448 N N . THR A 1 321 ? -52.032 1.527 49.294 1.00 31.95 321 THR A N 1
ATOM 2449 C CA . THR A 1 321 ? -53.208 0.679 49.056 1.00 31.95 321 THR A CA 1
ATOM 2450 C C . THR A 1 321 ? -54.389 1.486 48.531 1.00 31.95 321 THR A C 1
ATOM 2452 O O . THR A 1 321 ? -54.678 2.531 49.105 1.00 31.95 321 THR A O 1
ATOM 2455 N N . LEU A 1 322 ? -55.136 0.943 47.564 1.00 30.28 322 LEU A N 1
ATOM 2456 C CA . LEU A 1 322 ? -56.592 1.110 47.413 1.00 30.28 322 LEU A CA 1
ATOM 2457 C C . LEU A 1 322 ? -57.121 0.088 46.386 1.00 30.28 322 LEU A C 1
ATOM 2459 O O . LEU A 1 322 ? -56.504 -0.124 45.344 1.00 30.28 322 LEU A O 1
ATOM 2463 N N . SER A 1 323 ? -58.251 -0.549 46.700 1.00 32.84 323 SER A N 1
ATOM 2464 C CA . SER A 1 323 ? -58.907 -1.591 45.884 1.00 32.84 323 SER A CA 1
ATOM 2465 C C . SER A 1 323 ? -60.309 -1.111 45.426 1.00 32.84 323 SER A C 1
ATOM 2467 O O . SER A 1 323 ? -60.682 0.018 45.739 1.00 32.84 323 SER A O 1
ATOM 2469 N N . PRO A 1 324 ? -61.075 -1.888 44.636 1.00 40.91 324 PRO A N 1
ATOM 2470 C CA . PRO A 1 324 ? -61.269 -1.672 43.201 1.00 40.91 324 PRO A CA 1
ATOM 2471 C C . PRO A 1 324 ? -62.684 -1.147 42.857 1.00 40.91 324 PRO A C 1
ATOM 2473 O O . PRO A 1 324 ? -63.487 -0.884 43.752 1.00 40.91 324 PRO A O 1
ATOM 2476 N N . PRO A 1 325 ? -63.044 -1.074 41.560 1.00 35.62 325 PRO A N 1
ATOM 2477 C CA . PRO A 1 325 ? -64.087 -2.014 41.129 1.00 35.62 325 PRO A CA 1
ATOM 2478 C C . PRO A 1 325 ? -63.902 -2.649 39.732 1.00 35.62 325 PRO A C 1
ATOM 2480 O O . PRO A 1 325 ? -63.397 -2.048 38.792 1.00 35.62 325 PRO A O 1
ATOM 2483 N N . THR A 1 326 ? -64.375 -3.896 39.652 1.00 32.19 326 THR A N 1
ATOM 2484 C CA . THR A 1 326 ? -64.907 -4.666 38.503 1.00 32.19 326 THR A CA 1
ATOM 2485 C C . THR A 1 326 ? -64.828 -4.108 37.069 1.00 32.19 326 THR A C 1
ATOM 2487 O O . THR A 1 326 ? -65.440 -3.084 36.768 1.00 32.19 326 THR A O 1
ATOM 2490 N N . GLY A 1 327 ? -64.335 -4.933 36.130 1.00 30.09 327 GLY A N 1
ATOM 2491 C CA . GLY A 1 327 ? -64.785 -4.874 34.730 1.00 30.09 327 GLY A CA 1
ATOM 2492 C C . GLY A 1 327 ? -63.909 -5.598 33.699 1.00 30.09 327 GLY A C 1
ATOM 2493 O O . GLY A 1 327 ? -62.782 -5.189 33.471 1.00 30.09 327 GLY A O 1
ATOM 2494 N N . GLY A 1 328 ? -64.479 -6.597 33.010 1.00 30.94 328 GLY A N 1
ATOM 2495 C CA . GLY A 1 328 ? -64.105 -6.971 31.633 1.00 30.94 328 GLY A CA 1
ATOM 2496 C C . GLY A 1 328 ? -62.805 -7.760 31.416 1.00 30.94 328 GLY A C 1
ATOM 2497 O O . GLY A 1 328 ? -61.706 -7.221 31.468 1.00 30.94 328 GLY A O 1
ATOM 2498 N N . ALA A 1 329 ? -62.936 -9.034 31.039 1.00 32.62 329 ALA A N 1
ATOM 2499 C CA . ALA A 1 329 ? -61.833 -9.804 30.468 1.00 32.62 329 ALA A CA 1
ATOM 2500 C C . ALA A 1 329 ? -61.516 -9.360 29.027 1.00 32.62 329 ALA A C 1
ATOM 2502 O O . ALA A 1 329 ? -62.435 -9.066 28.266 1.00 32.62 329 ALA A O 1
ATOM 2503 N N . ASN A 1 330 ? -60.233 -9.397 28.644 1.00 34.25 330 ASN A N 1
ATOM 2504 C CA . ASN A 1 330 ? -59.765 -10.052 27.412 1.00 34.25 330 ASN A CA 1
ATOM 2505 C C . ASN A 1 330 ? -58.229 -10.047 27.334 1.00 34.25 330 ASN A C 1
ATOM 2507 O O . ASN A 1 330 ? -57.593 -9.009 27.172 1.00 34.25 330 ASN A O 1
ATOM 2511 N N . THR A 1 331 ? -57.632 -11.234 27.426 1.00 30.28 331 THR A N 1
ATOM 2512 C CA . THR A 1 331 ? -56.191 -11.469 27.269 1.00 30.28 331 THR A CA 1
ATOM 2513 C C . THR A 1 331 ? -55.877 -11.938 25.850 1.00 30.28 331 THR A C 1
ATOM 2515 O O . THR A 1 331 ? -56.389 -12.976 25.434 1.00 30.28 331 THR A O 1
ATOM 2518 N N . LEU A 1 332 ? -54.970 -11.257 25.145 1.00 32.12 332 LEU A N 1
ATOM 2519 C CA . LEU A 1 332 ? -54.284 -11.820 23.978 1.00 32.12 332 LEU A CA 1
ATOM 2520 C C . LEU A 1 332 ? -52.770 -11.687 24.158 1.00 32.12 332 LEU A C 1
ATOM 2522 O O . LEU A 1 332 ? -52.211 -10.592 24.158 1.00 32.12 332 LEU A O 1
ATOM 2526 N N . SER A 1 333 ? -52.135 -12.837 24.365 1.00 33.94 333 SER A N 1
ATOM 2527 C CA . SER A 1 333 ? -50.721 -12.982 24.704 1.00 33.94 333 SER A CA 1
ATOM 2528 C C . SER A 1 333 ? -49.847 -13.131 23.457 1.00 33.94 333 SER A C 1
ATOM 2530 O O . SER A 1 333 ? -50.262 -13.713 22.456 1.00 33.94 333 SER A O 1
ATOM 2532 N N . CYS A 1 334 ? -48.599 -12.670 23.547 1.00 34.06 334 CYS A N 1
ATOM 2533 C CA . CYS A 1 334 ? -47.568 -12.924 22.537 1.00 34.06 334 CYS A CA 1
ATOM 2534 C C . CYS A 1 334 ? -47.117 -14.412 22.572 1.00 34.06 334 CYS A C 1
ATOM 2536 O O . CYS A 1 334 ? -47.132 -15.000 23.659 1.00 34.06 334 CYS A O 1
ATOM 2538 N N . PRO A 1 335 ? -46.704 -15.047 21.453 1.00 35.16 335 PRO A N 1
ATOM 2539 C CA . PRO A 1 335 ? -46.362 -16.475 21.437 1.00 35.16 335 PRO A CA 1
ATOM 2540 C C . PRO A 1 335 ? -45.034 -16.802 22.143 1.00 35.16 335 PRO A C 1
ATOM 2542 O O . PRO A 1 335 ? -44.038 -16.100 21.966 1.00 35.16 335 PRO A O 1
ATOM 2545 N N . GLN A 1 336 ? -44.988 -17.919 22.877 1.00 38.94 336 GLN A N 1
ATOM 2546 C CA . GLN A 1 336 ? -43.737 -18.511 23.377 1.00 38.94 336 GLN A CA 1
ATOM 2547 C C . GLN A 1 336 ? -43.030 -19.362 22.298 1.00 38.94 336 GLN A C 1
ATOM 2549 O O . GLN A 1 336 ? -43.704 -19.955 21.454 1.00 38.94 336 GLN A O 1
ATOM 2554 N N . PRO A 1 337 ? -41.689 -19.494 22.345 1.00 42.25 337 PRO A N 1
ATOM 2555 C CA . PRO A 1 337 ? -40.949 -20.474 21.548 1.00 42.25 337 PRO A CA 1
ATOM 2556 C C . PRO A 1 337 ? -41.075 -21.906 22.124 1.00 42.25 337 PRO A C 1
ATOM 2558 O O . PRO A 1 337 ? -41.283 -22.061 23.330 1.00 42.25 337 PRO A O 1
ATOM 2561 N N . PRO A 1 338 ? -40.922 -22.962 21.298 1.00 46.72 338 PRO A N 1
ATOM 2562 C CA . PRO A 1 338 ? -41.059 -24.354 21.734 1.00 46.72 338 PRO A CA 1
ATOM 2563 C C . PRO A 1 338 ? -39.835 -24.881 22.521 1.00 46.72 338 PRO A C 1
ATOM 2565 O O . PRO A 1 338 ? -38.723 -24.376 22.342 1.00 46.72 338 PRO A O 1
ATOM 2568 N N . PRO A 1 339 ? -40.011 -25.914 23.372 1.00 44.78 339 PRO A N 1
ATOM 2569 C CA . PRO A 1 339 ? -38.945 -26.499 24.191 1.00 44.78 339 PRO A CA 1
ATOM 2570 C C . PRO A 1 339 ? -38.076 -27.528 23.430 1.00 44.78 339 PRO A C 1
ATOM 2572 O O . PRO A 1 339 ? -38.518 -28.083 22.422 1.00 44.78 339 PRO A O 1
ATOM 2575 N N . PRO A 1 340 ? -36.859 -27.840 23.921 1.00 38.28 340 PRO A N 1
ATOM 2576 C CA . PRO A 1 340 ? -35.997 -28.879 23.351 1.00 38.28 340 PRO A CA 1
ATOM 2577 C C . PRO A 1 340 ? -36.423 -30.297 23.779 1.00 38.28 340 PRO A C 1
ATOM 2579 O O . PRO A 1 340 ? -36.850 -30.511 24.913 1.00 38.28 340 PRO A O 1
ATOM 2582 N N . THR A 1 341 ? -36.247 -31.281 22.892 1.00 39.62 341 THR A N 1
ATOM 2583 C CA . THR A 1 341 ? -36.525 -32.711 23.142 1.00 39.62 341 THR A CA 1
ATOM 2584 C C . THR A 1 341 ? -35.255 -33.546 23.415 1.00 39.62 341 THR A C 1
ATOM 2586 O O . THR A 1 341 ? -34.155 -33.105 23.072 1.00 39.62 341 THR A O 1
ATOM 2589 N N . PRO A 1 342 ? -35.367 -34.736 24.055 1.00 34.81 342 PRO A N 1
ATOM 2590 C CA . PRO A 1 342 ? -34.225 -35.487 24.588 1.00 34.81 342 PRO A CA 1
ATOM 2591 C C . PRO A 1 342 ? -33.674 -36.601 23.664 1.00 34.81 342 PRO A C 1
ATOM 2593 O O . PRO A 1 342 ? -34.130 -36.824 22.548 1.00 34.81 342 PRO A O 1
ATOM 2596 N N . THR A 1 343 ? -32.644 -37.281 24.173 1.00 33.78 343 THR A N 1
ATOM 2597 C CA . THR A 1 343 ? -31.573 -38.050 23.504 1.00 33.78 343 THR A CA 1
ATOM 2598 C C . THR A 1 343 ? -31.775 -39.560 23.236 1.00 33.78 343 THR A C 1
ATOM 2600 O O . THR A 1 343 ? -32.236 -40.269 24.125 1.00 33.78 343 THR A O 1
ATOM 2603 N N . SER A 1 344 ? -31.124 -40.046 22.152 1.00 36.19 344 SER A N 1
ATOM 2604 C CA . SER A 1 344 ? -30.314 -41.308 22.076 1.00 36.19 344 SER A CA 1
ATOM 2605 C C . SER A 1 344 ? -31.051 -42.681 22.022 1.00 36.19 344 SER A C 1
ATOM 2607 O O . SER A 1 344 ? -32.259 -42.676 22.242 1.00 36.19 344 SER A O 1
ATOM 2609 N N . PRO A 1 345 ? -30.396 -43.852 21.715 1.00 44.41 345 PRO A N 1
ATOM 2610 C CA . PRO A 1 345 ? -28.943 -44.166 21.810 1.00 44.41 345 PRO A CA 1
ATOM 2611 C C . PRO A 1 345 ? -28.245 -45.112 20.776 1.00 44.41 345 PRO A C 1
ATOM 2613 O O . PRO A 1 345 ? -28.883 -45.886 20.077 1.00 44.41 345 PRO A O 1
ATOM 2616 N N . GLY A 1 346 ? -26.893 -45.129 20.837 1.00 26.66 346 GLY A N 1
ATOM 2617 C CA . GLY A 1 346 ? -25.971 -46.202 20.373 1.00 26.66 346 GLY A CA 1
ATOM 2618 C C . GLY A 1 346 ? -25.709 -46.282 18.854 1.00 26.66 346 GLY A C 1
ATOM 2619 O O . GLY A 1 346 ? -26.633 -46.140 18.073 1.00 26.66 346 GLY A O 1
ATOM 2620 N N . GLY A 1 347 ? -24.503 -46.502 18.314 1.00 26.16 347 GLY A N 1
ATOM 2621 C CA . GLY A 1 347 ? -23.119 -46.630 18.819 1.00 26.16 347 GLY A CA 1
ATOM 2622 C C . GLY A 1 347 ? -22.154 -46.463 17.611 1.00 26.16 347 GLY A C 1
ATOM 2623 O O . GLY A 1 347 ? -22.602 -46.002 16.566 1.00 26.16 347 GLY A O 1
ATOM 2624 N N . THR A 1 348 ? -20.853 -46.775 17.614 1.00 29.95 348 THR A N 1
ATOM 2625 C CA . THR A 1 348 ? -19.900 -47.300 18.618 1.00 29.95 348 THR A CA 1
ATOM 2626 C C . THR A 1 348 ? -18.503 -46.663 18.392 1.00 29.95 348 THR A C 1
ATOM 2628 O O . THR A 1 348 ? -18.341 -45.796 17.537 1.00 29.95 348 THR A O 1
ATOM 2631 N N . ASP A 1 349 ? -17.482 -47.078 19.150 1.00 32.56 349 ASP A N 1
ATOM 2632 C CA . ASP A 1 349 ? -16.072 -46.672 18.982 1.00 32.56 349 ASP A CA 1
ATOM 2633 C C . ASP A 1 349 ? -15.409 -47.336 17.751 1.00 32.56 349 ASP A C 1
ATOM 2635 O O . ASP A 1 349 ? -15.724 -48.486 17.446 1.00 32.56 349 ASP A O 1
ATOM 2639 N N . LEU A 1 350 ? -14.470 -46.639 17.093 1.00 31.42 350 LEU A N 1
ATOM 2640 C CA . LEU A 1 350 ? -13.280 -47.232 16.458 1.00 31.42 350 LEU A CA 1
ATOM 2641 C C . LEU A 1 350 ? -12.263 -46.145 16.044 1.00 31.42 350 LEU A C 1
ATOM 2643 O O . LEU A 1 350 ? -12.326 -45.546 14.968 1.00 31.42 350 LEU A O 1
ATOM 2647 N N . ARG A 1 351 ? -11.253 -45.924 16.892 1.00 29.86 351 ARG A N 1
ATOM 2648 C CA . ARG A 1 351 ? -9.997 -45.252 16.505 1.00 29.86 351 ARG A CA 1
ATOM 2649 C C . ARG A 1 351 ? -9.297 -46.000 15.364 1.00 29.86 351 ARG A C 1
ATOM 2651 O O . ARG A 1 351 ? -9.036 -47.191 15.499 1.00 29.86 351 ARG A O 1
ATOM 2658 N N . ILE A 1 352 ? -8.780 -45.272 14.370 1.00 32.38 352 ILE A N 1
ATOM 2659 C CA . ILE A 1 352 ? -7.655 -45.746 13.544 1.00 32.38 352 ILE A CA 1
ATOM 2660 C C . ILE A 1 352 ? -6.502 -44.738 13.607 1.00 32.38 352 ILE A C 1
ATOM 2662 O O . ILE A 1 352 ? -6.653 -43.552 13.317 1.00 32.38 352 ILE A O 1
ATOM 2666 N N . ARG A 1 353 ? -5.326 -45.233 14.012 1.00 29.78 353 ARG A N 1
ATOM 2667 C CA . ARG A 1 353 ? -4.044 -44.520 13.979 1.00 29.78 353 ARG A CA 1
ATOM 2668 C C . ARG A 1 353 ? -3.227 -44.985 12.770 1.00 29.78 353 ARG A C 1
ATOM 2670 O O . ARG A 1 353 ? -2.746 -46.107 12.783 1.00 29.78 353 ARG A O 1
ATOM 2677 N N . GLY A 1 354 ? -2.926 -44.052 11.869 1.00 26.27 354 GLY A N 1
ATOM 2678 C CA . GLY A 1 354 ? -1.615 -43.926 11.219 1.00 26.27 354 GLY A CA 1
ATOM 2679 C C . GLY A 1 354 ? -1.163 -44.950 10.164 1.00 26.27 354 GLY A C 1
ATOM 2680 O O . GLY A 1 354 ? -1.790 -45.966 9.907 1.00 26.27 354 GLY A O 1
ATOM 2681 N N . ILE A 1 355 ? 0.033 -44.628 9.647 1.00 32.06 355 ILE A N 1
ATOM 2682 C CA . ILE A 1 355 ? 0.892 -45.329 8.672 1.00 32.06 355 ILE A CA 1
ATOM 2683 C C . ILE A 1 355 ? 0.669 -44.916 7.206 1.00 32.06 355 ILE A C 1
ATOM 2685 O O . ILE A 1 355 ? -0.100 -45.519 6.474 1.00 32.06 355 ILE A O 1
ATOM 2689 N N . LEU A 1 356 ? 1.494 -43.971 6.738 1.00 29.42 356 LEU A N 1
ATOM 2690 C CA . LEU A 1 356 ? 2.577 -44.340 5.820 1.00 29.42 356 LEU A CA 1
ATOM 2691 C C . LEU A 1 356 ? 3.752 -43.356 5.953 1.00 29.42 356 LEU A C 1
ATOM 2693 O O . LEU A 1 356 ? 3.579 -42.139 5.915 1.00 29.42 356 LEU A O 1
ATOM 2697 N N . LYS A 1 357 ? 4.963 -43.889 6.131 1.00 28.94 357 LYS A N 1
ATOM 2698 C CA . LYS A 1 357 ? 6.219 -43.131 6.111 1.00 28.94 357 LYS A CA 1
ATOM 2699 C C . LYS A 1 357 ? 7.014 -43.572 4.884 1.00 28.94 357 LYS A C 1
ATOM 2701 O O . LYS A 1 357 ? 7.294 -44.754 4.759 1.00 28.94 357 LYS A O 1
ATOM 2706 N N . LYS A 1 358 ? 7.479 -42.585 4.114 1.00 26.14 358 LYS A N 1
ATOM 2707 C CA . LYS A 1 358 ? 8.802 -42.545 3.468 1.00 26.14 358 LYS A CA 1
ATOM 2708 C C . LYS A 1 358 ? 9.201 -43.721 2.554 1.00 26.14 358 LYS A C 1
ATOM 2710 O O . LYS A 1 358 ? 9.740 -44.713 3.030 1.00 26.14 358 LYS A O 1
ATOM 2715 N N . THR A 1 359 ? 9.293 -43.413 1.263 1.00 25.64 359 THR A N 1
ATOM 2716 C CA . THR A 1 359 ? 10.502 -43.722 0.479 1.00 25.64 359 THR A CA 1
ATOM 2717 C C . THR A 1 359 ? 10.799 -42.574 -0.481 1.00 25.64 359 THR A C 1
ATOM 2719 O O . THR A 1 359 ? 9.982 -42.226 -1.325 1.00 25.64 359 THR A O 1
ATOM 2722 N N . MET A 1 360 ? 11.978 -41.967 -0.334 1.00 26.73 360 MET A N 1
ATOM 2723 C CA . MET A 1 360 ? 12.629 -41.288 -1.454 1.00 26.73 360 MET A CA 1
ATOM 2724 C C . MET A 1 360 ? 13.363 -42.362 -2.253 1.00 26.73 360 MET A C 1
ATOM 2726 O O . MET A 1 360 ? 13.930 -43.264 -1.636 1.00 26.73 360 MET A O 1
ATOM 2730 N N . ASN A 1 361 ? 13.460 -42.204 -3.569 1.00 26.33 361 ASN A N 1
ATOM 2731 C CA . ASN A 1 361 ? 14.683 -42.592 -4.259 1.00 26.33 361 ASN A CA 1
ATOM 2732 C C . ASN A 1 361 ? 14.976 -41.610 -5.401 1.00 26.33 361 ASN A C 1
ATOM 2734 O O . ASN A 1 361 ? 14.066 -41.154 -6.088 1.00 26.33 361 ASN A O 1
ATOM 2738 N N . GLN A 1 362 ? 16.250 -41.246 -5.515 1.00 30.34 362 GLN A N 1
ATOM 2739 C CA . GLN A 1 362 ? 16.845 -40.443 -6.593 1.00 30.34 362 GLN A CA 1
ATOM 2740 C C . GLN A 1 362 ? 17.495 -41.416 -7.619 1.00 30.34 362 GLN A C 1
ATOM 2742 O O . GLN A 1 362 ? 17.328 -42.628 -7.456 1.00 30.34 362 GLN A O 1
ATOM 2747 N N . PRO A 1 363 ? 18.088 -40.967 -8.741 1.00 36.72 363 PRO A N 1
ATOM 2748 C CA . PRO A 1 363 ? 17.798 -41.557 -10.041 1.00 36.72 363 PRO A CA 1
ATOM 2749 C C . PRO A 1 363 ? 18.823 -42.614 -10.473 1.00 36.72 363 PRO A C 1
ATOM 2751 O O . PRO A 1 363 ? 19.893 -42.759 -9.882 1.00 36.72 363 PRO A O 1
ATOM 2754 N N . SER A 1 364 ? 18.527 -43.286 -11.584 1.00 26.88 364 SER A N 1
ATOM 2755 C CA . SER A 1 364 ? 19.497 -44.083 -12.341 1.00 26.88 364 SER A CA 1
ATOM 2756 C C . SER A 1 364 ? 19.754 -43.424 -13.694 1.00 26.88 364 SER A C 1
ATOM 2758 O O . SER A 1 364 ? 18.820 -43.074 -14.411 1.00 26.88 364 SER A O 1
ATOM 2760 N N . SER A 1 365 ? 21.028 -43.224 -14.011 1.00 26.48 365 SER A N 1
ATOM 2761 C CA . SER A 1 365 ? 21.525 -42.666 -15.269 1.00 26.48 365 SER A CA 1
ATOM 2762 C C . SER A 1 365 ? 22.012 -43.766 -16.225 1.00 26.48 365 SER A C 1
ATOM 2764 O O . SER A 1 365 ? 22.177 -44.911 -15.814 1.00 26.48 365 SER A O 1
ATOM 2766 N N . LEU A 1 366 ? 22.349 -43.342 -17.453 1.00 27.77 366 LEU A N 1
ATOM 2767 C CA . LEU A 1 366 ? 23.104 -44.043 -18.512 1.00 27.77 366 LEU A CA 1
ATOM 2768 C C . LEU A 1 366 ? 22.312 -44.942 -19.480 1.00 27.77 366 LEU A C 1
ATOM 2770 O O . LEU A 1 366 ? 21.534 -45.806 -19.096 1.00 27.77 366 LEU A O 1
ATOM 2774 N N . GLY A 1 367 ? 22.588 -44.716 -20.769 1.00 26.14 367 GLY A N 1
ATOM 2775 C CA . GLY A 1 367 ? 21.989 -45.370 -21.936 1.00 26.14 367 GLY A CA 1
ATOM 2776 C C . GLY A 1 367 ? 22.135 -44.460 -23.161 1.00 26.14 367 GLY A C 1
ATOM 2777 O O . GLY A 1 367 ? 21.223 -43.705 -23.476 1.00 26.14 367 GLY A O 1
ATOM 2778 N N . CYS A 1 368 ? 23.323 -44.444 -23.771 1.00 25.70 368 CYS A N 1
ATOM 2779 C CA . CYS A 1 368 ? 23.669 -43.596 -24.921 1.00 25.70 368 CYS A CA 1
ATOM 2780 C C . CYS A 1 368 ? 23.717 -44.431 -26.213 1.00 25.70 368 CYS A C 1
ATOM 2782 O O . CYS A 1 368 ? 23.942 -45.636 -26.114 1.00 25.70 368 CYS A O 1
ATOM 2784 N N . LEU A 1 369 ? 23.638 -43.755 -27.372 1.00 27.69 369 LEU A N 1
ATOM 2785 C CA . LEU A 1 369 ? 23.768 -44.287 -28.746 1.00 27.69 369 LEU A CA 1
ATOM 2786 C C . LEU A 1 369 ? 22.539 -45.114 -29.215 1.00 27.69 369 LEU A C 1
ATOM 2788 O O . LEU A 1 369 ? 21.853 -45.726 -28.405 1.00 27.69 369 LEU A O 1
ATOM 2792 N N . ASP A 1 370 ? 22.132 -45.093 -30.489 1.00 25.84 370 ASP A N 1
ATOM 2793 C CA . ASP A 1 370 ? 22.906 -44.785 -31.702 1.00 25.84 370 ASP A CA 1
ATOM 2794 C C . ASP A 1 370 ? 22.278 -43.772 -32.680 1.00 25.84 370 ASP A C 1
ATOM 2796 O O . ASP A 1 370 ? 21.085 -43.471 -32.669 1.00 25.84 370 ASP A O 1
ATOM 2800 N N . THR A 1 371 ? 23.142 -43.265 -33.560 1.00 27.33 371 THR A N 1
ATOM 2801 C CA . THR A 1 371 ? 22.837 -42.403 -34.711 1.00 27.33 371 THR A CA 1
ATOM 2802 C C . THR A 1 371 ? 22.278 -43.159 -35.917 1.00 27.33 371 THR A C 1
ATOM 2804 O O . THR A 1 371 ? 22.829 -44.190 -36.293 1.00 27.33 371 THR A O 1
ATOM 2807 N N . THR A 1 372 ? 21.381 -42.517 -36.671 1.00 29.11 372 THR A N 1
ATOM 2808 C CA . THR A 1 372 ? 21.364 -42.601 -38.145 1.00 29.11 372 THR A CA 1
ATOM 2809 C C . THR A 1 372 ? 20.884 -41.282 -38.750 1.00 29.11 372 THR A C 1
ATOM 2811 O O . THR A 1 372 ? 20.035 -40.591 -38.192 1.00 29.11 372 THR A O 1
ATOM 2814 N N . SER A 1 373 ? 21.485 -40.906 -39.877 1.00 28.47 373 SER A N 1
ATOM 2815 C CA . SER A 1 373 ? 21.253 -39.664 -40.622 1.00 28.47 373 SER A CA 1
ATOM 2816 C C . SER A 1 373 ? 20.797 -39.971 -42.058 1.00 28.47 373 SER A C 1
ATOM 2818 O O . SER A 1 373 ? 20.673 -41.140 -42.417 1.00 28.47 373 SER A O 1
ATOM 2820 N N . ILE A 1 374 ? 20.640 -38.917 -42.879 1.00 32.00 374 ILE A N 1
ATOM 2821 C CA . ILE A 1 374 ? 20.259 -38.921 -44.311 1.00 32.00 374 ILE A CA 1
ATOM 2822 C C . ILE A 1 374 ? 18.726 -39.024 -44.525 1.00 32.00 374 ILE A C 1
ATOM 2824 O O . ILE A 1 374 ? 18.081 -39.915 -43.989 1.00 32.00 374 ILE A O 1
ATOM 2828 N N . GLY A 1 375 ? 18.085 -38.139 -45.299 1.00 27.92 375 GLY A N 1
ATOM 2829 C CA . GLY A 1 375 ? 18.632 -36.950 -45.964 1.00 27.92 375 GLY A CA 1
ATOM 2830 C C . GLY A 1 375 ? 17.591 -36.105 -46.714 1.00 27.92 375 GLY A C 1
ATOM 2831 O O . GLY A 1 375 ? 16.479 -36.552 -46.969 1.00 27.92 375 GLY A O 1
ATOM 2832 N N . ASP A 1 376 ? 18.007 -34.875 -47.015 1.00 26.66 376 ASP A N 1
ATOM 2833 C CA . ASP A 1 376 ? 17.666 -34.000 -48.148 1.00 26.66 376 ASP A CA 1
ATOM 2834 C C . ASP A 1 376 ? 16.336 -34.156 -48.914 1.00 26.66 376 ASP A C 1
ATOM 2836 O O . ASP A 1 376 ? 16.080 -35.148 -49.593 1.00 26.66 376 ASP A O 1
ATOM 2840 N N . THR A 1 377 ? 15.606 -33.041 -49.042 1.00 31.33 377 THR A N 1
ATOM 2841 C CA . THR A 1 377 ? 15.417 -32.382 -50.357 1.00 31.33 377 THR A CA 1
ATOM 2842 C C . THR A 1 377 ? 14.947 -30.928 -50.202 1.00 31.33 377 THR A C 1
ATOM 2844 O O . THR A 1 377 ? 14.509 -30.512 -49.131 1.00 31.33 377 THR A O 1
ATOM 2847 N N . SER A 1 378 ? 15.138 -30.126 -51.253 1.00 30.25 378 SER A N 1
ATOM 2848 C CA . SER A 1 378 ? 15.204 -28.657 -51.214 1.00 30.25 378 SER A CA 1
ATOM 2849 C C . SER A 1 378 ? 14.118 -27.942 -52.043 1.00 30.25 378 SER A C 1
ATOM 2851 O O . SER A 1 378 ? 13.291 -28.588 -52.682 1.00 30.25 378 SER A O 1
ATOM 2853 N N . ASN A 1 379 ? 14.244 -26.603 -52.114 1.00 31.38 379 ASN A N 1
ATOM 2854 C CA . ASN A 1 379 ? 13.501 -25.618 -52.934 1.00 31.38 379 ASN A CA 1
ATOM 2855 C C . ASN A 1 379 ? 12.237 -25.089 -52.214 1.00 31.38 379 ASN A C 1
ATOM 2857 O O . ASN A 1 379 ? 11.489 -25.865 -51.637 1.00 31.38 379 ASN A O 1
ATOM 2861 N N . GLY A 1 380 ? 11.967 -23.781 -52.105 1.00 29.06 380 GLY A N 1
ATOM 2862 C CA . GLY A 1 380 ? 12.204 -22.664 -53.042 1.00 29.06 380 GLY A CA 1
ATOM 2863 C C . GLY A 1 380 ? 10.854 -22.330 -53.707 1.00 29.06 380 GLY A C 1
ATOM 2864 O O . GLY A 1 380 ? 10.172 -23.254 -54.128 1.00 29.06 380 GLY A O 1
ATOM 2865 N N . ASP A 1 381 ? 10.360 -21.093 -53.818 1.00 29.59 381 ASP A N 1
ATOM 2866 C CA . ASP A 1 381 ? 10.987 -19.760 -53.761 1.00 29.59 381 ASP A CA 1
ATOM 2867 C C . ASP A 1 381 ? 9.881 -18.662 -53.592 1.00 29.59 381 ASP A C 1
ATOM 2869 O O . ASP A 1 381 ? 8.700 -18.993 -53.526 1.00 29.59 381 ASP A O 1
ATOM 2873 N N . SER A 1 382 ? 10.244 -17.370 -53.644 1.00 31.34 382 SER A N 1
ATOM 2874 C CA . SER A 1 382 ? 9.401 -16.186 -53.969 1.00 31.34 382 SER A CA 1
ATOM 2875 C C . SER A 1 382 ? 8.533 -15.489 -52.892 1.00 31.34 382 SER A C 1
ATOM 2877 O O . SER A 1 382 ? 7.362 -15.786 -52.701 1.00 31.34 382 SER A O 1
ATOM 2879 N N . LEU A 1 383 ? 9.128 -14.433 -52.313 1.00 31.72 383 LEU A N 1
ATOM 2880 C CA . LEU A 1 383 ? 8.736 -12.999 -52.386 1.00 31.72 383 LEU A CA 1
ATOM 2881 C C . LEU A 1 383 ? 7.314 -12.476 -52.010 1.00 31.72 383 LEU A C 1
ATOM 2883 O O . LEU A 1 383 ? 6.274 -13.074 -52.238 1.00 31.72 383 LEU A O 1
ATOM 2887 N N . ALA A 1 384 ? 7.339 -11.262 -51.438 1.00 32.16 384 ALA A N 1
ATOM 2888 C CA . ALA A 1 384 ? 6.285 -10.482 -50.753 1.00 32.16 384 ALA A CA 1
ATOM 2889 C C . ALA A 1 384 ? 5.381 -9.649 -51.734 1.00 32.16 384 ALA A C 1
ATOM 2891 O O . ALA A 1 384 ? 5.596 -9.795 -52.938 1.00 32.16 384 ALA A O 1
ATOM 2892 N N . PRO A 1 385 ? 4.449 -8.731 -51.321 1.00 40.69 385 PRO A N 1
ATOM 2893 C CA . PRO A 1 385 ? 4.232 -8.145 -49.983 1.00 40.69 385 PRO A CA 1
ATOM 2894 C C . PRO A 1 385 ? 2.775 -7.871 -49.509 1.00 40.69 385 PRO A C 1
ATOM 2896 O O . PRO A 1 385 ? 1.786 -8.056 -50.212 1.00 40.69 385 PRO A O 1
ATOM 2899 N N . SER A 1 386 ? 2.680 -7.370 -48.272 1.00 35.91 386 SER A N 1
ATOM 2900 C CA . SER A 1 386 ? 1.473 -6.920 -47.557 1.00 35.91 386 SER A CA 1
ATOM 2901 C C . SER A 1 386 ? 0.842 -5.621 -48.098 1.00 35.91 386 SER A C 1
ATOM 2903 O O . SER A 1 386 ? 1.565 -4.759 -48.601 1.00 35.91 386 SER A O 1
ATOM 2905 N N . PRO A 1 387 ? -0.459 -5.376 -47.836 1.00 39.06 387 PRO A N 1
ATOM 2906 C CA . PRO A 1 387 ? -1.054 -4.040 -47.828 1.00 39.06 387 PRO A CA 1
ATOM 2907 C C . PRO A 1 387 ? -1.201 -3.472 -46.398 1.00 39.06 387 PRO A C 1
ATOM 2909 O O . PRO A 1 387 ? -1.709 -4.139 -45.496 1.00 39.06 387 PRO A O 1
ATOM 2912 N N . SER A 1 388 ? -0.795 -2.214 -46.205 1.00 36.38 388 SER A N 1
ATOM 2913 C CA . SER A 1 388 ? -0.966 -1.443 -44.952 1.00 36.38 388 SER A CA 1
ATOM 2914 C C . SER A 1 388 ? -2.259 -0.574 -45.011 1.00 36.38 388 SER A C 1
ATOM 2916 O O . SER A 1 388 ? -3.046 -0.749 -45.943 1.00 36.38 388 SER A O 1
ATOM 2918 N N . PRO A 1 389 ? -2.628 0.270 -44.017 1.00 42.94 389 PRO A N 1
ATOM 2919 C CA . PRO A 1 389 ? -3.994 0.257 -43.496 1.00 42.94 389 PRO A CA 1
ATOM 2920 C C . PRO A 1 389 ? -4.884 1.396 -44.017 1.00 42.94 389 PRO A C 1
ATOM 2922 O O . PRO A 1 389 ? -4.430 2.504 -44.299 1.00 42.94 389 PRO A O 1
ATOM 2925 N N . ARG A 1 390 ? -6.199 1.153 -44.049 1.00 33.84 390 ARG A N 1
ATOM 2926 C CA . ARG A 1 390 ? -7.198 2.176 -44.388 1.00 33.84 390 ARG A CA 1
ATOM 2927 C C . ARG A 1 390 ? -7.495 3.057 -43.171 1.00 33.84 390 ARG A C 1
ATOM 2929 O O . ARG A 1 390 ? -8.075 2.586 -42.195 1.00 33.84 390 ARG A O 1
ATOM 2936 N N . MET A 1 391 ? -7.115 4.333 -43.240 1.00 33.91 391 MET A N 1
ATOM 2937 C CA . MET A 1 391 ? -7.480 5.338 -42.236 1.00 33.91 391 MET A CA 1
ATOM 2938 C C . MET A 1 391 ? -9.008 5.499 -42.136 1.00 33.91 391 MET A C 1
ATOM 2940 O O . MET A 1 391 ? -9.709 5.463 -43.149 1.00 33.91 391 MET A O 1
ATOM 2944 N N . LYS A 1 392 ? -9.512 5.715 -40.914 1.00 40.00 392 LYS A N 1
ATOM 2945 C CA . LYS A 1 392 ? -10.860 6.233 -40.641 1.00 40.00 392 LYS A CA 1
ATOM 2946 C C . LYS A 1 392 ? -10.732 7.636 -40.054 1.00 40.00 392 LYS A C 1
ATOM 2948 O O . LYS A 1 392 ? -10.001 7.826 -39.085 1.00 40.00 392 LYS A O 1
ATOM 2953 N N . GLU A 1 393 ? -11.452 8.584 -40.636 1.00 40.88 393 GLU A N 1
ATOM 2954 C CA . GLU A 1 393 ? -11.582 9.949 -40.124 1.00 40.88 393 GLU A CA 1
ATOM 2955 C C . GLU A 1 393 ? -12.432 9.978 -38.835 1.00 40.88 393 GLU A C 1
ATOM 2957 O O . GLU A 1 393 ? -13.322 9.134 -38.668 1.00 40.88 393 GLU A O 1
ATOM 2962 N N . PRO A 1 394 ? -12.189 10.929 -37.913 1.00 46.47 394 PRO A N 1
ATOM 2963 C CA . PRO A 1 394 ? -13.053 11.161 -36.761 1.00 46.47 394 PRO A CA 1
ATOM 2964 C C . PRO A 1 394 ? -14.293 12.000 -37.143 1.00 46.47 394 PRO A C 1
ATOM 2966 O O . PRO A 1 394 ? -14.202 12.862 -38.018 1.00 46.47 394 PRO A O 1
ATOM 2969 N N . PRO A 1 395 ? -15.450 11.801 -36.484 1.00 44.91 395 PRO A N 1
ATOM 2970 C CA . PRO A 1 395 ? -16.653 12.589 -36.745 1.00 44.91 395 PRO A CA 1
ATOM 2971 C C . PRO A 1 395 ? -16.575 14.009 -36.160 1.00 44.91 395 PRO A C 1
ATOM 2973 O O . PRO A 1 395 ? -15.908 14.265 -35.157 1.00 44.91 395 PRO A O 1
ATOM 2976 N N . VAL A 1 396 ? -17.310 14.920 -36.800 1.00 40.94 396 VAL A N 1
ATOM 2977 C CA . VAL A 1 396 ? -17.376 16.361 -36.508 1.00 40.94 396 VAL A CA 1
ATOM 2978 C C . VAL A 1 396 ? -18.034 16.642 -35.148 1.00 40.94 396 VAL A C 1
ATOM 2980 O O . VAL A 1 396 ? -19.032 16.018 -34.790 1.00 40.94 396 VAL A O 1
ATOM 2983 N N . ALA A 1 397 ? -17.499 17.616 -34.405 1.00 35.22 397 ALA A N 1
ATOM 2984 C CA . ALA A 1 397 ? -18.101 18.112 -33.168 1.00 35.22 397 ALA A CA 1
ATOM 2985 C C . ALA A 1 397 ? -19.289 19.046 -33.463 1.00 35.22 397 ALA A C 1
ATOM 2987 O O . ALA A 1 397 ? -19.177 19.948 -34.290 1.00 35.22 397 ALA A O 1
ATOM 2988 N N . ALA A 1 398 ? -20.410 18.852 -32.767 1.00 37.47 398 ALA A N 1
ATOM 2989 C CA . ALA A 1 398 ? -21.571 19.732 -32.876 1.00 37.47 398 ALA A CA 1
ATOM 2990 C C . ALA A 1 398 ? -21.367 21.021 -32.064 1.00 37.47 398 ALA A C 1
ATOM 2992 O O . ALA A 1 398 ? -21.079 20.971 -30.867 1.00 37.47 398 ALA A O 1
ATOM 2993 N N . GLU A 1 399 ? -21.560 22.169 -32.710 1.00 36.28 399 GLU A N 1
ATOM 2994 C CA . GLU A 1 399 ? -21.637 23.467 -32.044 1.00 36.28 399 GLU A CA 1
ATOM 2995 C C . GLU A 1 399 ? -22.934 23.567 -31.227 1.00 36.28 399 GLU A C 1
ATOM 2997 O O . GLU A 1 399 ? -24.021 23.303 -31.741 1.00 36.28 399 GLU A O 1
ATOM 3002 N N . PHE A 1 400 ? -22.835 24.013 -29.973 1.00 39.44 400 PHE A N 1
ATOM 3003 C CA . PHE A 1 400 ? -23.980 24.541 -29.231 1.00 39.44 400 PHE A CA 1
ATOM 3004 C C . PHE A 1 400 ? -23.773 26.033 -28.993 1.00 39.44 400 PHE A C 1
ATOM 3006 O O . PHE A 1 400 ? -22.878 26.444 -28.254 1.00 39.44 400 PHE A O 1
ATOM 3013 N N . GLY A 1 401 ? -24.605 26.832 -29.658 1.00 33.56 401 GLY A N 1
ATOM 3014 C CA . GLY A 1 401 ? -24.638 28.278 -29.507 1.00 33.56 401 GLY A CA 1
ATOM 3015 C C . GLY A 1 401 ? -25.265 28.733 -28.187 1.00 33.56 401 GLY A C 1
ATOM 3016 O O . GLY A 1 401 ? -26.060 28.036 -27.559 1.00 33.56 401 GLY A O 1
ATOM 3017 N N . THR A 1 402 ? -24.899 29.950 -27.806 1.00 41.25 402 THR A N 1
ATOM 3018 C CA . THR A 1 402 ? -25.459 30.764 -26.723 1.00 41.25 402 THR A CA 1
ATOM 3019 C C . THR A 1 402 ? -26.972 30.985 -26.835 1.00 41.25 402 THR A C 1
ATOM 3021 O O . THR A 1 402 ? -27.460 31.277 -27.923 1.00 41.25 402 THR A O 1
ATOM 3024 N N . SER A 1 403 ? -27.679 31.038 -25.695 1.00 37.50 403 SER A N 1
ATOM 3025 C CA . SER A 1 403 ? -28.291 32.297 -25.214 1.00 37.50 403 SER A CA 1
ATOM 3026 C C . SER A 1 403 ? -28.905 32.182 -23.806 1.00 37.50 403 SER A C 1
ATOM 3028 O O . SER A 1 403 ? -29.428 31.124 -23.467 1.00 37.50 403 SER A O 1
ATOM 3030 N N . LEU A 1 404 ? -28.913 33.324 -23.098 1.00 35.41 404 LEU A N 1
ATOM 3031 C CA . LEU A 1 404 ? -29.591 33.660 -21.824 1.00 35.41 404 LEU A CA 1
ATOM 3032 C C . LEU A 1 404 ? -29.132 32.928 -20.546 1.00 35.41 404 LEU A C 1
ATOM 3034 O O . LEU A 1 404 ? -29.627 31.821 -20.254 1.00 35.41 404 LEU A O 1
#

Organism: Ixodes ricinus (NCBI:txid34613)

Solvent-accessible surface area (backbone atoms only — not comparable to full-atom values): 26020 Å² total; per-residue (Å²): 140,89,80,80,81,88,77,86,92,39,94,91,72,74,82,78,92,75,88,88,89,81,91,72,91,55,45,88,81,36,68,50,71,49,74,44,64,44,89,47,101,85,56,68,43,82,69,28,31,41,77,44,48,50,75,73,65,69,69,44,80,44,77,44,67,27,16,39,94,90,62,51,73,45,82,97,39,62,49,81,45,77,42,82,80,79,66,89,70,80,78,80,89,75,79,71,80,55,63,81,82,67,58,77,76,91,75,79,55,84,41,85,44,70,72,58,45,51,46,53,57,70,35,47,61,40,63,48,46,46,52,49,51,54,51,47,37,52,50,26,48,44,49,22,19,56,64,43,74,44,54,86,84,64,52,71,70,56,37,48,48,42,46,26,49,56,46,33,73,35,88,54,36,74,43,60,46,58,47,76,57,96,90,35,54,41,85,46,73,38,66,60,69,52,76,70,53,43,52,37,50,53,28,48,50,44,32,46,49,38,32,48,53,35,68,73,45,47,63,61,39,49,50,49,50,51,53,44,50,50,54,52,56,65,44,62,80,46,45,66,59,56,29,48,76,74,66,36,56,67,76,56,31,54,52,22,51,54,26,44,54,53,37,51,54,50,52,52,56,46,51,54,50,41,56,50,51,41,51,51,27,52,51,50,40,53,48,50,53,71,38,22,68,56,36,34,52,51,20,50,52,51,38,55,58,48,58,60,63,74,64,79,68,87,83,86,80,79,87,85,89,85,82,87,82,90,82,83,91,84,88,86,80,82,87,80,82,86,83,91,82,90,83,87,83,88,86,81,90,80,91,81,82,88,87,87,80,88,82,86,82,84,88,86,83,91,89,79,88,85,90,86,81,89,80,89,87,84,85,87,83,85,86,86,85,87,85,82,82,86,84,79,83,84,84,84,83,83,87,81,80,89,82,136